Protein AF-A0A8E2B2E0-F1 (afdb_monomer_lite)

Radius of gyration: 32.32 Å; chains: 1; bounding box: 69×85×101 Å

Secondary structure (DSSP, 8-state):
--------B-TT-SSSB-HHHHHHHHTTS-HHHHHHHHHHHH-------SPPPPEEEEE-S-GGGTHHHHHHHHHTT-EEEEESSHHHHHHHHHHTHHHHHHHHHTT-EEEEE-SSEEEEETTTEEEEETTHHHHHHHHHHHTT----EEEE-TTS-S--GGGGGSTTEEEES-HHHHHHHHHHHHTT---GGGG-SSS--HHHHHHHHHHS----PPP-------------PPP----------PPP----------------------------HHHHHHHHHHHH--TTTHHHH----SSSSS---TT-STTHHHHHHHHHHHHHHHHHTGGGHHHHHHHHHHHHHHHH-HHHHHHHHTTS-S------TTSSSPP----HHHHHHHSHHHHHHHHHHHHHHHSSS-SSS-HHHHHHHHHHHHHHHHHHHHHHHHSSSPPPP-EEEEEEEEEEHHHHHHHHHHTTS-GGG-EEE-TT-EEEEES-HHHHHHHHHHHHHH-TTEEEEEEEEEEE---HHHHHHHHHH-TT---B--SEEE-GGGSS-GGG-EEEEES-EEEEEEEEEE--TT-TT--S-EEEEEEEEE--B--SGGGTSS-HHHHHHHHHHHHHHHHHHHHHHHHHHHHHTT-HHHHHHHHHHHHHHHHHHHHHT-

Foldseek 3Di:
DDDDDDADEDCPPPPGQHPVNQCVQQPPHDPVVSVVVVCVVPPPDPPDPDQQWQEEEEEALDPVVCVVVCVLLVVLRYDYHYANALVRSLVVCVVCVVSQVSCLVLLRYEYEYEQKHWDQDPPPGIDIGNRRLVSSQVLCVVVVRLHAYEHAHAPHDQFDPSQLVHHNYEYENDPVVSSVVSVCSSVSHPPSPQRSYGYRDPVSSVVVVVVDDDPDDDDDDDDDDDDDDDDDDDDDDDDDDDDDDDDDDDDDDDDDDDDDDDDDDDDDPDPPPCPDVVNVVLLLCQQEVCAVPCQLAPFAFADDDPGAHLCHDDCNVVVVVLLVVLLVVCVVVVVCVVVLLVLLLVLLCVQPNPVLSVVLNVLDDPHFDADDLVDPDPPPDPLSLVLLCQDSSSVVSLVSLLCVQSRDPPVPPDSSSSNSNSVSLVSVLRSLNNVLVNDVVRDFDFFKWKGKYKYFPVSLVSLVVLLVDQLVTQKRWRAQDKGKIFRDPLSRQCSQVVVCVVPVRIAIAMEIEGEDAQDPVLVVVLCVLVVLFDKDLSQWAQCLVSHPHSVRSIIMGGRWMKRWQDWAWDQDPPRVPRPDTYIYTYIYTYRIDRPDCSLVSDDPVSSVLSCQSVVLSRQLRRLVVSLVVCVVVVVVVNVVSSVVSNVVSVVVNVVSVD

pLDDT: mean 76.04, std 22.3, range [21.22, 98.38]

Sequence (658 aa):
MRCVILLRLDEFAVGGITPSSLDRFVGDGTIQESIDRLWREHYAIPTASGPVNPLLVWVDDNPDYIEKEVENATRLGITVYSLPSTAAAKAWIDANQEMLWEAEAAHRLRFISDNYRMETGRERGDFLNLSAGETILRYLRGRLFAAPVLIYCGASIPTTRYVLSYKQAGSTVSYDVCMAYITALADGRTDDTSWEDFDVKYDAYVAQSLSQPQRRVPPGLDARHAPVTPTPVPNRATAGPAAHRAPPKPVLERAPSEWSPVSEWVECELPVESKTEAAAETRLSRFSDWSDTVEALCRIGPAGGSARSFFSGGDVASRMSQIREAITHIRLNWADYDQFMEGLQRMFIDTTGGEKAAPLLVLLPLSKDWADRRRTPVEAEDYSVLKLYTSERGYQAVFRVLNEAFRKDDLTGNQSRLQAAVFLIELLTIELFNYTLALRPPSSFSGVIYRGLCLNREHLNEFYALTKRPVKDRYWSIPLSIMSCTTDLLTAVKFAEKLASSNSNLYPVLWRIHVADLDPELLEVYHRRFPASVVSTICAVRISDLSDYPEEEEVLLRGPFFQLVNVQPQRLVGVEGASGTVHVMDGVMLNSNRDHPSTMEMAPEEGNKARELFGCLVEIGRTRECLRLAEQCALHEDVLQYAQVCTEAEGRLARLLQ

Organism: NCBI:txid1052685

Structure (mmCIF, N/CA/C/O backbone):
data_AF-A0A8E2B2E0-F1
#
_entry.id   AF-A0A8E2B2E0-F1
#
loop_
_atom_site.group_PDB
_atom_site.id
_atom_site.type_symbol
_atom_site.label_atom_id
_atom_site.label_alt_id
_atom_site.label_comp_id
_atom_site.label_asym_id
_atom_site.label_entity_id
_atom_site.label_seq_id
_atom_site.pdbx_PDB_ins_code
_atom_site.Cartn_x
_atom_site.Cartn_y
_atom_site.Cartn_z
_atom_site.occupancy
_atom_site.B_iso_or_equiv
_atom_site.auth_seq_id
_atom_site.auth_comp_id
_atom_site.auth_asym_id
_atom_site.auth_atom_id
_atom_site.pdbx_PDB_model_num
ATOM 1 N N . MET A 1 1 ? -13.225 -4.468 -44.161 1.00 36.03 1 MET A N 1
ATOM 2 C CA . MET A 1 1 ? -13.888 -4.251 -42.851 1.00 36.03 1 MET A CA 1
ATOM 3 C C . MET A 1 1 ? -14.213 -2.768 -42.716 1.00 36.03 1 MET A C 1
ATOM 5 O O . MET A 1 1 ? -13.520 -1.979 -43.344 1.00 36.03 1 MET A O 1
ATOM 9 N N . ARG A 1 2 ? -15.237 -2.369 -41.948 1.00 26.84 2 ARG A N 1
ATOM 10 C CA . ARG A 1 2 ? -15.397 -0.963 -41.530 1.00 26.84 2 ARG A CA 1
ATOM 11 C C . ARG A 1 2 ? -14.692 -0.797 -40.187 1.00 26.84 2 ARG A C 1
ATOM 13 O O . ARG A 1 2 ? -15.209 -1.291 -39.190 1.00 26.84 2 ARG A O 1
ATOM 20 N N . CYS A 1 3 ? -13.532 -0.146 -40.165 1.00 34.59 3 CYS A N 1
ATOM 21 C CA . CYS A 1 3 ? -12.918 0.260 -38.904 1.00 34.59 3 CYS A CA 1
ATOM 22 C C . CYS A 1 3 ? -13.727 1.413 -38.306 1.00 34.59 3 CYS A C 1
ATOM 24 O O . CYS A 1 3 ? -14.029 2.387 -38.993 1.00 34.59 3 CYS A O 1
ATOM 26 N N . VAL A 1 4 ? -14.094 1.281 -37.033 1.00 35.34 4 VAL A N 1
ATOM 27 C CA . VAL A 1 4 ? -14.756 2.330 -36.255 1.00 35.34 4 VAL A CA 1
ATOM 28 C C . VAL A 1 4 ? -13.724 2.853 -35.268 1.00 35.34 4 VAL A C 1
ATOM 30 O O . VAL A 1 4 ? -13.333 2.133 -34.354 1.00 35.34 4 VAL A O 1
ATOM 33 N N . ILE A 1 5 ? -13.267 4.088 -35.469 1.00 41.50 5 ILE A N 1
ATOM 34 C CA . ILE A 1 5 ? -12.375 4.770 -34.529 1.00 41.50 5 ILE A CA 1
ATOM 35 C C . ILE A 1 5 ? -13.250 5.606 -33.596 1.00 41.50 5 ILE A C 1
ATOM 37 O O . ILE A 1 5 ? -14.037 6.437 -34.047 1.00 41.50 5 ILE A O 1
ATOM 41 N N . LEU A 1 6 ? -13.136 5.353 -32.294 1.00 39.03 6 LEU A N 1
ATOM 42 C CA . LEU A 1 6 ? -13.985 5.951 -31.267 1.00 39.03 6 LEU A CA 1
ATOM 43 C C . LEU A 1 6 ? -13.194 7.048 -30.541 1.00 39.03 6 LEU A C 1
ATOM 45 O O . LEU A 1 6 ? -12.512 6.801 -29.551 1.00 39.03 6 LEU A O 1
ATOM 49 N N . LEU A 1 7 ? -13.252 8.265 -31.085 1.00 42.53 7 LEU A N 1
ATOM 50 C CA . LEU A 1 7 ? -12.589 9.437 -30.513 1.00 42.53 7 LEU A CA 1
ATOM 51 C C . LEU A 1 7 ? -13.462 10.071 -29.429 1.00 42.53 7 LEU A C 1
ATOM 53 O O . LEU A 1 7 ? -14.605 10.454 -29.680 1.00 42.53 7 LEU A O 1
ATOM 57 N N . ARG A 1 8 ? -12.907 10.213 -28.223 1.00 40.34 8 ARG A N 1
ATOM 58 C CA . ARG A 1 8 ? -13.547 10.928 -27.117 1.00 40.34 8 ARG A CA 1
ATOM 59 C C . ARG A 1 8 ? -13.004 12.354 -27.080 1.00 40.34 8 ARG A C 1
ATOM 61 O O . ARG A 1 8 ? -11.889 12.570 -26.610 1.00 40.34 8 ARG A O 1
ATOM 68 N N . LEU A 1 9 ? -13.784 13.292 -27.618 1.00 41.06 9 LEU A N 1
ATOM 69 C CA . LEU A 1 9 ? -13.467 14.717 -27.564 1.00 41.06 9 LEU A CA 1
ATOM 70 C C . LEU A 1 9 ? -13.482 15.198 -26.111 1.00 41.06 9 LEU A C 1
ATOM 72 O O . LEU A 1 9 ? -14.448 14.974 -25.380 1.00 41.06 9 LEU A O 1
ATOM 76 N N . ASP A 1 10 ? -12.390 15.837 -25.714 1.00 44.59 10 ASP A N 1
ATOM 77 C CA . ASP A 1 10 ? -12.185 16.393 -24.385 1.00 44.59 10 ASP A CA 1
ATOM 78 C C . ASP A 1 10 ? -12.212 17.923 -24.463 1.00 44.59 10 ASP A C 1
ATOM 80 O O . ASP A 1 10 ? -11.213 18.580 -24.760 1.00 44.59 10 ASP A O 1
ATOM 84 N N . GLU A 1 11 ? -13.395 18.485 -24.221 1.00 37.03 11 GLU A N 1
ATOM 85 C CA . GLU A 1 11 ? -13.638 19.932 -24.215 1.00 37.03 11 GLU A CA 1
ATOM 86 C C . GLU A 1 11 ? -13.001 20.645 -23.007 1.00 37.03 11 GLU A C 1
ATOM 88 O O . GLU A 1 11 ? -12.910 21.872 -23.003 1.00 37.03 11 GLU A O 1
ATOM 93 N N . PHE A 1 12 ? -12.533 19.898 -21.998 1.00 33.31 12 PHE A N 1
ATOM 94 C CA . PHE A 1 12 ? -12.013 20.433 -20.734 1.00 33.31 12 PHE A CA 1
ATOM 95 C C . PHE A 1 12 ? -10.504 20.208 -20.543 1.00 33.31 12 PHE A C 1
ATOM 97 O O . PHE A 1 12 ? -9.966 20.581 -19.502 1.00 33.31 12 PHE A O 1
ATOM 104 N N . ALA A 1 13 ? -9.821 19.645 -21.547 1.00 34.34 13 ALA A N 1
ATOM 105 C CA . ALA A 1 13 ? -8.373 19.420 -21.577 1.00 34.34 13 ALA A CA 1
ATOM 106 C C . ALA A 1 13 ? -7.822 18.639 -20.361 1.00 34.34 13 ALA A C 1
ATOM 108 O O . ALA A 1 13 ? -6.724 18.910 -19.877 1.00 34.34 13 ALA A O 1
ATOM 109 N N . VAL A 1 14 ? -8.573 17.639 -19.889 1.00 32.94 14 VAL A N 1
ATOM 110 C CA . VAL A 1 14 ? -8.203 16.739 -18.779 1.00 32.94 14 VAL A CA 1
ATOM 111 C C . VAL A 1 14 ? -7.395 15.505 -19.224 1.00 32.94 14 VAL A C 1
ATOM 113 O O . VAL A 1 14 ? -7.078 14.644 -18.403 1.00 32.94 14 VAL A O 1
ATOM 116 N N . GLY A 1 15 ? -7.033 15.417 -20.508 1.00 37.22 15 GLY A N 1
ATOM 117 C CA . GLY A 1 15 ? -6.052 14.466 -21.048 1.00 37.22 15 GLY A CA 1
ATOM 118 C C . GLY A 1 15 ? -6.485 13.687 -22.297 1.00 37.22 15 GLY A C 1
ATOM 119 O O . GLY A 1 15 ? -5.760 12.782 -22.712 1.00 37.22 15 GLY A O 1
ATOM 120 N N . GLY A 1 16 ? -7.650 13.992 -22.881 1.00 42.75 16 GLY A N 1
ATOM 121 C CA . GLY A 1 16 ? -8.118 13.422 -24.151 1.00 42.75 16 GLY A CA 1
ATOM 122 C C . GLY A 1 16 ? -7.702 14.225 -25.393 1.00 42.75 16 GLY A C 1
ATOM 123 O O . GLY A 1 16 ? -6.876 15.135 -25.321 1.00 42.75 16 GLY A O 1
ATOM 124 N N . ILE A 1 17 ? -8.292 13.900 -26.552 1.00 46.06 17 ILE A N 1
ATOM 125 C CA . ILE A 1 17 ? -8.103 14.700 -27.774 1.00 46.06 17 ILE A CA 1
ATOM 126 C C . ILE A 1 17 ? -8.988 15.945 -27.685 1.00 46.06 17 ILE A C 1
ATOM 128 O O . ILE A 1 17 ? -10.215 15.848 -27.655 1.00 46.06 17 ILE A O 1
ATOM 132 N N . THR A 1 18 ? -8.361 17.117 -27.661 1.00 51.19 18 THR A N 1
ATOM 133 C CA . THR A 1 18 ? -9.051 18.412 -27.707 1.00 51.19 18 THR A CA 1
ATOM 134 C C . THR A 1 18 ? -9.497 18.747 -29.137 1.00 51.19 18 THR A C 1
ATOM 136 O O . THR A 1 18 ? -8.841 18.317 -30.090 1.00 51.19 18 THR A O 1
ATOM 139 N N . PRO A 1 19 ? -10.525 19.595 -29.334 1.00 56.97 19 PRO A N 1
ATOM 140 C CA . PRO A 1 19 ? -10.889 20.085 -30.667 1.00 56.97 19 PRO A CA 1
ATOM 141 C C . PRO A 1 19 ? -9.696 20.693 -31.426 1.00 56.97 19 PRO A C 1
ATOM 143 O O . PRO A 1 19 ? -9.459 20.359 -32.577 1.00 56.97 19 PRO A O 1
ATOM 146 N N . SER A 1 20 ? -8.854 21.477 -30.744 1.00 53.78 20 SER A N 1
ATOM 147 C CA . SER A 1 20 ? -7.667 22.116 -31.333 1.00 53.78 20 SER A CA 1
ATOM 148 C C . SER A 1 20 ? -6.545 21.151 -31.741 1.00 53.78 20 SER A C 1
ATOM 150 O O . SER A 1 20 ? -5.777 21.458 -32.654 1.00 53.78 20 SER A O 1
ATOM 152 N N . SER A 1 21 ? -6.418 19.996 -31.079 1.00 53.59 21 SER A N 1
ATOM 153 C CA . SER A 1 21 ? -5.455 18.959 -31.474 1.00 53.59 21 SER A CA 1
ATOM 154 C C . SER A 1 21 ? -6.007 18.073 -32.589 1.00 53.59 21 SER A C 1
ATOM 156 O O . SER A 1 21 ? -5.239 17.680 -33.467 1.00 53.59 21 SER A O 1
ATOM 158 N N . LEU A 1 22 ? -7.327 17.848 -32.625 1.00 63.47 22 LEU A N 1
ATOM 159 C CA . LEU A 1 22 ? -7.999 17.223 -33.763 1.00 63.47 22 LEU A CA 1
ATOM 160 C C . LEU A 1 22 ? -7.901 18.105 -35.018 1.00 63.47 22 LEU A C 1
ATOM 162 O O . LEU A 1 22 ? -7.451 17.615 -36.046 1.00 63.47 22 LEU A O 1
ATOM 166 N N . ASP A 1 23 ? -8.206 19.401 -34.929 1.00 67.62 23 ASP A N 1
ATOM 167 C CA . ASP A 1 23 ? -8.089 20.339 -36.055 1.00 67.62 23 ASP A CA 1
ATOM 168 C C . ASP A 1 23 ? -6.647 20.420 -36.581 1.00 67.62 23 ASP A C 1
ATOM 170 O O . ASP A 1 23 ? -6.424 20.399 -37.788 1.00 67.62 23 ASP A O 1
ATOM 174 N N . ARG A 1 24 ? -5.637 20.426 -35.697 1.00 68.31 24 ARG A N 1
ATOM 175 C CA . ARG A 1 24 ? -4.219 20.377 -36.107 1.00 68.31 24 ARG A CA 1
ATOM 176 C C . ARG A 1 24 ? -3.843 19.056 -36.792 1.00 68.31 24 ARG A C 1
ATOM 178 O O . ARG A 1 24 ? -3.007 19.060 -37.690 1.00 68.31 24 ARG A O 1
ATOM 185 N N . PHE A 1 25 ? -4.419 17.937 -36.359 1.00 67.62 25 PHE A N 1
ATOM 186 C CA . PHE A 1 25 ? -4.189 16.612 -36.941 1.00 67.62 25 PHE A CA 1
ATOM 187 C C . PHE A 1 25 ? -4.856 16.452 -38.319 1.00 67.62 25 PHE A C 1
ATOM 189 O O . PHE A 1 25 ? -4.291 15.853 -39.238 1.00 67.62 25 PHE A O 1
ATOM 196 N N . VAL A 1 26 ? -6.059 17.004 -38.464 1.00 75.56 26 VAL A N 1
ATOM 197 C CA . VAL A 1 26 ? -6.838 17.010 -39.705 1.00 75.56 26 VAL A CA 1
ATOM 198 C C . VAL A 1 26 ? -6.246 17.999 -40.716 1.00 75.56 26 VAL A C 1
ATOM 200 O O . VAL A 1 26 ? -6.104 17.658 -41.890 1.00 75.56 26 VAL A O 1
ATOM 203 N N . GLY A 1 27 ? -5.821 19.177 -40.253 1.00 81.06 27 GLY A N 1
ATOM 204 C CA . GLY A 1 27 ? -5.353 20.271 -41.099 1.00 81.06 27 GLY A CA 1
ATOM 205 C C . GLY A 1 27 ? -6.465 20.779 -42.018 1.00 81.06 27 GLY A C 1
ATOM 206 O O . GLY A 1 27 ? -7.636 20.773 -41.650 1.00 81.06 27 GLY A O 1
ATOM 207 N N . ASP A 1 28 ? -6.102 21.161 -43.242 1.00 83.81 28 ASP A N 1
ATOM 208 C CA . ASP A 1 28 ? -7.058 21.596 -44.273 1.00 83.81 28 ASP A CA 1
ATOM 209 C C . ASP A 1 28 ? -7.783 20.423 -44.981 1.00 83.81 28 ASP A C 1
ATOM 211 O O . ASP A 1 28 ? -8.561 20.643 -45.910 1.00 83.81 28 ASP A O 1
ATOM 215 N N . GLY A 1 29 ? -7.493 19.171 -44.600 1.00 78.31 29 GLY A N 1
ATOM 216 C CA . GLY A 1 29 ? -8.062 17.960 -45.204 1.00 78.31 29 GLY A CA 1
ATOM 217 C C . GLY A 1 29 ? -9.312 17.443 -44.488 1.00 78.31 29 GLY A C 1
ATOM 218 O O . GLY A 1 29 ? -9.821 18.045 -43.547 1.00 78.31 29 GLY A O 1
ATOM 219 N N . THR A 1 30 ? -9.814 16.279 -44.899 1.00 78.25 30 THR A N 1
ATOM 220 C CA . THR A 1 30 ? -10.832 15.555 -44.122 1.00 78.25 30 THR A CA 1
ATOM 221 C C . THR A 1 30 ? -10.196 14.617 -43.090 1.00 78.25 30 THR A C 1
ATOM 223 O O . THR A 1 30 ? -9.115 14.067 -43.300 1.00 78.25 30 THR A O 1
ATOM 226 N N . ILE A 1 31 ? -10.912 14.350 -41.987 1.00 64.56 31 ILE A N 1
ATOM 227 C CA . ILE A 1 31 ? -10.523 13.338 -40.980 1.00 64.56 31 ILE A CA 1
ATOM 228 C C . ILE A 1 31 ? -10.187 11.994 -41.643 1.00 64.56 31 ILE A C 1
ATOM 230 O O . ILE A 1 31 ? -9.225 11.333 -41.255 1.00 64.56 31 ILE A O 1
ATOM 234 N N . GLN A 1 32 ? -10.963 11.602 -42.657 1.00 64.56 32 GLN A N 1
ATOM 235 C CA . GLN A 1 32 ? -10.766 10.343 -43.362 1.00 64.56 32 GLN A CA 1
ATOM 236 C C . GLN A 1 32 ? -9.482 10.342 -44.202 1.00 64.56 32 GLN A C 1
ATOM 238 O O . GLN A 1 32 ? -8.748 9.363 -44.155 1.00 64.56 32 GLN A O 1
ATOM 243 N N . GLU A 1 33 ? -9.146 11.437 -44.888 1.00 70.69 33 GLU A N 1
ATOM 244 C CA . GLU A 1 33 ? -7.877 11.549 -45.620 1.00 70.69 33 GLU A CA 1
ATOM 245 C C . GLU A 1 33 ? -6.663 11.537 -44.685 1.00 70.69 33 GLU A C 1
ATOM 247 O O . GLU A 1 33 ? -5.672 10.883 -45.005 1.00 70.69 33 GLU A O 1
ATOM 252 N N . SER A 1 34 ? -6.735 12.184 -43.516 1.00 70.56 34 SER A N 1
ATOM 253 C CA . SER A 1 34 ? -5.649 12.145 -42.523 1.00 70.56 34 SER A CA 1
ATOM 254 C C . SER A 1 34 ? -5.467 10.758 -41.895 1.00 70.56 34 SER A C 1
ATOM 256 O O . SER A 1 34 ? -4.332 10.348 -41.653 1.00 70.56 34 SER A O 1
ATOM 258 N N . ILE A 1 35 ? -6.552 9.998 -41.699 1.00 60.28 35 ILE A N 1
ATOM 259 C CA . ILE A 1 35 ? -6.502 8.584 -41.284 1.00 60.28 35 ILE A CA 1
ATOM 260 C C . ILE A 1 35 ? -5.933 7.703 -42.408 1.00 60.28 35 ILE A C 1
ATOM 262 O O . ILE A 1 35 ? -5.019 6.918 -42.165 1.00 60.28 35 ILE A O 1
ATOM 266 N N . ASP A 1 36 ? -6.415 7.857 -43.644 1.00 60.72 36 ASP A N 1
ATOM 267 C CA . ASP A 1 36 ? -5.951 7.087 -44.805 1.00 60.72 36 ASP A CA 1
ATOM 268 C C . ASP A 1 36 ? -4.501 7.428 -45.191 1.00 60.72 36 ASP A C 1
ATOM 270 O O . ASP A 1 36 ? -3.827 6.612 -45.825 1.00 60.72 36 ASP A O 1
ATOM 274 N N . ARG A 1 37 ? -4.010 8.625 -44.841 1.00 63.56 37 ARG A N 1
ATOM 275 C CA . ARG A 1 37 ? -2.597 9.018 -44.935 1.00 63.56 37 ARG A CA 1
ATOM 276 C C . ARG A 1 37 ? -1.768 8.248 -43.907 1.00 63.56 37 ARG A C 1
ATOM 278 O O . ARG A 1 37 ? -0.872 7.513 -44.303 1.00 63.56 37 ARG A O 1
ATOM 285 N N . LEU A 1 38 ? -2.153 8.300 -42.629 1.00 57.16 38 LEU A N 1
ATOM 286 C CA . LEU A 1 38 ? -1.518 7.542 -41.540 1.00 57.16 38 LEU A CA 1
ATOM 287 C C . LEU A 1 38 ? -1.447 6.032 -41.821 1.00 57.16 38 LEU A C 1
ATOM 289 O O . LEU A 1 38 ? -0.423 5.393 -41.581 1.00 57.16 38 LEU A O 1
ATOM 293 N N . TRP A 1 39 ? -2.522 5.458 -42.369 1.00 53.69 39 TRP A N 1
ATOM 294 C CA . TRP A 1 39 ? -2.565 4.038 -42.722 1.00 53.69 39 TRP A CA 1
ATOM 295 C C . TRP A 1 39 ? -1.591 3.688 -43.852 1.00 53.69 39 TRP A C 1
ATOM 297 O O . TRP A 1 39 ? -0.930 2.652 -43.790 1.00 53.69 39 TRP A O 1
ATOM 307 N N . ARG A 1 40 ? -1.485 4.554 -44.869 1.00 53.34 40 ARG A N 1
ATOM 308 C CA . ARG A 1 40 ? -0.571 4.375 -46.009 1.00 53.34 40 ARG A CA 1
ATOM 309 C C . ARG A 1 40 ? 0.893 4.643 -45.658 1.00 53.34 40 ARG A C 1
ATOM 311 O O . ARG A 1 40 ? 1.757 4.002 -46.242 1.00 53.34 40 ARG A O 1
ATOM 318 N N . GLU A 1 41 ? 1.162 5.550 -44.724 1.00 51.22 41 GLU A N 1
ATOM 319 C CA . GLU A 1 41 ? 2.519 5.930 -44.307 1.00 51.22 41 GLU A CA 1
ATOM 320 C C . GLU A 1 41 ? 3.126 4.969 -43.267 1.00 51.22 41 GLU A C 1
ATOM 322 O O . GLU A 1 41 ? 4.350 4.866 -43.192 1.00 51.22 41 GLU A O 1
ATOM 327 N N . HIS A 1 42 ? 2.312 4.231 -42.494 1.00 44.06 42 HIS A N 1
ATOM 328 C CA . HIS A 1 42 ? 2.822 3.367 -41.413 1.00 44.06 42 HIS A CA 1
ATOM 329 C C . HIS A 1 42 ? 2.350 1.902 -41.404 1.00 44.06 42 HIS A C 1
ATOM 331 O O . HIS A 1 42 ? 2.995 1.088 -40.747 1.00 44.06 42 HIS A O 1
ATOM 337 N N . TYR A 1 43 ? 1.275 1.518 -42.107 1.00 47.22 43 TYR A N 1
ATOM 338 C CA . TYR A 1 43 ? 0.678 0.178 -41.954 1.00 47.22 43 TYR A CA 1
ATOM 339 C C . TYR A 1 43 ? 0.285 -0.502 -43.273 1.00 47.22 43 TYR A C 1
ATOM 341 O O . TYR A 1 43 ? -0.847 -0.956 -43.461 1.00 47.22 43 TYR A O 1
ATOM 349 N N . ALA A 1 44 ? 1.268 -0.697 -44.153 1.00 37.31 44 ALA A N 1
ATOM 350 C CA . ALA A 1 44 ? 1.216 -1.768 -45.148 1.00 37.31 44 ALA A CA 1
ATOM 351 C C . ALA A 1 44 ? 1.563 -3.117 -44.482 1.00 37.31 44 ALA A C 1
ATOM 353 O O . ALA A 1 44 ? 2.676 -3.613 -44.624 1.00 37.31 44 ALA A O 1
ATOM 354 N N . ILE A 1 45 ? 0.623 -3.704 -43.730 1.00 43.44 45 ILE A N 1
ATOM 355 C CA . ILE A 1 45 ? 0.806 -5.019 -43.087 1.00 43.44 45 ILE A CA 1
ATOM 356 C C . ILE A 1 45 ? 0.694 -6.127 -44.151 1.00 43.44 45 ILE A C 1
ATOM 358 O O . ILE A 1 45 ? -0.400 -6.325 -44.695 1.00 43.44 45 ILE A O 1
ATOM 362 N N . PRO A 1 46 ? 1.755 -6.908 -44.437 1.00 40.06 46 PRO A N 1
ATOM 363 C CA . PRO A 1 46 ? 1.636 -8.100 -45.261 1.00 40.06 46 PRO A CA 1
ATOM 364 C C . PRO A 1 46 ? 0.965 -9.194 -44.426 1.00 40.06 46 PRO A C 1
ATOM 366 O O . PRO A 1 46 ? 1.547 -9.721 -43.482 1.00 40.06 46 PRO A O 1
ATOM 369 N N . THR A 1 47 ? -0.263 -9.566 -44.779 1.00 41.69 47 THR A N 1
ATOM 370 C CA . THR A 1 47 ? -0.905 -10.764 -44.222 1.00 41.69 47 THR A CA 1
ATOM 371 C C . THR A 1 47 ? -0.290 -11.997 -44.880 1.00 41.69 47 THR A C 1
ATOM 373 O O . THR A 1 47 ? -0.730 -12.437 -45.941 1.00 41.69 47 THR A O 1
ATOM 376 N N . ALA A 1 48 ? 0.770 -12.533 -44.273 1.00 39.47 48 ALA A N 1
ATOM 377 C CA . ALA A 1 48 ? 1.537 -13.646 -44.819 1.00 39.47 48 ALA A CA 1
ATOM 378 C C . ALA A 1 48 ? 1.543 -14.851 -43.870 1.00 39.47 48 ALA A C 1
ATOM 380 O O . ALA A 1 48 ? 2.326 -14.920 -42.929 1.00 39.47 48 ALA A O 1
ATOM 381 N N . SER A 1 49 ? 0.728 -15.858 -44.191 1.00 39.59 49 SER A N 1
ATOM 382 C CA . SER A 1 49 ? 0.865 -17.225 -43.674 1.00 39.59 49 SER A CA 1
ATOM 383 C C . SER A 1 49 ? 2.086 -17.910 -44.315 1.00 39.59 49 SER A C 1
ATOM 385 O O . SER A 1 49 ? 1.949 -18.816 -45.140 1.00 39.59 49 SER A O 1
ATOM 387 N N . GLY A 1 50 ? 3.279 -17.404 -44.007 1.00 52.50 50 GLY A N 1
ATOM 388 C CA . GLY A 1 50 ? 4.565 -17.842 -44.546 1.00 52.50 50 GLY A CA 1
ATOM 389 C C . GLY A 1 50 ? 5.638 -17.915 -43.454 1.00 52.50 50 GLY A C 1
ATOM 390 O O . GLY A 1 50 ? 5.352 -17.614 -42.297 1.00 52.50 50 GLY A O 1
ATOM 391 N N . PRO A 1 51 ? 6.873 -18.330 -43.784 1.00 60.84 51 PRO A N 1
ATOM 392 C CA . PRO A 1 51 ? 7.961 -18.349 -42.813 1.00 60.84 51 PRO A CA 1
ATOM 393 C C . PRO A 1 51 ? 8.243 -16.926 -42.313 1.00 60.84 51 PRO A C 1
ATOM 395 O O . PRO A 1 51 ? 8.582 -16.054 -43.111 1.00 60.84 51 PRO A O 1
ATOM 398 N N . VAL A 1 52 ? 8.120 -16.708 -40.999 1.00 77.12 52 VAL A N 1
ATOM 399 C CA . VAL A 1 52 ? 8.373 -15.416 -40.335 1.00 77.12 52 VAL A CA 1
ATOM 400 C C . VAL A 1 52 ? 9.753 -14.906 -40.742 1.00 77.12 52 VAL A C 1
ATOM 402 O O . VAL A 1 52 ? 10.735 -15.613 -40.529 1.00 77.12 52 VAL A O 1
ATOM 405 N N . ASN A 1 53 ? 9.846 -13.733 -41.369 1.00 88.19 53 ASN A N 1
ATOM 406 C CA . ASN A 1 53 ? 11.122 -13.143 -41.800 1.00 88.19 53 ASN A CA 1
ATOM 407 C C . ASN A 1 53 ? 11.993 -12.741 -40.589 1.00 88.19 53 ASN A C 1
ATOM 409 O O . ASN A 1 53 ? 11.458 -12.599 -39.489 1.00 88.19 53 ASN A O 1
ATOM 413 N N . PRO A 1 54 ? 13.322 -12.555 -40.745 1.00 96.19 54 PRO A N 1
ATOM 414 C CA . PRO A 1 54 ? 14.127 -11.992 -39.670 1.00 96.19 54 PRO A CA 1
ATOM 415 C C . PRO A 1 54 ? 13.636 -10.581 -39.357 1.00 96.19 54 PRO A C 1
ATOM 417 O O . PRO A 1 54 ? 13.347 -9.808 -40.270 1.00 96.19 54 PRO A O 1
ATOM 420 N N . LEU A 1 55 ? 13.542 -10.266 -38.073 1.00 97.56 55 LEU A N 1
ATOM 421 C CA . LEU A 1 55 ? 12.886 -9.086 -37.542 1.00 97.56 55 LEU A CA 1
ATOM 422 C C . LEU A 1 55 ? 13.849 -8.337 -36.621 1.00 97.56 55 LEU A C 1
ATOM 424 O O . LEU A 1 55 ? 14.330 -8.881 -35.624 1.00 97.56 55 LEU A O 1
ATOM 428 N N . LEU A 1 56 ? 14.126 -7.085 -36.971 1.00 98.06 56 LEU A N 1
ATOM 429 C CA . LEU A 1 56 ? 14.962 -6.178 -36.200 1.00 98.06 56 LEU A CA 1
ATOM 430 C C . LEU A 1 56 ? 14.126 -4.981 -35.758 1.00 98.06 56 LEU A C 1
ATOM 432 O O . LEU A 1 56 ? 13.599 -4.240 -36.585 1.00 98.06 56 LEU A O 1
ATOM 436 N N . VAL A 1 57 ? 14.024 -4.771 -34.452 1.00 98.19 57 VAL A N 1
ATOM 437 C CA . VAL A 1 57 ? 13.399 -3.571 -33.889 1.00 98.19 57 VAL A CA 1
ATOM 438 C C . VAL A 1 57 ? 14.511 -2.636 -33.430 1.00 98.19 57 VAL A C 1
ATOM 440 O O . VAL A 1 57 ? 15.318 -3.015 -32.583 1.00 98.19 57 VAL A O 1
ATOM 443 N N . TRP A 1 58 ? 14.571 -1.433 -33.994 1.00 98.06 58 TRP A N 1
ATOM 444 C CA . TRP A 1 58 ? 15.590 -0.434 -33.680 1.00 98.06 58 TRP A CA 1
ATOM 445 C C . TRP A 1 58 ? 14.938 0.773 -33.010 1.00 98.06 58 TRP A C 1
ATOM 447 O O . TRP A 1 58 ? 14.005 1.353 -33.560 1.00 98.06 58 TRP A O 1
ATOM 457 N N . VAL A 1 59 ? 15.420 1.168 -31.833 1.00 97.19 59 VAL A N 1
ATOM 458 C CA . VAL A 1 59 ? 14.913 2.342 -31.110 1.00 97.19 59 VAL A CA 1
ATOM 459 C C . VAL A 1 59 ? 15.992 3.422 -31.037 1.00 97.19 59 VAL A C 1
ATOM 461 O O . VAL A 1 59 ? 16.917 3.317 -30.232 1.00 97.19 59 VAL A O 1
ATOM 464 N N . ASP A 1 60 ? 15.861 4.448 -31.877 1.00 94.62 60 ASP A N 1
ATOM 465 C CA . ASP A 1 60 ? 16.806 5.564 -32.050 1.00 94.62 60 ASP A CA 1
ATOM 466 C C . ASP A 1 60 ? 16.021 6.867 -32.244 1.00 94.62 60 ASP A C 1
ATOM 468 O O . ASP A 1 60 ? 15.040 6.858 -32.988 1.00 94.62 60 ASP A O 1
ATOM 472 N N . ASP A 1 61 ? 16.388 7.965 -31.576 1.00 91.31 61 ASP A N 1
ATOM 473 C CA . ASP A 1 61 ? 15.720 9.262 -31.778 1.00 91.31 61 ASP A CA 1
ATOM 474 C C . ASP A 1 61 ? 16.155 9.989 -33.056 1.00 91.31 61 ASP A C 1
ATOM 476 O O . ASP A 1 61 ? 15.463 10.918 -33.480 1.00 91.31 61 ASP A O 1
ATOM 480 N N . ASN A 1 62 ? 17.240 9.554 -33.708 1.00 89.56 62 ASN A N 1
ATOM 481 C CA . ASN A 1 62 ? 17.685 10.124 -34.971 1.00 89.56 62 ASN A CA 1
ATOM 482 C C . ASN A 1 62 ? 17.763 9.076 -36.104 1.00 89.56 62 ASN A C 1
ATOM 484 O O . ASN A 1 62 ? 18.797 8.425 -36.285 1.00 89.56 62 ASN A O 1
ATOM 488 N N . PRO A 1 63 ? 16.713 8.943 -36.942 1.00 83.00 63 PRO A N 1
ATOM 489 C CA . PRO A 1 63 ? 16.700 7.966 -38.031 1.00 83.00 63 PRO A CA 1
ATOM 490 C C . PRO A 1 63 ? 17.816 8.189 -39.068 1.00 83.00 63 PRO A C 1
ATOM 492 O O . PRO A 1 63 ? 18.274 7.219 -39.673 1.00 83.00 63 PRO A O 1
ATOM 495 N N . ASP A 1 64 ? 18.305 9.423 -39.235 1.00 86.81 64 ASP A N 1
ATOM 496 C CA . ASP A 1 64 ? 19.379 9.752 -40.183 1.00 86.81 64 ASP A CA 1
ATOM 497 C C . ASP A 1 64 ? 20.729 9.138 -39.763 1.00 86.81 64 ASP A C 1
ATOM 499 O O . ASP A 1 64 ? 21.606 8.909 -40.598 1.00 86.81 64 ASP A O 1
ATOM 503 N N . TYR A 1 65 ? 20.924 8.854 -38.468 1.00 87.12 65 TYR A N 1
ATOM 504 C CA . TYR A 1 65 ? 22.158 8.246 -37.959 1.00 87.12 65 TYR A CA 1
ATOM 505 C C . TYR A 1 65 ? 22.245 6.737 -38.207 1.00 87.12 65 TYR A C 1
ATOM 507 O O . TYR A 1 65 ? 23.349 6.199 -38.171 1.00 87.12 65 TYR A O 1
ATOM 515 N N . ILE A 1 66 ? 21.118 6.078 -38.493 1.00 92.00 66 ILE A N 1
ATOM 516 C CA . ILE A 1 66 ? 21.023 4.615 -38.632 1.00 92.00 66 ILE A CA 1
ATOM 517 C C . ILE A 1 66 ? 20.678 4.165 -40.059 1.00 92.00 66 ILE A C 1
ATOM 519 O O . ILE A 1 66 ? 20.548 2.969 -40.319 1.00 92.00 66 ILE A O 1
ATOM 523 N N . GLU A 1 67 ? 20.525 5.106 -40.999 1.00 93.25 67 GLU A N 1
ATOM 524 C CA . GLU A 1 67 ? 20.081 4.856 -42.379 1.00 93.25 67 GLU A CA 1
ATOM 525 C C . GLU A 1 67 ? 20.890 3.742 -43.070 1.00 93.25 67 GLU A C 1
ATOM 527 O O . GLU A 1 67 ? 20.315 2.864 -43.713 1.00 93.25 67 GLU A O 1
ATOM 532 N N . LYS A 1 68 ? 22.217 3.719 -42.887 1.00 94.38 68 LYS A N 1
ATOM 533 C CA . LYS A 1 68 ? 23.122 2.742 -43.523 1.00 94.38 68 LYS A CA 1
ATOM 534 C C . LYS A 1 68 ? 22.948 1.337 -42.962 1.00 94.38 68 LYS A C 1
ATOM 536 O O . LYS A 1 68 ? 22.962 0.355 -43.707 1.00 94.38 68 LYS A O 1
ATOM 541 N N . GLU A 1 69 ? 22.804 1.226 -41.649 1.00 96.12 69 GLU A N 1
ATOM 542 C CA . GLU A 1 69 ? 22.587 -0.035 -40.957 1.00 96.12 69 GLU A CA 1
ATOM 543 C C . GLU A 1 69 ? 21.193 -0.603 -41.277 1.00 96.12 69 GLU A C 1
ATOM 545 O O . GLU A 1 69 ? 21.066 -1.805 -41.527 1.00 96.12 69 GLU A O 1
ATOM 550 N N . VAL A 1 70 ? 20.173 0.261 -41.377 1.00 94.75 70 VAL A N 1
ATOM 551 C CA . VAL A 1 70 ? 18.808 -0.089 -41.812 1.00 94.75 70 VAL A CA 1
ATOM 552 C C . VAL A 1 70 ? 18.774 -0.514 -43.287 1.00 94.75 70 VAL A C 1
ATOM 554 O O . VAL A 1 70 ? 18.177 -1.548 -43.606 1.00 94.75 70 VAL A O 1
ATOM 557 N N . GLU A 1 71 ? 19.447 0.209 -44.190 1.00 94.88 71 GLU A N 1
ATOM 558 C CA . GLU A 1 71 ? 19.588 -0.171 -45.605 1.00 94.88 71 GLU A CA 1
ATOM 559 C C . GLU A 1 71 ? 20.276 -1.540 -45.727 1.00 94.88 71 GLU A C 1
ATOM 561 O O . GLU A 1 71 ? 19.800 -2.430 -46.439 1.00 94.88 71 GLU A O 1
ATOM 566 N N . ASN A 1 72 ? 21.364 -1.756 -44.979 1.00 95.38 72 ASN A N 1
ATOM 567 C CA . ASN A 1 72 ? 22.075 -3.028 -44.981 1.00 95.38 72 ASN A CA 1
ATOM 568 C C . ASN A 1 72 ? 21.219 -4.185 -44.445 1.00 95.38 72 ASN A C 1
ATOM 570 O O . ASN A 1 72 ? 21.190 -5.246 -45.069 1.00 95.38 72 ASN A O 1
ATOM 574 N N . ALA A 1 73 ? 20.511 -3.994 -43.329 1.00 96.62 73 ALA A N 1
ATOM 575 C CA . ALA A 1 73 ? 19.599 -4.994 -42.778 1.00 96.62 73 ALA A CA 1
ATOM 576 C C . ALA A 1 73 ? 18.489 -5.354 -43.785 1.00 96.62 73 ALA A C 1
ATOM 578 O O . ALA A 1 73 ? 18.254 -6.532 -44.062 1.00 96.62 73 ALA A O 1
ATOM 579 N N . THR A 1 74 ? 17.890 -4.344 -44.420 1.00 95.19 74 THR A N 1
ATOM 580 C CA . THR A 1 74 ? 16.863 -4.517 -45.460 1.00 95.19 74 THR A CA 1
ATOM 581 C C . THR A 1 74 ? 17.406 -5.299 -46.661 1.00 95.19 74 THR A C 1
ATOM 583 O O . THR A 1 74 ? 16.770 -6.239 -47.140 1.00 95.19 74 THR A O 1
ATOM 586 N N . ARG A 1 75 ? 18.628 -4.986 -47.115 1.00 95.88 75 ARG A N 1
ATOM 587 C CA . ARG A 1 75 ? 19.329 -5.706 -48.194 1.00 95.88 75 ARG A CA 1
ATOM 588 C C . ARG A 1 75 ? 19.631 -7.170 -47.846 1.00 95.88 75 ARG A C 1
ATOM 590 O O . ARG A 1 75 ? 19.682 -8.005 -48.746 1.00 95.88 75 ARG A O 1
ATOM 597 N N . LEU A 1 76 ? 19.809 -7.486 -46.564 1.00 96.25 76 LEU A N 1
ATOM 598 C CA . LEU A 1 76 ? 19.955 -8.853 -46.050 1.00 96.25 76 LEU A CA 1
ATOM 599 C C . LEU A 1 76 ? 18.608 -9.588 -45.872 1.00 96.25 76 LEU A C 1
ATOM 601 O O . LEU A 1 76 ? 18.589 -10.728 -45.410 1.00 96.25 76 LEU A O 1
ATOM 605 N N . GLY A 1 77 ? 17.481 -8.969 -46.242 1.00 95.56 77 GLY A N 1
ATOM 606 C CA . GLY A 1 77 ? 16.143 -9.553 -46.112 1.00 95.56 77 GLY A CA 1
ATOM 607 C C . GLY A 1 77 ? 15.566 -9.492 -44.695 1.00 95.56 77 GLY A C 1
ATOM 608 O O . GLY A 1 77 ? 14.599 -10.196 -44.404 1.00 95.56 77 GLY A O 1
ATOM 609 N N . ILE A 1 78 ? 16.146 -8.672 -43.813 1.00 97.31 78 ILE A N 1
ATOM 610 C CA . ILE A 1 78 ? 15.629 -8.407 -42.469 1.00 97.31 78 ILE A CA 1
ATOM 611 C C . ILE A 1 78 ? 14.536 -7.337 -42.572 1.00 97.31 78 ILE A C 1
ATOM 613 O O . ILE A 1 78 ? 14.721 -6.300 -43.203 1.00 97.31 78 ILE A O 1
ATOM 617 N N . THR A 1 79 ? 13.394 -7.575 -41.931 1.00 96.69 79 THR A N 1
ATOM 618 C CA . THR A 1 79 ? 12.351 -6.563 -41.725 1.00 96.69 79 THR A CA 1
ATOM 619 C C . THR A 1 79 ? 12.767 -5.674 -40.558 1.00 96.69 79 THR A C 1
ATOM 621 O O . THR A 1 79 ? 12.982 -6.185 -39.458 1.00 96.69 79 THR A O 1
ATOM 624 N N . VAL A 1 80 ? 12.896 -4.366 -40.786 1.00 96.44 80 VAL A N 1
ATOM 625 C CA . VAL A 1 80 ? 13.334 -3.406 -39.763 1.00 96.44 80 VAL A CA 1
ATOM 626 C C . VAL A 1 80 ? 12.183 -2.490 -39.352 1.00 96.44 80 VAL A C 1
ATOM 628 O O . VAL A 1 80 ? 11.521 -1.914 -40.213 1.00 96.44 80 VAL A O 1
ATOM 631 N N . TYR A 1 81 ? 11.978 -2.320 -38.046 1.00 96.44 81 TYR A N 1
ATOM 632 C CA . TYR A 1 81 ? 11.080 -1.310 -37.483 1.00 96.44 81 TYR A CA 1
ATOM 633 C C . TYR A 1 81 ? 11.885 -0.293 -36.675 1.00 96.44 81 TYR A C 1
ATOM 635 O O . TYR A 1 81 ? 12.319 -0.591 -35.562 1.00 96.44 81 TYR A O 1
ATOM 643 N N . SER A 1 82 ? 12.074 0.898 -37.244 1.00 95.62 82 SER A N 1
ATOM 644 C CA . SER A 1 82 ? 12.734 2.032 -36.586 1.00 95.62 82 SER A CA 1
ATOM 645 C C . SER A 1 82 ? 11.716 2.854 -35.792 1.00 95.62 82 SER A C 1
ATOM 647 O O . SER A 1 82 ? 10.693 3.273 -36.335 1.00 95.62 82 SER A O 1
ATOM 649 N N . LEU A 1 83 ? 11.973 3.069 -34.501 1.00 95.44 83 LEU A N 1
ATOM 650 C CA . LEU A 1 83 ? 11.022 3.644 -33.546 1.00 95.44 83 LEU A CA 1
ATOM 651 C C . LEU A 1 83 ? 11.660 4.862 -32.842 1.00 95.44 83 LEU A C 1
ATOM 653 O O . LEU A 1 83 ? 12.659 4.690 -32.148 1.00 95.44 83 LEU A O 1
ATOM 657 N N . PRO A 1 84 ? 11.089 6.079 -32.971 1.00 91.38 84 PRO A N 1
ATOM 658 C CA . PRO A 1 84 ? 11.789 7.338 -32.672 1.00 91.38 84 PRO A CA 1
ATOM 659 C C . PRO A 1 84 ? 11.906 7.691 -31.181 1.00 91.38 84 PRO A C 1
ATOM 661 O O . PRO A 1 84 ? 12.433 8.737 -30.822 1.00 91.38 84 PRO A O 1
ATOM 664 N N . SER A 1 85 ? 11.332 6.893 -30.279 1.00 91.69 85 SER A N 1
ATOM 665 C CA . SER A 1 85 ? 11.406 7.147 -28.837 1.00 91.69 85 SER A CA 1
ATOM 666 C C . SER A 1 85 ? 11.095 5.897 -28.028 1.00 91.69 85 SER A C 1
ATOM 668 O O . SER A 1 85 ? 10.409 4.989 -28.504 1.00 91.69 85 SER A O 1
ATOM 670 N N . THR A 1 86 ? 11.503 5.883 -26.757 1.00 88.38 86 THR A N 1
ATOM 671 C CA . THR A 1 86 ? 11.141 4.818 -25.815 1.00 88.38 86 THR A CA 1
ATOM 672 C C . THR A 1 86 ? 9.621 4.673 -25.700 1.00 88.38 86 THR A C 1
ATOM 674 O O . THR A 1 86 ? 9.111 3.557 -25.660 1.00 88.38 86 THR A O 1
ATOM 677 N N . ALA A 1 87 ? 8.871 5.781 -25.677 1.00 82.00 87 ALA A N 1
ATOM 678 C CA . ALA A 1 87 ? 7.410 5.747 -25.610 1.00 82.00 87 ALA A CA 1
ATOM 679 C C . ALA A 1 87 ? 6.778 5.125 -26.870 1.00 82.00 87 ALA A C 1
ATOM 681 O O . ALA A 1 87 ? 5.899 4.270 -26.749 1.00 82.00 87 ALA A O 1
ATOM 682 N N . ALA A 1 88 ? 7.257 5.504 -28.062 1.00 83.56 88 ALA A N 1
ATOM 683 C CA . ALA A 1 88 ? 6.806 4.922 -29.326 1.00 83.56 88 ALA A CA 1
ATOM 684 C C . ALA A 1 88 ? 7.153 3.429 -29.417 1.00 83.56 88 ALA A C 1
ATOM 686 O O . ALA A 1 88 ? 6.303 2.627 -29.799 1.00 83.56 88 ALA A O 1
ATOM 687 N N . ALA A 1 89 ? 8.363 3.044 -28.999 1.00 91.25 89 ALA A N 1
ATOM 688 C CA . ALA A 1 89 ? 8.790 1.652 -29.000 1.00 91.25 89 ALA A CA 1
ATOM 689 C C . ALA A 1 89 ? 7.937 0.777 -28.087 1.00 91.25 89 ALA A C 1
ATOM 691 O O . ALA A 1 89 ? 7.474 -0.274 -28.515 1.00 91.25 89 ALA A O 1
ATOM 692 N N . LYS A 1 90 ? 7.662 1.237 -26.862 1.00 88.44 90 LYS A N 1
ATOM 693 C CA . LYS A 1 90 ? 6.767 0.543 -25.930 1.00 88.44 90 LYS A CA 1
ATOM 694 C C . LYS A 1 90 ? 5.373 0.350 -26.535 1.00 88.44 90 LYS A C 1
ATOM 696 O O . LYS A 1 90 ? 4.904 -0.776 -26.655 1.00 88.44 90 LYS A O 1
ATOM 701 N N . ALA A 1 91 ? 4.748 1.430 -27.007 1.00 78.12 91 ALA A N 1
ATOM 702 C CA . ALA A 1 91 ? 3.420 1.358 -27.617 1.00 78.12 91 ALA A CA 1
ATOM 703 C C . ALA A 1 91 ? 3.369 0.415 -28.837 1.00 78.12 91 ALA A C 1
ATOM 705 O O . ALA A 1 91 ? 2.398 -0.320 -29.006 1.00 78.12 91 ALA A O 1
ATOM 706 N N . TRP A 1 92 ? 4.417 0.403 -29.667 1.00 92.38 92 TRP A N 1
ATOM 707 C CA . TRP A 1 92 ? 4.505 -0.484 -30.826 1.00 92.38 92 TRP A CA 1
ATOM 708 C C . TRP A 1 92 ? 4.746 -1.950 -30.433 1.00 92.38 92 TRP A C 1
ATOM 710 O O . TRP A 1 92 ? 4.103 -2.833 -30.997 1.00 92.38 92 TRP A O 1
ATOM 720 N N . ILE A 1 93 ? 5.605 -2.224 -29.443 1.00 91.00 93 ILE A N 1
ATOM 721 C CA . ILE A 1 93 ? 5.848 -3.580 -28.918 1.00 91.00 93 ILE A CA 1
ATOM 722 C C . ILE A 1 93 ? 4.562 -4.167 -28.325 1.00 91.00 93 ILE A C 1
ATOM 724 O O . ILE A 1 93 ? 4.212 -5.298 -28.655 1.00 91.00 93 ILE A O 1
ATOM 728 N N . ASP A 1 94 ? 3.834 -3.395 -27.510 1.00 84.56 94 ASP A N 1
ATOM 729 C CA . ASP A 1 94 ? 2.542 -3.813 -26.946 1.00 84.56 94 ASP A CA 1
ATOM 730 C C . ASP A 1 94 ? 1.501 -4.100 -28.046 1.00 84.56 94 ASP A C 1
ATOM 732 O O . ASP A 1 94 ? 0.748 -5.067 -27.953 1.00 84.56 94 ASP A O 1
ATOM 736 N N . ALA A 1 95 ? 1.480 -3.308 -29.124 1.00 79.31 95 ALA A N 1
ATOM 737 C CA . ALA A 1 95 ? 0.545 -3.493 -30.237 1.00 79.31 95 ALA A CA 1
ATOM 738 C C . ALA A 1 95 ? 0.885 -4.674 -31.173 1.00 79.31 95 ALA A C 1
ATOM 740 O O . ALA A 1 95 ? 0.000 -5.153 -31.879 1.00 79.31 95 ALA A O 1
ATOM 741 N N . ASN A 1 96 ? 2.140 -5.140 -31.199 1.00 89.88 96 ASN A N 1
ATOM 742 C CA . ASN A 1 96 ? 2.629 -6.175 -32.126 1.00 89.88 96 ASN A CA 1
ATOM 743 C C . ASN A 1 96 ? 3.149 -7.433 -31.399 1.00 89.88 96 ASN A C 1
ATOM 745 O O . ASN A 1 96 ? 3.894 -8.229 -31.973 1.00 89.88 96 ASN A O 1
ATOM 749 N N . GLN A 1 97 ? 2.759 -7.625 -30.135 1.00 86.88 97 GLN A N 1
ATOM 750 C CA . GLN A 1 97 ? 3.329 -8.632 -29.238 1.00 86.88 97 GLN A CA 1
ATOM 751 C C . GLN A 1 97 ? 3.233 -10.075 -29.772 1.00 86.88 97 GLN A C 1
ATOM 753 O O . GLN A 1 97 ? 4.196 -10.828 -29.646 1.00 86.88 97 GLN A O 1
ATOM 758 N N . GLU A 1 98 ? 2.126 -10.445 -30.428 1.00 85.25 98 GLU A N 1
ATOM 759 C CA . GLU A 1 98 ? 1.948 -11.775 -31.038 1.00 85.25 98 GLU A CA 1
ATOM 760 C C . GLU A 1 98 ? 2.994 -12.048 -32.135 1.00 85.25 98 GLU A C 1
ATOM 762 O O . GLU A 1 98 ? 3.693 -13.060 -32.088 1.00 85.25 98 GLU A O 1
ATOM 767 N N . MET A 1 99 ? 3.182 -11.103 -33.065 1.00 92.69 99 MET A N 1
ATOM 768 C CA . MET A 1 99 ? 4.186 -11.185 -34.136 1.00 92.69 99 MET A CA 1
ATOM 769 C C . MET A 1 99 ? 5.612 -11.273 -33.571 1.00 92.69 99 MET A C 1
ATOM 771 O O . MET A 1 99 ? 6.449 -12.019 -34.083 1.00 92.69 99 MET A O 1
ATOM 775 N N . LEU A 1 100 ? 5.894 -10.522 -32.501 1.00 94.50 100 LEU A N 1
ATOM 776 C CA . LEU A 1 100 ? 7.195 -10.545 -31.836 1.00 94.50 100 LEU A CA 1
ATOM 777 C C . LEU A 1 100 ? 7.465 -11.899 -31.169 1.00 94.50 100 LEU A C 1
ATOM 779 O O . LEU A 1 100 ? 8.570 -12.418 -31.303 1.00 94.50 100 LEU A O 1
ATOM 783 N N . TRP A 1 101 ? 6.475 -12.510 -30.514 1.00 91.50 101 TRP A N 1
ATOM 784 C CA . TRP A 1 101 ? 6.622 -13.856 -29.951 1.00 91.50 101 TRP A CA 1
ATOM 785 C C . TRP A 1 101 ? 6.785 -14.939 -31.022 1.00 91.50 101 TRP A C 1
ATOM 787 O O . TRP A 1 101 ? 7.586 -15.853 -30.831 1.00 91.50 101 TRP A O 1
ATOM 797 N N . GLU A 1 102 ? 6.099 -14.840 -32.165 1.00 90.31 102 GLU A N 1
ATOM 798 C CA . GLU A 1 102 ? 6.319 -15.754 -33.296 1.00 90.31 102 GLU A CA 1
ATOM 799 C C . GLU A 1 102 ? 7.749 -15.640 -33.853 1.00 90.31 102 GLU A C 1
ATOM 801 O O . GLU A 1 102 ? 8.421 -16.653 -34.070 1.00 90.31 102 GLU A O 1
ATOM 806 N N . ALA A 1 103 ? 8.252 -14.413 -34.029 1.00 93.38 103 ALA A N 1
ATOM 807 C CA . ALA A 1 103 ? 9.626 -14.167 -34.463 1.00 93.38 103 ALA A CA 1
ATOM 808 C C . ALA A 1 103 ? 10.661 -14.628 -33.420 1.00 93.38 103 ALA A C 1
ATOM 810 O O . ALA A 1 103 ? 11.685 -15.209 -33.781 1.00 93.38 103 ALA A O 1
ATOM 811 N N . GLU A 1 104 ? 10.399 -14.427 -32.129 1.00 94.31 104 GLU A N 1
ATOM 812 C CA . GLU A 1 104 ? 11.252 -14.892 -31.032 1.00 94.31 104 GLU A CA 1
ATOM 813 C C . GLU A 1 104 ? 11.316 -16.420 -30.942 1.00 94.31 104 GLU A C 1
ATOM 815 O O . GLU A 1 104 ? 12.411 -16.979 -30.856 1.00 94.31 104 GLU A O 1
ATOM 820 N N . ALA A 1 105 ? 10.170 -17.101 -31.017 1.00 90.75 105 ALA A N 1
ATOM 821 C CA . ALA A 1 105 ? 10.088 -18.561 -30.994 1.00 90.75 105 ALA A CA 1
ATOM 822 C C . ALA A 1 105 ? 10.801 -19.206 -32.197 1.00 90.75 105 ALA A C 1
ATOM 824 O O . ALA A 1 105 ? 11.302 -20.325 -32.098 1.00 90.75 105 ALA A O 1
ATOM 825 N N . ALA A 1 106 ? 10.895 -18.486 -33.320 1.00 92.62 106 ALA A N 1
ATOM 826 C CA . ALA A 1 106 ? 11.691 -18.874 -34.481 1.00 92.62 106 ALA A CA 1
ATOM 827 C C . ALA A 1 106 ? 13.197 -18.539 -34.357 1.00 92.62 106 ALA A C 1
ATOM 829 O O . ALA A 1 106 ? 13.958 -18.864 -35.266 1.00 92.62 106 ALA A O 1
ATOM 830 N N . HIS A 1 107 ? 13.635 -17.882 -33.274 1.00 93.38 107 HIS A N 1
ATOM 831 C CA . HIS A 1 107 ? 14.963 -17.265 -33.111 1.00 93.38 107 HIS A CA 1
ATOM 832 C C . HIS A 1 107 ? 15.313 -16.242 -34.209 1.00 93.38 107 HIS A C 1
ATOM 834 O O . HIS A 1 107 ? 16.460 -16.106 -34.633 1.00 93.38 107 HIS A O 1
ATOM 840 N N . ARG A 1 108 ? 14.300 -15.503 -34.671 1.00 96.31 108 ARG A N 1
ATOM 841 C CA . ARG A 1 108 ? 14.373 -14.510 -35.750 1.00 96.31 108 ARG A CA 1
ATOM 842 C C . ARG A 1 108 ? 14.056 -13.083 -35.292 1.00 96.31 108 ARG A C 1
ATOM 844 O O . ARG A 1 108 ? 13.845 -12.231 -36.144 1.00 96.31 108 ARG A O 1
ATOM 851 N N . LEU A 1 109 ? 14.055 -12.804 -33.987 1.00 97.31 109 LEU A N 1
ATOM 852 C CA . LEU A 1 109 ? 13.879 -11.461 -33.416 1.00 97.31 109 LEU A CA 1
ATOM 853 C C . LEU A 1 109 ? 15.166 -10.967 -32.743 1.00 97.31 109 LEU A C 1
ATOM 855 O O . LEU A 1 109 ? 15.764 -11.699 -31.954 1.00 97.31 109 LEU A O 1
ATOM 859 N N . ARG A 1 110 ? 15.550 -9.710 -33.000 1.00 98.19 110 ARG A N 1
ATOM 860 C CA . ARG A 1 110 ? 16.559 -8.963 -32.226 1.00 98.19 110 ARG A CA 1
ATOM 861 C C . ARG A 1 110 ? 16.152 -7.505 -32.033 1.00 98.19 110 ARG A C 1
ATOM 863 O O . ARG A 1 110 ? 15.360 -6.967 -32.808 1.00 98.19 110 ARG A O 1
ATOM 870 N N . PHE A 1 111 ? 16.748 -6.863 -31.033 1.00 98.38 111 PHE A N 1
ATOM 871 C CA . PHE A 1 111 ? 16.552 -5.446 -30.735 1.00 98.38 111 PHE A CA 1
ATOM 872 C C . PHE A 1 111 ? 17.878 -4.679 -30.766 1.00 98.38 111 PHE A C 1
ATOM 874 O O . PHE A 1 111 ? 18.886 -5.157 -30.245 1.00 98.38 111 PHE A O 1
ATOM 881 N N . ILE A 1 112 ? 17.858 -3.466 -31.316 1.00 98.38 112 ILE A N 1
ATOM 882 C CA . ILE A 1 112 ? 18.923 -2.468 -31.161 1.00 98.38 112 ILE A CA 1
ATOM 883 C C . ILE A 1 112 ? 18.331 -1.212 -30.511 1.00 98.38 112 ILE A C 1
ATOM 885 O O . ILE A 1 112 ? 17.182 -0.848 -30.763 1.00 98.38 112 ILE A O 1
ATOM 889 N N . SER A 1 113 ? 19.104 -0.558 -29.651 1.00 97.62 113 SER A N 1
ATOM 890 C CA . SER A 1 113 ? 18.757 0.730 -29.044 1.00 97.62 113 SER A CA 1
ATOM 891 C C . SER A 1 113 ? 20.008 1.576 -28.863 1.00 97.62 113 SER A C 1
ATOM 893 O O . SER A 1 113 ? 21.066 1.028 -28.565 1.00 97.62 113 SER A O 1
ATOM 895 N N . ASP A 1 114 ? 19.887 2.898 -28.929 1.00 94.56 114 ASP A N 1
ATOM 896 C CA . ASP A 1 114 ? 20.864 3.789 -28.290 1.00 94.56 114 ASP A CA 1
ATOM 897 C C . ASP A 1 114 ? 20.955 3.548 -26.768 1.00 94.56 114 ASP A C 1
ATOM 899 O O . ASP A 1 114 ? 20.116 2.871 -26.158 1.00 94.56 114 ASP A O 1
ATOM 903 N N . ASN A 1 115 ? 21.980 4.121 -26.129 1.00 93.38 115 ASN A N 1
ATOM 904 C CA . ASN A 1 115 ? 22.062 4.174 -24.668 1.00 93.38 115 ASN A CA 1
ATOM 905 C C . ASN A 1 115 ? 21.246 5.331 -24.064 1.00 93.38 115 ASN A C 1
ATOM 907 O O . ASN A 1 115 ? 20.791 5.215 -22.924 1.00 93.38 115 ASN A O 1
ATOM 911 N N . TYR A 1 116 ? 21.076 6.423 -24.810 1.00 92.69 116 TYR A N 1
ATOM 912 C CA . TYR A 1 116 ? 20.398 7.654 -24.416 1.00 92.69 116 TYR A CA 1
ATOM 913 C C . TYR A 1 116 ? 19.726 8.277 -25.644 1.00 92.69 116 TYR A C 1
ATOM 915 O O . TYR A 1 116 ? 20.248 8.130 -26.746 1.00 92.69 116 TYR A O 1
ATOM 923 N N . ARG A 1 117 ? 18.626 9.009 -25.447 1.00 92.44 117 ARG A N 1
ATOM 924 C CA . ARG A 1 117 ? 17.877 9.650 -26.541 1.00 92.44 117 ARG A CA 1
ATOM 925 C C . ARG A 1 117 ? 17.200 10.947 -26.098 1.00 92.44 117 ARG A C 1
ATOM 927 O O . ARG A 1 117 ? 16.903 11.097 -24.910 1.00 92.44 117 ARG A O 1
ATOM 934 N N . MET A 1 118 ? 16.891 11.856 -27.015 1.00 88.50 118 MET A N 1
ATOM 935 C CA . MET A 1 118 ? 15.940 12.944 -26.768 1.00 88.50 118 MET A CA 1
ATOM 936 C C . MET A 1 118 ? 14.499 12.413 -26.802 1.00 88.50 118 MET A C 1
ATOM 938 O O . MET A 1 118 ? 14.120 11.640 -27.678 1.00 88.50 118 MET A O 1
ATOM 942 N N . GLU A 1 119 ? 13.672 12.828 -25.844 1.00 87.94 119 GLU A N 1
ATOM 943 C CA . GLU A 1 119 ? 12.250 12.480 -25.781 1.00 87.94 119 GLU A CA 1
ATOM 944 C C . GLU A 1 119 ? 11.379 13.720 -25.580 1.00 87.94 119 GLU A C 1
ATOM 946 O O . GLU A 1 119 ? 11.688 14.602 -24.780 1.00 87.94 119 GLU A O 1
ATOM 951 N N . THR A 1 120 ? 10.241 13.767 -26.269 1.00 82.44 120 THR A N 1
ATOM 952 C CA . THR A 1 120 ? 9.279 14.867 -26.157 1.00 82.44 120 THR A CA 1
ATOM 953 C C . THR A 1 120 ? 8.405 14.693 -24.913 1.00 82.44 120 THR A C 1
ATOM 955 O O . THR A 1 120 ? 7.495 13.860 -24.873 1.00 82.44 120 THR A O 1
ATOM 958 N N . GLY A 1 121 ? 8.660 15.485 -23.871 1.00 72.00 121 GLY A N 1
ATOM 959 C CA . GLY A 1 121 ? 7.870 15.485 -22.642 1.00 72.00 121 GLY A CA 1
ATOM 960 C C . GLY A 1 121 ? 6.548 16.241 -22.803 1.00 72.00 121 GLY A C 1
ATOM 961 O O . GLY A 1 121 ? 6.533 17.371 -23.286 1.00 72.00 121 GLY A O 1
ATOM 962 N N . ARG A 1 122 ? 5.434 15.661 -22.323 1.00 52.31 122 ARG A N 1
ATOM 963 C CA . ARG A 1 122 ? 4.081 16.258 -22.439 1.00 52.31 122 ARG A CA 1
ATOM 964 C C . ARG A 1 122 ? 3.945 17.668 -21.842 1.00 52.31 122 ARG A C 1
ATOM 966 O O . ARG A 1 122 ? 3.091 18.418 -22.297 1.00 52.31 122 ARG A O 1
ATOM 973 N N . GLU A 1 123 ? 4.761 18.016 -20.844 1.00 53.75 123 GLU A N 1
ATOM 974 C CA . GLU A 1 123 ? 4.632 19.270 -20.076 1.00 53.75 123 GLU A CA 1
ATOM 975 C C . GLU A 1 123 ? 5.927 20.096 -19.965 1.00 53.75 123 GLU A C 1
ATOM 977 O O . GLU A 1 123 ? 5.875 21.259 -19.571 1.00 53.75 123 GLU A O 1
ATOM 982 N N . ARG A 1 124 ? 7.096 19.525 -20.296 1.00 47.62 124 ARG A N 1
ATOM 983 C CA . ARG A 1 124 ? 8.415 20.172 -20.109 1.00 47.62 124 ARG A CA 1
ATOM 984 C C . ARG A 1 124 ? 9.196 20.439 -21.403 1.00 47.62 124 ARG A C 1
ATOM 986 O O . ARG A 1 124 ? 10.298 20.970 -21.324 1.00 47.62 124 ARG A O 1
ATOM 993 N N . GLY A 1 125 ? 8.627 20.121 -22.567 1.00 74.88 125 GLY A N 1
ATOM 994 C CA . GLY A 1 125 ? 9.351 20.143 -23.841 1.00 74.88 125 GLY A CA 1
ATOM 995 C C . GLY A 1 125 ? 10.269 18.929 -23.997 1.00 74.88 125 GLY A C 1
ATOM 996 O O . GLY A 1 125 ? 10.115 17.933 -23.284 1.00 74.88 125 GLY A O 1
ATOM 997 N N . ASP A 1 126 ? 11.205 19.002 -24.940 1.00 78.56 126 ASP A N 1
ATOM 998 C CA . ASP A 1 126 ? 12.153 17.915 -25.189 1.00 78.56 126 ASP A CA 1
ATOM 999 C C . ASP A 1 126 ? 13.156 17.782 -24.032 1.00 78.56 126 ASP A C 1
ATOM 1001 O O . ASP A 1 126 ? 13.730 18.768 -23.564 1.00 78.56 126 ASP A O 1
ATOM 1005 N N . PHE A 1 127 ? 13.376 16.552 -23.568 1.00 84.44 127 PHE A N 1
ATOM 1006 C CA . PHE A 1 127 ? 14.301 16.225 -22.486 1.00 84.44 127 PHE A CA 1
ATOM 1007 C C . PHE A 1 127 ? 15.226 15.072 -22.879 1.00 84.44 127 PHE A C 1
ATOM 1009 O O . PHE A 1 127 ? 14.882 14.222 -23.695 1.00 84.44 127 PHE A O 1
ATOM 1016 N N . LEU A 1 128 ? 16.411 15.031 -22.273 1.00 86.44 128 LEU A N 1
ATOM 1017 C CA . LEU A 1 128 ? 17.408 13.996 -22.527 1.00 86.44 128 LEU A CA 1
ATOM 1018 C C . LEU A 1 128 ? 17.143 12.776 -21.631 1.00 86.44 128 LEU A C 1
ATOM 1020 O O . LEU A 1 128 ? 17.393 12.825 -20.425 1.00 86.44 128 LEU A O 1
ATOM 1024 N N . ASN A 1 129 ? 16.659 11.671 -22.197 1.00 86.88 129 ASN A N 1
ATOM 1025 C CA . ASN A 1 129 ? 16.533 10.409 -21.477 1.00 86.88 129 ASN A CA 1
ATOM 1026 C C . ASN A 1 129 ? 17.884 9.676 -21.447 1.00 86.88 129 ASN A C 1
ATOM 1028 O O . ASN A 1 129 ? 18.218 8.905 -22.346 1.00 86.88 129 ASN A O 1
ATOM 1032 N N . LEU A 1 130 ? 18.648 9.892 -20.373 1.00 86.44 130 LEU A N 1
ATOM 1033 C CA . LEU A 1 130 ? 19.957 9.265 -20.135 1.00 86.44 130 LEU A CA 1
ATOM 1034 C C . LEU A 1 130 ? 19.908 7.746 -19.882 1.00 86.44 130 LEU A C 1
ATOM 1036 O O . LEU A 1 130 ? 20.951 7.099 -19.901 1.00 86.44 130 LEU A O 1
ATOM 1040 N N . SER A 1 131 ? 18.722 7.179 -19.639 1.00 88.44 131 SER A N 1
ATOM 1041 C CA . SER A 1 131 ? 18.520 5.758 -19.314 1.00 88.44 131 SER A CA 1
ATOM 1042 C C . SER A 1 131 ? 17.684 5.027 -20.368 1.00 88.44 131 SER A C 1
ATOM 1044 O O . SER A 1 131 ? 17.049 4.012 -20.072 1.00 88.44 131 SER A O 1
ATOM 1046 N N . ALA A 1 132 ? 17.637 5.546 -21.596 1.00 90.50 132 ALA A N 1
ATOM 1047 C CA . ALA A 1 132 ? 16.762 5.044 -22.650 1.00 90.50 132 ALA A CA 1
ATOM 1048 C C . ALA A 1 132 ? 17.034 3.570 -22.996 1.00 90.50 132 ALA A C 1
ATOM 1050 O O . ALA A 1 132 ? 16.110 2.751 -22.949 1.00 90.50 132 ALA A O 1
ATOM 1051 N N . GLY A 1 133 ? 18.305 3.218 -23.224 1.00 92.88 133 GLY A N 1
ATOM 1052 C CA . GLY A 1 133 ? 18.726 1.846 -23.523 1.00 92.88 133 GLY A CA 1
ATOM 1053 C C . GLY A 1 133 ? 18.437 0.857 -22.389 1.00 92.88 133 GLY A C 1
ATOM 1054 O O . GLY A 1 133 ? 17.938 -0.243 -22.625 1.00 92.88 133 GLY A O 1
ATOM 1055 N N . GLU A 1 134 ? 18.641 1.265 -21.133 1.00 94.12 134 GLU A N 1
ATOM 1056 C CA . GLU A 1 134 ? 18.268 0.441 -19.977 1.00 94.12 134 GLU A CA 1
ATOM 1057 C C . GLU A 1 134 ? 16.746 0.314 -19.849 1.00 94.12 134 GLU A C 1
ATOM 1059 O O . GLU A 1 134 ? 16.216 -0.758 -19.559 1.00 94.12 134 GLU A O 1
ATOM 1064 N N . THR A 1 135 ? 16.017 1.400 -20.092 1.00 91.38 135 THR A N 1
ATOM 1065 C CA . THR A 1 135 ? 14.564 1.443 -19.950 1.00 91.38 135 THR A CA 1
ATOM 1066 C C . THR A 1 135 ? 13.861 0.571 -20.985 1.00 91.38 135 THR A C 1
ATOM 1068 O O . THR A 1 135 ? 12.875 -0.078 -20.625 1.00 91.38 135 THR A O 1
ATOM 1071 N N . ILE A 1 136 ? 14.345 0.508 -22.230 1.00 96.06 136 ILE A N 1
ATOM 1072 C CA . ILE A 1 136 ? 13.795 -0.416 -23.230 1.00 96.06 136 ILE A CA 1
ATOM 1073 C C . ILE A 1 136 ? 14.208 -1.867 -22.941 1.00 96.06 136 ILE A C 1
ATOM 1075 O O . ILE A 1 136 ? 13.353 -2.750 -22.979 1.00 96.06 136 ILE A O 1
ATOM 1079 N N . LEU A 1 137 ? 15.459 -2.116 -22.536 1.00 95.56 137 LEU A N 1
ATOM 1080 C CA . LEU A 1 137 ? 15.946 -3.451 -22.168 1.00 95.56 137 LEU A CA 1
ATOM 1081 C C . LEU A 1 137 ? 15.158 -4.049 -20.989 1.00 95.56 137 LEU A C 1
ATOM 1083 O O . LEU A 1 137 ? 14.633 -5.161 -21.081 1.00 95.56 137 LEU A O 1
ATOM 1087 N N . ARG A 1 138 ? 14.987 -3.278 -19.910 1.00 92.75 138 ARG A N 1
ATOM 1088 C CA . ARG A 1 138 ? 14.163 -3.633 -18.744 1.00 92.75 138 ARG A CA 1
ATOM 1089 C C . ARG A 1 138 ? 12.706 -3.891 -19.132 1.00 92.75 138 ARG A C 1
ATOM 1091 O O . ARG A 1 138 ? 12.104 -4.846 -18.650 1.00 92.75 138 ARG A O 1
ATOM 1098 N N . TYR A 1 139 ? 12.145 -3.076 -20.024 1.00 91.69 139 TYR A N 1
ATOM 1099 C CA . TYR A 1 139 ? 10.765 -3.215 -20.497 1.00 91.69 139 TYR A CA 1
ATOM 1100 C C . TYR A 1 139 ? 10.546 -4.488 -21.338 1.00 91.69 139 TYR A C 1
ATOM 1102 O O . TYR A 1 139 ? 9.550 -5.186 -21.133 1.00 91.69 139 TYR A O 1
ATOM 1110 N N . LEU A 1 140 ? 11.492 -4.830 -22.223 1.00 95.25 140 LEU A N 1
ATOM 1111 C CA . LEU A 1 140 ? 11.486 -6.076 -23.000 1.00 95.25 140 LEU A CA 1
ATOM 1112 C C . LEU A 1 140 ? 11.567 -7.303 -22.088 1.00 95.25 140 LEU A C 1
ATOM 1114 O O . LEU A 1 140 ? 10.754 -8.221 -22.195 1.00 95.25 140 LEU A O 1
ATOM 1118 N N . ARG A 1 141 ? 12.509 -7.294 -21.138 1.00 94.56 141 ARG A N 1
ATOM 1119 C CA . ARG A 1 141 ? 12.704 -8.392 -20.181 1.00 94.56 141 ARG A CA 1
ATOM 1120 C C . ARG A 1 141 ? 11.521 -8.522 -19.208 1.00 94.56 141 ARG A C 1
ATOM 1122 O O . ARG A 1 141 ? 11.160 -9.639 -18.847 1.00 94.56 141 ARG A O 1
ATOM 1129 N N . GLY A 1 142 ? 10.842 -7.421 -18.872 1.00 79.38 142 GLY A N 1
ATOM 1130 C CA . GLY A 1 142 ? 9.565 -7.424 -18.142 1.00 79.38 142 GLY A CA 1
ATOM 1131 C C . GLY A 1 142 ? 8.404 -8.084 -18.905 1.00 79.38 142 GLY A C 1
ATOM 1132 O O . GLY A 1 142 ? 7.506 -8.643 -18.284 1.00 79.38 142 GLY A O 1
ATOM 1133 N N . ARG A 1 143 ? 8.454 -8.098 -20.245 1.00 88.62 143 ARG A N 1
ATOM 1134 C CA . ARG A 1 143 ? 7.528 -8.830 -21.139 1.00 88.62 143 ARG A CA 1
ATOM 1135 C C . ARG A 1 143 ? 7.969 -10.260 -21.455 1.00 88.62 143 ARG A C 1
ATOM 1137 O O . ARG A 1 143 ? 7.374 -10.909 -22.309 1.00 88.62 143 ARG A O 1
ATOM 1144 N N . LEU A 1 144 ? 8.987 -10.751 -20.746 1.00 90.00 144 LEU A N 1
ATOM 1145 C CA . LEU A 1 144 ? 9.577 -12.082 -20.896 1.00 90.00 144 LEU A CA 1
ATOM 1146 C C . LEU A 1 144 ? 10.222 -12.356 -22.265 1.00 90.00 144 LEU A C 1
ATOM 1148 O O . LEU A 1 144 ? 10.603 -13.498 -22.512 1.00 90.00 144 LEU A O 1
ATOM 1152 N N . PHE A 1 145 ? 10.433 -11.331 -23.103 1.00 93.62 145 PHE A N 1
ATOM 1153 C CA . PHE A 1 145 ? 11.269 -11.475 -24.293 1.00 93.62 145 PHE A CA 1
ATOM 1154 C C . PHE A 1 145 ? 12.687 -11.857 -23.855 1.00 93.62 145 PHE A C 1
ATOM 1156 O O . PHE A 1 145 ? 13.350 -11.101 -23.138 1.00 93.62 145 PHE A O 1
ATOM 1163 N N . ALA A 1 146 ? 13.156 -13.019 -24.294 1.00 94.06 146 ALA A N 1
ATOM 1164 C CA . ALA A 1 146 ? 14.534 -13.481 -24.182 1.00 94.06 146 ALA A CA 1
ATOM 1165 C C . ALA A 1 146 ? 15.413 -12.970 -25.338 1.00 94.06 146 ALA A C 1
ATOM 1167 O O . ALA A 1 146 ? 16.635 -12.972 -25.206 1.00 94.06 146 ALA A O 1
ATOM 1168 N N . ALA A 1 147 ? 14.799 -12.516 -26.439 1.00 96.00 147 ALA A N 1
ATOM 1169 C CA . ALA A 1 147 ? 15.446 -12.072 -27.669 1.00 96.00 147 ALA A CA 1
ATOM 1170 C C . ALA A 1 147 ? 16.691 -11.196 -27.414 1.00 96.00 147 ALA A C 1
ATOM 1172 O O . ALA A 1 147 ? 16.660 -10.339 -26.515 1.00 96.00 147 ALA A O 1
ATOM 1173 N N . PRO A 1 148 ? 17.779 -11.381 -28.188 1.00 97.75 148 PRO A N 1
ATOM 1174 C CA . PRO A 1 148 ? 18.987 -10.587 -28.041 1.00 97.75 148 PRO A CA 1
ATOM 1175 C C . PRO A 1 148 ? 18.715 -9.082 -28.128 1.00 97.75 148 PRO A C 1
ATOM 1177 O O . PRO A 1 148 ? 17.901 -8.639 -28.941 1.00 97.75 148 PRO A O 1
ATOM 1180 N N . VAL A 1 149 ? 19.442 -8.300 -27.327 1.00 98.12 149 VAL A N 1
ATOM 1181 C CA . VAL A 1 149 ? 19.395 -6.829 -27.335 1.00 98.12 149 VAL A CA 1
ATOM 1182 C C . VAL A 1 149 ? 20.815 -6.269 -27.387 1.00 98.12 149 VAL A C 1
ATOM 1184 O O . VAL A 1 149 ? 21.639 -6.607 -26.540 1.00 98.12 149 VAL A O 1
ATOM 1187 N N . LEU A 1 150 ? 21.102 -5.400 -28.355 1.00 98.00 150 LEU A N 1
ATOM 1188 C CA . LEU A 1 150 ? 22.361 -4.660 -28.428 1.00 98.00 150 LEU A CA 1
ATOM 1189 C C . LEU A 1 150 ? 22.111 -3.172 -28.166 1.00 98.00 150 LEU A C 1
ATOM 1191 O O . LEU A 1 150 ? 21.364 -2.521 -28.894 1.00 98.00 150 LEU A O 1
ATOM 1195 N N . ILE A 1 151 ? 22.772 -2.621 -27.151 1.00 97.81 151 ILE A N 1
ATOM 1196 C CA . ILE A 1 151 ? 22.823 -1.176 -26.934 1.00 97.81 151 ILE A CA 1
ATOM 1197 C C . ILE A 1 151 ? 23.984 -0.606 -27.756 1.00 97.81 151 ILE A C 1
ATOM 1199 O O . ILE A 1 151 ? 25.158 -0.791 -27.421 1.00 97.81 151 ILE A O 1
ATOM 1203 N N . TYR A 1 152 ? 23.665 0.066 -28.854 1.00 96.75 152 TYR A N 1
ATOM 1204 C CA . TYR A 1 152 ? 24.640 0.690 -29.735 1.00 96.75 152 TYR A CA 1
ATOM 1205 C C . TYR A 1 152 ? 24.882 2.132 -29.287 1.00 96.75 152 TYR A C 1
ATOM 1207 O O . TYR A 1 152 ? 24.098 3.035 -29.553 1.00 96.75 152 TYR A O 1
ATOM 1215 N N . CYS A 1 153 ? 25.980 2.348 -28.567 1.00 93.12 153 CYS A N 1
ATOM 1216 C CA . CYS A 1 153 ? 26.318 3.649 -27.997 1.00 93.12 153 CYS A CA 1
ATOM 1217 C C . CYS A 1 153 ? 26.922 4.625 -29.024 1.00 93.12 153 CYS A C 1
ATOM 1219 O O . CYS A 1 153 ? 27.079 5.807 -28.720 1.00 93.12 153 CYS A O 1
ATOM 1221 N N . GLY A 1 154 ? 27.336 4.146 -30.204 1.00 88.25 154 GLY A N 1
ATOM 1222 C CA . GLY A 1 154 ? 28.013 4.956 -31.221 1.00 88.25 154 GLY A CA 1
ATOM 1223 C C . GLY A 1 154 ? 29.180 5.770 -30.640 1.00 88.25 154 GLY A C 1
ATOM 1224 O O . GLY A 1 154 ? 30.085 5.221 -30.017 1.00 88.25 154 GLY A O 1
ATOM 1225 N N . ALA A 1 155 ? 29.138 7.094 -30.806 1.00 84.44 155 ALA A N 1
ATOM 1226 C CA . ALA A 1 155 ? 30.135 8.029 -30.272 1.00 84.44 155 ALA A CA 1
ATOM 1227 C C . ALA A 1 155 ? 29.833 8.558 -28.845 1.00 84.44 155 ALA A C 1
ATOM 1229 O O . ALA A 1 155 ? 30.454 9.531 -28.423 1.00 84.44 155 ALA A O 1
ATOM 1230 N N . SER A 1 156 ? 28.875 7.960 -28.122 1.00 86.25 156 SER A N 1
ATOM 1231 C CA . SER A 1 156 ? 28.427 8.392 -26.787 1.00 86.25 156 SER A CA 1
ATOM 1232 C C . SER A 1 156 ? 29.349 7.884 -25.669 1.00 86.25 156 SER A C 1
ATOM 1234 O O . SER A 1 156 ? 30.421 8.443 -25.443 1.00 86.25 156 SER A O 1
ATOM 1236 N N . ILE A 1 157 ? 28.958 6.821 -24.955 1.00 84.88 157 ILE A N 1
ATOM 1237 C CA . ILE A 1 157 ? 29.706 6.275 -23.815 1.00 84.88 157 ILE A CA 1
ATOM 1238 C C . ILE A 1 157 ? 30.215 4.854 -24.103 1.00 84.88 157 ILE A C 1
ATOM 1240 O O . ILE A 1 157 ? 29.452 4.013 -24.578 1.00 84.88 157 ILE A O 1
ATOM 1244 N N . PRO A 1 158 ? 31.477 4.530 -23.765 1.00 78.81 158 PRO A N 1
ATOM 1245 C CA . PRO A 1 158 ? 32.059 3.207 -23.996 1.00 78.81 158 PRO A CA 1
ATOM 1246 C C . PRO A 1 158 ? 31.720 2.191 -22.896 1.00 78.81 158 PRO A C 1
ATOM 1248 O O . PRO A 1 158 ? 32.375 1.163 -22.788 1.00 78.81 158 PRO A O 1
ATOM 1251 N N . THR A 1 159 ? 30.799 2.485 -21.975 1.00 83.75 159 THR A N 1
ATOM 1252 C CA . THR A 1 159 ? 30.554 1.617 -20.814 1.00 83.75 159 THR A CA 1
ATOM 1253 C C . THR A 1 159 ? 29.125 1.756 -20.308 1.00 83.75 159 THR A C 1
ATOM 1255 O O . THR A 1 159 ? 28.759 2.771 -19.722 1.00 83.75 159 THR A O 1
ATOM 1258 N N . THR A 1 160 ? 28.341 0.694 -20.471 1.00 87.56 160 THR A N 1
ATOM 1259 C CA . THR A 1 160 ? 26.929 0.607 -20.063 1.00 87.56 160 THR A CA 1
ATOM 1260 C C . THR A 1 160 ? 26.702 -0.669 -19.251 1.00 87.56 160 THR A C 1
ATOM 1262 O O . THR A 1 160 ? 25.985 -1.578 -19.651 1.00 87.56 160 THR A O 1
ATOM 1265 N N . ARG A 1 161 ? 27.332 -0.752 -18.068 1.00 89.19 161 ARG A N 1
ATOM 1266 C CA . ARG A 1 161 ? 27.363 -1.967 -17.220 1.00 89.19 161 ARG A CA 1
ATOM 1267 C C . ARG A 1 161 ? 25.998 -2.577 -16.882 1.00 89.19 161 ARG A C 1
ATOM 1269 O O . ARG A 1 161 ? 25.960 -3.763 -16.567 1.00 89.19 161 ARG A O 1
ATOM 1276 N N . TYR A 1 162 ? 24.903 -1.815 -16.956 1.00 89.88 162 TYR A N 1
ATOM 1277 C CA . TYR A 1 162 ? 23.556 -2.339 -16.721 1.00 89.88 162 TYR A CA 1
ATOM 1278 C C . TYR A 1 162 ? 23.229 -3.537 -17.623 1.00 89.88 162 TYR A C 1
ATOM 1280 O O . TYR A 1 162 ? 22.529 -4.438 -17.169 1.00 89.88 162 TYR A O 1
ATOM 1288 N N . VAL A 1 163 ? 23.779 -3.615 -18.846 1.00 94.19 163 VAL A N 1
ATOM 1289 C CA . VAL A 1 163 ? 23.516 -4.731 -19.775 1.00 94.19 163 VAL A CA 1
ATOM 1290 C C . VAL A 1 163 ? 23.903 -6.090 -19.190 1.00 94.19 163 VAL A C 1
ATOM 1292 O O . VAL A 1 163 ? 23.176 -7.053 -19.393 1.00 94.19 163 VAL A O 1
ATOM 1295 N N . LEU A 1 164 ? 24.953 -6.153 -18.360 1.00 91.12 164 LEU A N 1
ATOM 1296 C CA . LEU A 1 164 ? 25.402 -7.382 -17.689 1.00 91.12 164 LEU A CA 1
ATOM 1297 C C . LEU A 1 164 ? 24.376 -7.939 -16.687 1.00 91.12 164 LEU A C 1
ATOM 1299 O O . LEU A 1 164 ? 24.466 -9.098 -16.289 1.00 91.12 164 LEU A O 1
ATOM 1303 N N . SER A 1 165 ? 23.401 -7.125 -16.268 1.00 91.44 165 SER A N 1
ATOM 1304 C CA . SER A 1 165 ? 22.297 -7.558 -15.398 1.00 91.44 165 SER A CA 1
ATOM 1305 C C . SER A 1 165 ? 21.184 -8.281 -16.166 1.00 91.44 165 SER A C 1
ATOM 1307 O O . SER A 1 165 ? 20.269 -8.826 -15.548 1.00 91.44 165 SER A O 1
ATOM 1309 N N . TYR A 1 166 ? 21.244 -8.303 -17.502 1.00 91.50 166 TYR A N 1
ATOM 1310 C CA . TYR A 1 166 ? 20.221 -8.876 -18.369 1.00 91.50 166 TYR A CA 1
ATOM 1311 C C . TYR A 1 166 ? 20.834 -9.929 -19.300 1.00 91.50 166 TYR A C 1
ATOM 1313 O O . TYR A 1 166 ? 21.778 -9.675 -20.039 1.00 91.50 166 TYR A O 1
ATOM 1321 N N . LYS A 1 167 ? 20.255 -11.132 -19.307 1.00 91.19 167 LYS A N 1
ATOM 1322 C CA . LYS A 1 167 ? 20.668 -12.210 -20.216 1.00 91.19 167 LYS A CA 1
ATOM 1323 C C . LYS A 1 167 ? 20.477 -11.793 -21.684 1.00 91.19 167 LYS A C 1
ATOM 1325 O O . LYS A 1 167 ? 19.496 -11.108 -21.990 1.00 91.19 167 LYS A O 1
ATOM 1330 N N . GLN A 1 168 ? 21.357 -12.244 -22.582 1.00 93.38 168 GLN A N 1
ATOM 1331 C CA . GLN A 1 168 ? 21.346 -11.950 -24.022 1.00 93.38 168 GLN A CA 1
ATOM 1332 C C . GLN A 1 168 ? 21.282 -10.446 -24.313 1.00 93.38 168 GLN A C 1
ATOM 1334 O O . GLN A 1 168 ? 20.584 -10.000 -25.223 1.00 93.38 168 GLN A O 1
ATOM 1339 N N . ALA A 1 169 ? 21.981 -9.656 -23.500 1.00 96.62 169 ALA A N 1
ATOM 1340 C CA . ALA A 1 169 ? 22.120 -8.224 -23.675 1.00 96.62 169 ALA A CA 1
ATOM 1341 C C . ALA A 1 169 ? 23.588 -7.817 -23.596 1.00 96.62 169 ALA A C 1
ATOM 1343 O O . ALA A 1 169 ? 24.363 -8.377 -22.821 1.00 96.62 169 ALA A O 1
ATOM 1344 N N . GLY A 1 170 ? 23.946 -6.807 -24.375 1.00 96.56 170 GLY A N 1
ATOM 1345 C CA . GLY A 1 170 ? 25.253 -6.179 -24.300 1.00 96.56 170 GLY A CA 1
ATOM 1346 C C . GLY A 1 170 ? 25.286 -4.861 -25.039 1.00 96.56 170 GLY A C 1
ATOM 1347 O O . GLY A 1 170 ? 24.249 -4.346 -25.465 1.00 96.56 170 GLY A O 1
ATOM 1348 N N . SER A 1 171 ? 26.476 -4.300 -25.179 1.00 96.88 171 SER A N 1
ATOM 1349 C CA . SER A 1 171 ? 26.649 -2.952 -25.704 1.00 96.88 171 SER A CA 1
ATOM 1350 C C . SER A 1 171 ? 27.964 -2.754 -26.433 1.00 96.88 171 SER A C 1
ATOM 1352 O O . SER A 1 171 ? 28.960 -3.424 -26.164 1.00 96.88 171 SER A O 1
ATOM 1354 N N . THR A 1 172 ? 27.978 -1.810 -27.372 1.00 96.06 172 THR A N 1
ATOM 1355 C CA . THR A 1 172 ? 29.177 -1.486 -28.146 1.00 96.06 172 THR A CA 1
ATOM 1356 C C . THR A 1 172 ? 29.174 -0.047 -28.655 1.00 96.06 172 THR A C 1
ATOM 1358 O O . THR A 1 172 ? 28.129 0.521 -28.964 1.00 96.06 172 THR A O 1
ATOM 1361 N N . VAL A 1 173 ? 30.372 0.515 -28.805 1.00 94.69 173 VAL A N 1
ATOM 1362 C CA . VAL A 1 173 ? 30.650 1.730 -29.596 1.00 94.69 173 VAL A CA 1
ATOM 1363 C C . VAL A 1 173 ? 31.108 1.403 -31.028 1.00 94.69 173 VAL A C 1
ATOM 1365 O O . VAL A 1 173 ? 31.359 2.301 -31.826 1.00 94.69 173 VAL A O 1
ATOM 1368 N N . SER A 1 174 ? 31.273 0.119 -31.368 1.00 94.50 174 SER A N 1
ATOM 1369 C CA . SER A 1 174 ? 31.821 -0.326 -32.652 1.00 94.50 174 SER A CA 1
ATOM 1370 C C . SER A 1 174 ? 30.719 -0.567 -33.684 1.00 94.50 174 SER A C 1
ATOM 1372 O O . SER A 1 174 ? 29.906 -1.484 -33.549 1.00 94.50 174 SER A O 1
ATOM 1374 N N . TYR A 1 175 ? 30.760 0.214 -34.765 1.00 94.25 175 TYR A N 1
ATOM 1375 C CA . TYR A 1 175 ? 29.955 0.002 -35.971 1.00 94.25 175 TYR A CA 1
ATOM 1376 C C . TYR A 1 175 ? 30.087 -1.433 -36.507 1.00 94.25 175 TYR A C 1
ATOM 1378 O O . TYR A 1 175 ? 29.087 -2.083 -36.799 1.00 94.25 175 TYR A O 1
ATOM 1386 N N . ASP A 1 176 ? 31.307 -1.978 -36.559 1.00 94.44 176 ASP A N 1
ATOM 1387 C CA . ASP A 1 176 ? 31.555 -3.326 -37.085 1.00 94.44 176 ASP A CA 1
ATOM 1388 C C . ASP A 1 176 ? 30.894 -4.426 -36.237 1.00 94.44 176 ASP A C 1
ATOM 1390 O O . ASP A 1 176 ? 30.454 -5.443 -36.774 1.00 94.44 176 ASP A O 1
ATOM 1394 N N . VAL A 1 177 ? 30.771 -4.219 -34.919 1.00 94.88 177 VAL A N 1
ATOM 1395 C CA . VAL A 1 177 ? 30.036 -5.126 -34.020 1.00 94.88 177 VAL A CA 1
ATOM 1396 C C . VAL A 1 177 ? 28.527 -5.014 -34.243 1.00 94.88 177 VAL A C 1
ATOM 1398 O O . VAL A 1 177 ? 27.862 -6.045 -34.331 1.00 94.88 177 VAL A O 1
ATOM 1401 N N . CYS A 1 178 ? 27.988 -3.802 -34.417 1.00 96.31 178 CYS A N 1
ATOM 1402 C CA . CYS A 1 178 ? 26.582 -3.596 -34.785 1.00 96.31 178 CYS A CA 1
ATOM 1403 C C . CYS A 1 178 ? 26.244 -4.292 -36.121 1.00 96.31 178 CYS A C 1
ATOM 1405 O O . CYS A 1 178 ? 25.299 -5.077 -36.217 1.00 96.31 178 CYS A O 1
ATOM 1407 N N . MET A 1 179 ? 27.094 -4.125 -37.134 1.00 96.38 179 MET A N 1
ATOM 1408 C CA . MET A 1 179 ? 26.932 -4.764 -38.443 1.00 96.38 179 MET A CA 1
ATOM 1409 C C . MET A 1 179 ? 27.078 -6.291 -38.389 1.00 96.38 179 MET A C 1
ATOM 1411 O O . MET A 1 179 ? 26.334 -7.007 -39.068 1.00 96.38 179 MET A O 1
ATOM 1415 N N . ALA A 1 180 ? 27.984 -6.819 -37.561 1.00 95.31 180 ALA A N 1
ATOM 1416 C CA . ALA A 1 180 ? 28.101 -8.257 -37.322 1.00 95.31 180 ALA A CA 1
ATOM 1417 C C . ALA A 1 180 ? 26.861 -8.827 -36.607 1.00 95.31 180 ALA A C 1
ATOM 1419 O O . ALA A 1 180 ? 26.404 -9.916 -36.956 1.00 95.31 180 ALA A O 1
ATOM 1420 N N . TYR A 1 181 ? 26.282 -8.081 -35.663 1.00 96.44 181 TYR A N 1
ATOM 1421 C CA . TYR A 1 181 ? 25.057 -8.443 -34.946 1.00 96.44 181 TYR A CA 1
ATOM 1422 C C . TYR A 1 181 ? 23.831 -8.500 -35.871 1.00 96.44 181 TYR A C 1
ATOM 1424 O O . TYR A 1 181 ? 23.037 -9.440 -35.787 1.00 96.44 181 TYR A O 1
ATOM 1432 N N . ILE A 1 182 ? 23.714 -7.546 -36.802 1.00 97.25 182 ILE A N 1
ATOM 1433 C CA . ILE A 1 182 ? 22.693 -7.538 -37.863 1.00 97.25 182 ILE A CA 1
ATOM 1434 C C . ILE A 1 182 ? 22.905 -8.719 -38.825 1.00 97.25 182 ILE A C 1
ATOM 1436 O O . ILE A 1 182 ? 21.965 -9.443 -39.143 1.00 97.25 182 ILE A O 1
ATOM 1440 N N . THR A 1 183 ? 24.145 -8.964 -39.256 1.00 95.88 183 THR A N 1
ATOM 1441 C CA . THR A 1 183 ? 24.466 -10.065 -40.184 1.00 95.88 183 THR A CA 1
ATOM 1442 C C . THR A 1 183 ? 24.163 -11.433 -39.565 1.00 95.88 183 THR A C 1
ATOM 1444 O O . THR A 1 183 ? 23.570 -12.288 -40.217 1.00 95.88 183 THR A O 1
ATOM 1447 N N . ALA A 1 184 ? 24.461 -11.620 -38.276 1.00 94.88 184 ALA A N 1
ATOM 1448 C CA . ALA A 1 184 ? 24.143 -12.845 -37.547 1.00 94.88 184 ALA A CA 1
ATOM 1449 C C . ALA A 1 184 ? 22.629 -13.153 -37.502 1.00 94.88 184 ALA A C 1
ATOM 1451 O O . ALA A 1 184 ? 22.249 -14.323 -37.537 1.00 94.88 184 ALA A O 1
ATOM 1452 N N . LEU A 1 185 ? 21.760 -12.131 -37.493 1.00 95.94 185 LEU A N 1
ATOM 1453 C CA . LEU A 1 185 ? 20.310 -12.319 -37.624 1.00 95.94 185 LEU A CA 1
ATOM 1454 C C . LEU A 1 185 ? 19.908 -12.813 -39.022 1.00 95.94 185 LEU A C 1
ATOM 1456 O O . LEU A 1 185 ? 19.068 -13.707 -39.134 1.00 95.94 185 LEU A O 1
ATOM 1460 N N . ALA A 1 186 ? 20.507 -12.264 -40.083 1.00 94.25 186 ALA A N 1
ATOM 1461 C CA . ALA A 1 186 ? 20.260 -12.720 -41.453 1.00 94.25 186 ALA A CA 1
ATOM 1462 C C . ALA A 1 186 ? 20.690 -14.183 -41.657 1.00 94.25 186 ALA A C 1
ATOM 1464 O O . ALA A 1 186 ? 19.948 -14.969 -42.248 1.00 94.25 186 ALA A O 1
ATOM 1465 N N . ASP A 1 187 ? 21.841 -14.558 -41.091 1.00 92.50 187 ASP A N 1
ATOM 1466 C CA . ASP A 1 187 ? 22.388 -15.921 -41.114 1.00 92.50 187 ASP A CA 1
ATOM 1467 C C . ASP A 1 187 ? 21.594 -16.924 -40.247 1.00 92.50 187 ASP A C 1
ATOM 1469 O O . ASP A 1 187 ? 21.870 -18.124 -40.283 1.00 92.50 187 ASP A O 1
ATOM 1473 N N . GLY A 1 188 ? 20.622 -16.461 -39.448 1.00 90.75 188 GLY A N 1
ATOM 1474 C CA . GLY A 1 188 ? 19.848 -17.306 -38.533 1.00 90.75 188 GLY A CA 1
ATOM 1475 C C . GLY A 1 188 ? 20.670 -17.864 -37.365 1.00 90.75 188 GLY A C 1
ATOM 1476 O O . GLY A 1 188 ? 20.379 -18.954 -36.870 1.00 90.75 188 GLY A O 1
ATOM 1477 N N . ARG A 1 189 ? 21.720 -17.149 -36.937 1.00 90.88 189 ARG A N 1
ATOM 1478 C CA . ARG A 1 189 ? 22.543 -17.536 -35.785 1.00 90.88 189 ARG A CA 1
ATOM 1479 C C . ARG A 1 189 ? 21.771 -17.376 -34.478 1.00 90.88 189 ARG A C 1
ATOM 1481 O O . ARG A 1 189 ? 21.111 -16.362 -34.255 1.00 90.88 189 ARG A O 1
ATOM 1488 N N . THR A 1 190 ? 21.924 -18.372 -33.608 1.00 85.94 190 THR A N 1
ATOM 1489 C CA . THR A 1 190 ? 21.302 -18.447 -32.275 1.00 85.94 190 THR A CA 1
ATOM 1490 C C . THR A 1 190 ? 22.336 -18.463 -31.140 1.00 85.94 190 THR A C 1
ATOM 1492 O O . THR A 1 190 ? 21.979 -18.600 -29.971 1.00 85.94 190 THR A O 1
ATOM 1495 N N . ASP A 1 191 ? 23.630 -18.407 -31.467 1.00 82.19 191 ASP A N 1
ATOM 1496 C CA . ASP A 1 191 ? 24.769 -18.451 -30.544 1.00 82.19 191 ASP A CA 1
ATOM 1497 C C . ASP A 1 191 ? 25.147 -17.045 -30.043 1.00 82.19 191 ASP A C 1
ATOM 1499 O O . ASP A 1 191 ? 26.281 -16.587 -30.146 1.00 82.19 191 ASP A O 1
ATOM 1503 N N . ASP A 1 192 ? 24.160 -16.348 -29.478 1.00 82.38 192 ASP A N 1
ATOM 1504 C CA . ASP A 1 192 ? 24.230 -14.914 -29.163 1.00 82.38 192 ASP A CA 1
ATOM 1505 C C . ASP A 1 192 ? 25.005 -14.540 -27.890 1.00 82.38 192 ASP A C 1
ATOM 1507 O O . ASP A 1 192 ? 24.925 -13.408 -27.416 1.00 82.38 192 ASP A O 1
ATOM 1511 N N . THR A 1 193 ? 25.814 -15.454 -27.352 1.00 83.69 193 THR A N 1
ATOM 1512 C CA . THR A 1 193 ? 26.694 -15.164 -26.207 1.00 83.69 193 THR A CA 1
ATOM 1513 C C . THR A 1 193 ? 27.847 -14.231 -26.574 1.00 83.69 193 THR A C 1
ATOM 1515 O O . THR A 1 193 ? 28.408 -13.584 -25.699 1.00 83.69 193 THR A O 1
ATOM 1518 N N . SER A 1 194 ? 28.217 -14.132 -27.860 1.00 84.88 194 SER A N 1
ATOM 1519 C CA . SER A 1 194 ? 29.323 -13.273 -28.322 1.00 84.88 194 SER A CA 1
ATOM 1520 C C . SER A 1 194 ? 29.039 -11.770 -28.229 1.00 84.88 194 SER A C 1
ATOM 1522 O O . SER A 1 194 ? 29.894 -10.961 -28.588 1.00 84.88 194 SER A O 1
ATOM 1524 N N . TRP A 1 195 ? 27.831 -11.397 -27.800 1.00 86.25 195 TRP A N 1
ATOM 1525 C CA . TRP A 1 195 ? 27.410 -10.015 -27.595 1.00 86.25 195 TRP A CA 1
ATOM 1526 C C . TRP A 1 195 ? 27.220 -9.672 -26.113 1.00 86.25 195 TRP A C 1
ATOM 1528 O O . TRP A 1 195 ? 26.948 -8.517 -25.825 1.00 86.25 195 TRP A O 1
ATOM 1538 N N . GLU A 1 196 ? 27.337 -10.627 -25.181 1.00 90.81 196 GLU A N 1
ATOM 1539 C CA . GLU A 1 196 ? 27.050 -10.434 -23.747 1.00 90.81 196 GLU A CA 1
ATOM 1540 C C . GLU A 1 196 ? 28.220 -9.755 -22.993 1.00 90.81 196 GLU A C 1
ATOM 1542 O O . GLU A 1 196 ? 28.843 -10.350 -22.115 1.00 90.81 196 GLU A O 1
ATOM 1547 N N . ASP A 1 197 ? 28.538 -8.502 -23.341 1.00 91.31 197 ASP A N 1
ATOM 1548 C CA . ASP A 1 197 ? 29.512 -7.659 -22.622 1.00 91.31 197 ASP A CA 1
ATOM 1549 C C . ASP A 1 197 ? 29.108 -6.168 -22.647 1.00 91.31 197 ASP A C 1
ATOM 1551 O O . ASP A 1 197 ? 28.274 -5.751 -23.452 1.00 91.31 197 ASP A O 1
ATOM 1555 N N . PHE A 1 198 ? 29.697 -5.345 -21.773 1.00 86.38 198 PHE A N 1
ATOM 1556 C CA . PHE A 1 198 ? 29.383 -3.916 -21.632 1.00 86.38 198 PHE A CA 1
ATOM 1557 C C . PHE A 1 198 ? 30.129 -2.989 -22.613 1.00 86.38 198 PHE A C 1
ATOM 1559 O O . PHE A 1 198 ? 29.828 -1.792 -22.672 1.00 86.38 198 PHE A O 1
ATOM 1566 N N . ASP A 1 199 ? 31.107 -3.516 -23.352 1.00 89.88 199 ASP A N 1
ATOM 1567 C CA . ASP A 1 199 ? 31.869 -2.801 -24.384 1.00 89.88 199 ASP A CA 1
ATOM 1568 C C . ASP A 1 199 ? 32.454 -3.791 -25.412 1.00 89.88 199 ASP A C 1
ATOM 1570 O O . ASP A 1 199 ? 33.671 -3.924 -25.572 1.00 89.88 199 ASP A O 1
ATOM 1574 N N . VAL A 1 200 ? 31.574 -4.542 -26.085 1.00 89.56 200 VAL A N 1
ATOM 1575 C CA . VAL A 1 200 ? 31.950 -5.586 -27.051 1.00 89.56 200 VAL A CA 1
ATOM 1576 C C . VAL A 1 200 ? 32.852 -4.985 -28.133 1.00 89.56 200 VAL A C 1
ATOM 1578 O O . VAL A 1 200 ? 32.421 -4.140 -28.923 1.00 89.56 200 VAL A O 1
ATOM 1581 N N . LYS A 1 201 ? 34.112 -5.431 -28.187 1.00 88.56 201 LYS A N 1
ATOM 1582 C CA . LYS A 1 201 ? 35.094 -5.030 -29.207 1.00 88.56 201 LYS A CA 1
ATOM 1583 C C . LYS A 1 201 ? 35.111 -6.007 -30.374 1.00 88.56 201 LYS A C 1
ATOM 1585 O O . LYS A 1 201 ? 35.019 -7.216 -30.174 1.00 88.56 201 LYS A O 1
ATOM 1590 N N . TYR A 1 202 ? 35.337 -5.488 -31.579 1.00 79.88 202 TYR A N 1
ATOM 1591 C CA . TYR A 1 202 ? 35.404 -6.300 -32.795 1.00 79.88 202 TYR A CA 1
ATOM 1592 C C . TYR A 1 202 ? 36.475 -7.403 -32.720 1.00 79.88 202 TYR A C 1
ATOM 1594 O O . TYR A 1 202 ? 36.177 -8.561 -32.999 1.00 79.88 202 TYR A O 1
ATOM 1602 N N . ASP A 1 203 ? 37.683 -7.090 -32.239 1.00 74.50 203 ASP A N 1
ATOM 1603 C CA . ASP A 1 203 ? 38.764 -8.080 -32.101 1.00 74.50 203 ASP A CA 1
ATOM 1604 C C . ASP A 1 203 ? 38.422 -9.194 -31.094 1.00 74.50 203 ASP A C 1
ATOM 1606 O O . ASP A 1 203 ? 38.735 -10.366 -31.318 1.00 74.50 203 ASP A O 1
ATOM 1610 N N . ALA A 1 204 ? 37.726 -8.848 -30.005 1.00 65.38 204 ALA A N 1
ATOM 16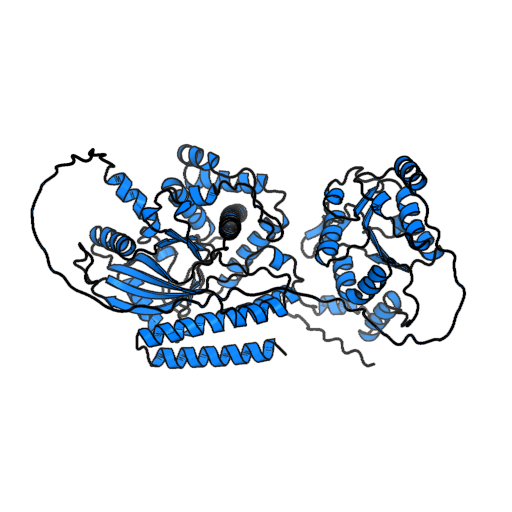11 C CA . ALA A 1 204 ? 37.250 -9.809 -29.011 1.00 65.38 204 ALA A CA 1
ATOM 1612 C C . ALA A 1 204 ? 36.128 -10.698 -29.579 1.00 65.38 204 ALA A C 1
ATOM 1614 O O . ALA A 1 204 ? 36.154 -11.915 -29.386 1.00 65.38 204 ALA A O 1
ATOM 1615 N N . TYR A 1 205 ? 35.200 -10.113 -30.345 1.00 66.50 205 TYR A N 1
ATOM 1616 C CA . TYR A 1 205 ? 34.166 -10.841 -31.081 1.00 66.50 205 TYR A CA 1
ATOM 1617 C C . TYR A 1 205 ? 34.774 -11.832 -32.087 1.00 66.50 205 TYR A C 1
ATOM 1619 O O . TYR A 1 205 ? 34.399 -13.005 -32.093 1.00 66.50 205 TYR A O 1
ATOM 1627 N N . VAL A 1 206 ? 35.745 -11.406 -32.905 1.00 68.62 206 VAL A N 1
ATOM 1628 C CA . VAL A 1 206 ? 36.412 -12.282 -33.884 1.00 68.62 206 VAL A CA 1
ATOM 1629 C C . VAL A 1 206 ? 37.132 -13.437 -33.179 1.00 68.62 206 VAL A C 1
ATOM 1631 O O . VAL A 1 206 ? 36.985 -14.588 -33.594 1.00 68.62 206 VAL A O 1
ATOM 1634 N N . ALA A 1 207 ? 37.843 -13.168 -32.079 1.00 60.34 207 ALA A N 1
ATOM 1635 C CA . ALA A 1 207 ? 38.507 -14.204 -31.289 1.00 60.34 207 ALA A CA 1
ATOM 1636 C C . ALA A 1 207 ? 37.519 -15.228 -30.693 1.00 60.34 207 ALA A C 1
ATOM 1638 O O . ALA A 1 207 ? 37.744 -16.435 -30.802 1.00 60.34 207 ALA A O 1
ATOM 1639 N N . GLN A 1 208 ? 36.402 -14.773 -30.112 1.00 62.34 208 GLN A N 1
ATOM 1640 C CA . GLN A 1 208 ? 35.368 -15.663 -29.573 1.00 62.34 208 GLN A CA 1
ATOM 1641 C C . GLN A 1 208 ? 34.656 -16.465 -30.674 1.00 62.34 208 GLN A C 1
ATOM 1643 O O . GLN A 1 208 ? 34.510 -17.681 -30.544 1.00 62.34 208 GLN A O 1
ATOM 1648 N N . SER A 1 209 ? 34.270 -15.821 -31.779 1.00 61.44 209 SER A N 1
ATOM 1649 C CA . SER A 1 209 ? 33.544 -16.439 -32.899 1.00 61.44 209 SER A CA 1
ATOM 1650 C C . SER A 1 209 ? 34.368 -17.516 -33.621 1.00 61.44 209 SER A C 1
ATOM 1652 O O . SER A 1 209 ? 33.821 -18.517 -34.079 1.00 61.44 209 SER A O 1
ATOM 1654 N N . LEU A 1 210 ? 35.699 -17.370 -33.663 1.00 57.38 210 LEU A N 1
ATOM 1655 C CA . LEU A 1 210 ? 36.611 -18.398 -34.185 1.00 57.38 210 LEU A CA 1
ATOM 1656 C C . LEU A 1 210 ? 36.846 -19.566 -33.208 1.00 57.38 210 LEU A C 1
ATOM 1658 O O . LEU A 1 210 ? 37.291 -20.632 -33.633 1.00 57.38 210 LEU A O 1
ATOM 1662 N N . SER A 1 211 ? 36.560 -19.386 -31.914 1.00 51.56 211 SER A N 1
ATOM 1663 C CA . SER A 1 211 ? 36.773 -20.409 -30.879 1.00 51.56 211 SER A CA 1
ATOM 1664 C C . SER A 1 211 ? 35.622 -21.416 -30.741 1.00 51.56 211 SER A C 1
ATOM 1666 O O . SER A 1 211 ? 35.821 -22.502 -30.192 1.00 51.56 211 SER A O 1
ATOM 1668 N N . GLN A 1 212 ? 34.424 -21.086 -31.240 1.00 50.78 212 GLN A N 1
ATOM 1669 C CA . GLN A 1 212 ? 33.240 -21.938 -31.113 1.00 50.78 212 GLN A CA 1
ATOM 1670 C C . GLN A 1 212 ? 33.055 -22.861 -32.337 1.00 50.78 212 GLN A C 1
ATOM 1672 O O . GLN A 1 212 ? 33.171 -22.417 -33.481 1.00 50.78 212 GLN A O 1
ATOM 1677 N N . PRO A 1 213 ? 32.740 -24.159 -32.146 1.00 42.41 213 PRO A N 1
ATOM 1678 C CA . PRO A 1 213 ? 32.575 -25.093 -33.256 1.00 42.41 213 PRO A CA 1
ATOM 1679 C C . PRO A 1 213 ? 31.268 -24.832 -34.022 1.00 42.41 213 PRO A C 1
ATOM 1681 O O . PRO A 1 213 ? 30.187 -25.215 -33.571 1.00 42.41 213 PRO A O 1
ATOM 1684 N N . GLN A 1 214 ? 31.368 -24.238 -35.217 1.00 42.03 214 GLN A N 1
ATOM 1685 C CA . GLN A 1 214 ? 30.221 -23.989 -36.101 1.00 42.03 214 GLN A CA 1
ATOM 1686 C C . GLN A 1 214 ? 29.461 -25.284 -36.447 1.00 42.03 214 GLN A C 1
ATOM 1688 O O . GLN A 1 214 ? 29.851 -26.039 -37.344 1.00 42.03 214 GLN A O 1
ATOM 1693 N N . ARG A 1 215 ? 28.306 -25.510 -35.809 1.00 37.31 215 ARG A N 1
ATOM 1694 C CA . ARG A 1 215 ? 27.314 -26.493 -36.269 1.00 37.31 215 ARG A CA 1
ATOM 1695 C C . ARG A 1 215 ? 26.580 -25.958 -37.500 1.00 37.31 215 ARG A C 1
ATOM 1697 O O . ARG A 1 215 ? 25.473 -25.441 -37.402 1.00 37.31 215 ARG A O 1
ATOM 1704 N N . ARG A 1 216 ? 27.179 -26.129 -38.680 1.00 32.12 216 ARG A N 1
ATOM 1705 C CA . ARG A 1 216 ? 26.463 -25.945 -39.949 1.00 32.12 216 ARG A CA 1
ATOM 1706 C C . ARG A 1 216 ? 25.387 -27.021 -40.094 1.00 32.12 216 ARG A C 1
ATOM 1708 O O . ARG A 1 216 ? 25.711 -28.193 -40.280 1.00 32.12 216 ARG A O 1
ATOM 1715 N N . VAL A 1 217 ? 24.119 -26.620 -40.052 1.00 34.28 217 VAL A N 1
ATOM 1716 C CA . VAL A 1 217 ? 23.007 -27.450 -40.532 1.00 34.28 217 VAL A CA 1
ATOM 1717 C C . VAL A 1 217 ? 22.940 -27.289 -42.058 1.00 34.28 217 VAL A C 1
ATOM 1719 O O . VAL A 1 217 ? 22.836 -26.157 -42.529 1.00 34.28 217 VAL A O 1
ATOM 1722 N N . PRO A 1 218 ? 23.050 -28.366 -42.858 1.00 31.09 218 PRO A N 1
ATOM 1723 C CA . PRO A 1 218 ? 22.960 -28.260 -44.311 1.00 31.09 218 PRO A CA 1
ATOM 1724 C C . PRO A 1 218 ? 21.499 -28.038 -44.753 1.00 31.09 218 PRO A C 1
ATOM 1726 O O . PRO A 1 218 ? 20.591 -28.635 -44.168 1.00 31.09 218 PRO A O 1
ATOM 1729 N N . PRO A 1 219 ? 21.242 -27.218 -45.787 1.00 37.12 219 PRO A N 1
ATOM 1730 C CA . PRO A 1 219 ? 19.884 -26.911 -46.214 1.00 37.12 219 PRO A CA 1
ATOM 1731 C C . PRO A 1 219 ? 19.261 -28.045 -47.044 1.00 37.12 219 PRO A C 1
ATOM 1733 O O . PRO A 1 219 ? 19.793 -28.420 -48.083 1.00 37.12 219 PRO A O 1
ATOM 1736 N N . GLY A 1 220 ? 18.088 -28.505 -46.600 1.00 34.03 220 GLY A N 1
ATOM 1737 C CA . GLY A 1 220 ? 16.980 -28.986 -47.436 1.00 34.03 220 GLY A CA 1
ATOM 1738 C C . GLY A 1 220 ? 17.172 -30.247 -48.291 1.00 34.03 220 GLY A C 1
ATOM 1739 O O . GLY A 1 220 ? 17.786 -30.210 -49.351 1.00 34.03 220 GLY A O 1
ATOM 1740 N N . LEU A 1 221 ? 16.458 -31.319 -47.929 1.00 30.44 221 LEU A N 1
ATOM 1741 C CA . LEU A 1 221 ? 15.948 -32.301 -48.893 1.00 30.44 221 LEU A CA 1
ATOM 1742 C C . LEU A 1 221 ? 14.574 -32.816 -48.437 1.00 30.44 221 LEU A C 1
ATOM 1744 O O . LEU A 1 221 ? 14.421 -33.273 -47.305 1.00 30.44 221 LEU A O 1
ATOM 1748 N N . ASP A 1 222 ? 13.584 -32.720 -49.325 1.00 41.91 222 ASP A N 1
ATOM 1749 C CA . ASP A 1 222 ? 12.209 -33.191 -49.118 1.00 41.91 222 ASP A CA 1
ATOM 1750 C C . ASP A 1 222 ? 12.132 -34.698 -48.826 1.00 41.91 222 ASP A C 1
ATOM 1752 O O . ASP A 1 222 ? 12.714 -35.510 -49.549 1.00 41.91 222 ASP A O 1
ATOM 1756 N N . ALA A 1 223 ? 11.273 -35.093 -47.881 1.00 31.44 223 ALA A N 1
ATOM 1757 C CA . ALA A 1 223 ? 10.716 -36.446 -47.833 1.00 31.44 223 ALA A CA 1
ATOM 1758 C C . ALA A 1 223 ? 9.283 -36.443 -47.273 1.00 31.44 223 ALA A C 1
ATOM 1760 O O . ALA A 1 223 ? 9.002 -35.898 -46.208 1.00 31.44 223 ALA A O 1
ATOM 1761 N N . ARG A 1 224 ? 8.362 -37.062 -48.019 1.00 35.53 224 ARG A N 1
ATOM 1762 C CA . ARG A 1 224 ? 6.921 -37.125 -47.721 1.00 35.53 224 ARG A CA 1
ATOM 1763 C C . ARG A 1 224 ? 6.584 -38.379 -46.901 1.00 35.53 224 ARG A C 1
ATOM 1765 O O . ARG A 1 224 ? 7.240 -39.397 -47.063 1.00 35.53 224 ARG A O 1
ATOM 1772 N N . HIS A 1 225 ? 5.492 -38.306 -46.135 1.00 35.28 225 HIS A N 1
ATOM 1773 C CA . HIS A 1 225 ? 4.661 -39.416 -45.625 1.00 35.28 225 HIS A CA 1
ATOM 1774 C C . HIS A 1 225 ? 5.328 -40.711 -45.100 1.00 35.28 225 HIS A C 1
ATOM 1776 O O . HIS A 1 225 ? 5.675 -41.591 -45.882 1.00 35.28 225 HIS A O 1
ATOM 1782 N N . ALA A 1 226 ? 5.219 -40.950 -43.786 1.00 30.52 226 ALA A N 1
ATOM 1783 C CA . ALA A 1 226 ? 4.692 -42.212 -43.232 1.00 30.52 226 ALA A CA 1
ATOM 1784 C C . ALA A 1 226 ? 4.296 -42.039 -41.742 1.00 30.52 226 ALA A C 1
ATOM 1786 O O . ALA A 1 226 ? 4.958 -41.279 -41.036 1.00 30.52 226 ALA A O 1
ATOM 1787 N N . PRO A 1 227 ? 3.236 -42.708 -41.241 1.00 40.34 227 PRO A N 1
ATOM 1788 C CA . PRO A 1 227 ? 2.831 -42.639 -39.835 1.00 40.34 227 PRO A CA 1
ATOM 1789 C C . PRO A 1 227 ? 3.566 -43.673 -38.965 1.00 40.34 227 PRO A C 1
ATOM 1791 O O . PRO A 1 227 ? 3.869 -44.773 -39.425 1.00 40.34 227 PRO A O 1
ATOM 1794 N N . VAL A 1 228 ? 3.774 -43.362 -37.681 1.00 33.50 228 VAL A N 1
ATOM 1795 C CA . VAL A 1 228 ? 4.337 -44.301 -36.693 1.00 33.50 228 VAL A CA 1
ATOM 1796 C C . VAL A 1 228 ? 3.289 -44.641 -35.632 1.00 33.50 228 VAL A C 1
ATOM 1798 O O . VAL A 1 228 ? 2.932 -43.812 -34.798 1.00 33.50 228 VAL A O 1
ATOM 1801 N N . THR A 1 229 ? 2.801 -45.881 -35.657 1.00 32.09 229 THR A N 1
ATOM 1802 C CA . THR A 1 229 ? 1.997 -46.486 -34.581 1.00 32.09 229 THR A CA 1
ATOM 1803 C C . THR A 1 229 ? 2.874 -46.942 -33.403 1.00 32.09 229 THR A C 1
ATOM 1805 O O . THR A 1 229 ? 3.984 -47.422 -33.639 1.00 32.09 229 THR A O 1
ATOM 1808 N N . PRO A 1 230 ? 2.394 -46.867 -32.146 1.00 46.34 230 PRO A N 1
ATOM 1809 C CA . PRO A 1 230 ? 3.173 -47.223 -30.955 1.00 46.34 230 PRO A CA 1
ATOM 1810 C C . PRO A 1 230 ? 3.001 -48.693 -30.525 1.00 46.34 230 PRO A C 1
ATOM 1812 O O . PRO A 1 230 ? 1.907 -49.240 -30.646 1.00 46.34 230 PRO A O 1
ATOM 1815 N N . THR A 1 231 ? 4.052 -49.318 -29.971 1.00 29.36 231 THR A N 1
ATOM 1816 C CA . THR A 1 231 ? 4.056 -50.480 -29.029 1.00 29.36 231 THR A CA 1
ATOM 1817 C C . THR A 1 231 ? 5.493 -51.029 -28.854 1.00 29.36 231 THR A C 1
ATOM 1819 O O . THR A 1 231 ? 6.336 -50.758 -29.706 1.00 29.36 231 THR A O 1
ATOM 1822 N N . PRO A 1 232 ? 5.801 -51.868 -27.839 1.00 40.47 232 PRO A N 1
ATOM 1823 C CA . PRO A 1 232 ? 5.351 -51.827 -26.444 1.00 40.47 232 PRO A CA 1
ATOM 1824 C C . PRO A 1 232 ? 6.511 -51.974 -25.417 1.00 40.47 232 PRO A C 1
ATOM 1826 O O . PRO A 1 232 ? 7.664 -52.231 -25.751 1.00 40.47 232 PRO A O 1
ATOM 1829 N N . VAL A 1 233 ? 6.171 -51.860 -24.129 1.00 39.62 233 VAL A N 1
ATOM 1830 C CA . VAL A 1 233 ? 7.055 -52.068 -22.961 1.00 39.62 233 VAL A CA 1
ATOM 1831 C C . VAL A 1 233 ? 7.415 -53.555 -22.751 1.00 39.62 233 VAL A C 1
ATOM 1833 O O . VAL A 1 233 ? 6.531 -54.402 -22.896 1.00 39.62 233 VAL A O 1
ATOM 1836 N N . PRO A 1 234 ? 8.635 -53.899 -22.285 1.00 39.12 234 PRO A N 1
ATOM 1837 C CA . PRO A 1 234 ? 8.922 -55.186 -21.652 1.00 39.12 234 PRO A CA 1
ATOM 1838 C C . PRO A 1 234 ? 8.865 -55.109 -20.111 1.00 39.12 234 PRO A C 1
ATOM 1840 O O . PRO A 1 234 ? 9.602 -54.363 -19.470 1.00 39.12 234 PRO A O 1
ATOM 1843 N N . ASN A 1 235 ? 8.004 -55.932 -19.509 1.00 34.47 235 ASN A N 1
ATOM 1844 C CA . ASN A 1 235 ? 7.909 -56.142 -18.058 1.00 34.47 235 ASN A CA 1
ATOM 1845 C C . ASN A 1 235 ? 9.068 -56.989 -17.501 1.00 34.47 235 ASN A C 1
ATOM 1847 O O . ASN A 1 235 ? 9.486 -57.956 -18.141 1.00 34.47 235 ASN A O 1
ATOM 1851 N N . ARG A 1 236 ? 9.430 -56.775 -16.224 1.00 31.62 236 ARG A N 1
ATOM 1852 C CA . ARG A 1 236 ? 9.909 -57.866 -15.351 1.00 31.62 236 ARG A CA 1
ATOM 1853 C C . ARG A 1 236 ? 9.580 -57.625 -13.865 1.00 31.62 236 ARG A C 1
ATOM 1855 O O . ARG A 1 236 ? 10.152 -56.746 -13.234 1.00 31.62 236 ARG A O 1
ATOM 1862 N N . ALA A 1 237 ? 8.669 -58.434 -13.313 1.00 33.09 237 ALA A N 1
ATOM 1863 C CA . ALA A 1 237 ? 8.491 -58.653 -11.862 1.00 33.09 237 ALA A CA 1
ATOM 1864 C C . ALA A 1 237 ? 9.593 -59.632 -11.349 1.00 33.09 237 ALA A C 1
ATOM 1866 O O . ALA A 1 237 ? 10.342 -60.144 -12.177 1.00 33.09 237 ALA A O 1
ATOM 1867 N N . THR A 1 238 ? 9.867 -59.953 -10.074 1.00 33.78 238 THR A N 1
ATOM 1868 C CA . THR A 1 238 ? 9.107 -60.206 -8.816 1.00 33.78 238 THR A CA 1
ATOM 1869 C C . THR A 1 238 ? 10.116 -60.251 -7.637 1.00 33.78 238 THR A C 1
ATOM 1871 O O . THR A 1 238 ? 11.290 -60.485 -7.907 1.00 33.78 238 THR A O 1
ATOM 1874 N N . ALA A 1 239 ? 9.804 -60.243 -6.330 1.00 31.20 239 ALA A N 1
ATOM 1875 C CA . ALA A 1 239 ? 8.673 -59.803 -5.487 1.00 31.20 239 ALA A CA 1
ATOM 1876 C C . ALA A 1 239 ? 9.043 -60.090 -3.997 1.00 31.20 239 ALA A C 1
ATOM 1878 O O . ALA A 1 239 ? 9.859 -60.973 -3.744 1.00 31.20 239 ALA A O 1
ATOM 1879 N N . GLY A 1 240 ? 8.433 -59.418 -3.007 1.00 30.38 240 GLY A N 1
ATOM 1880 C CA . GLY A 1 240 ? 8.611 -59.732 -1.570 1.00 30.38 240 GLY A CA 1
ATOM 1881 C C . GLY A 1 240 ? 8.042 -58.645 -0.629 1.00 30.38 240 GLY A C 1
ATOM 1882 O O . GLY A 1 240 ? 8.025 -57.490 -1.050 1.00 30.38 240 GLY A O 1
ATOM 1883 N N . PRO A 1 241 ? 7.501 -58.960 0.575 1.00 44.12 241 PRO A N 1
ATOM 1884 C CA . PRO A 1 241 ? 6.298 -58.246 1.028 1.00 44.12 241 PRO A CA 1
ATOM 1885 C C . PRO A 1 241 ? 6.298 -57.605 2.438 1.00 44.12 241 PRO A C 1
ATOM 1887 O O . PRO A 1 241 ? 6.997 -58.030 3.349 1.00 44.12 241 PRO A O 1
ATOM 1890 N N . ALA A 1 242 ? 5.339 -56.680 2.592 1.00 30.59 242 ALA A N 1
ATOM 1891 C CA . ALA A 1 242 ? 4.519 -56.378 3.777 1.00 30.59 242 ALA A CA 1
ATOM 1892 C C . ALA A 1 242 ? 5.145 -55.833 5.085 1.00 30.59 242 ALA A C 1
ATOM 1894 O O . ALA A 1 242 ? 5.742 -56.557 5.875 1.00 30.59 242 ALA A O 1
ATOM 1895 N N . ALA A 1 243 ? 4.742 -54.601 5.429 1.00 31.50 243 ALA A N 1
ATOM 1896 C CA . ALA A 1 243 ? 4.419 -54.205 6.805 1.00 31.50 243 ALA A CA 1
ATOM 1897 C C . ALA A 1 243 ? 3.321 -53.118 6.803 1.00 31.50 243 ALA A C 1
ATOM 1899 O O . ALA A 1 243 ? 3.538 -52.007 6.324 1.00 31.50 243 ALA A O 1
ATOM 1900 N N . HIS A 1 244 ? 2.133 -53.426 7.336 1.00 33.59 244 HIS A N 1
ATOM 1901 C CA . HIS A 1 244 ? 1.073 -52.432 7.548 1.00 33.59 244 HIS A CA 1
ATOM 1902 C C . HIS A 1 244 ? 1.385 -51.550 8.768 1.00 33.59 244 HIS A C 1
ATOM 1904 O O . HIS A 1 244 ? 1.734 -52.064 9.831 1.00 33.59 244 HIS A O 1
ATOM 1910 N N . ARG A 1 245 ? 1.124 -50.240 8.671 1.00 32.06 245 ARG A N 1
ATOM 1911 C CA . ARG A 1 245 ? 0.848 -49.383 9.836 1.00 32.06 245 ARG A CA 1
ATOM 1912 C C . ARG A 1 245 ? -0.435 -48.590 9.603 1.00 32.06 245 ARG A C 1
ATOM 1914 O O . ARG A 1 245 ? -0.543 -47.848 8.633 1.00 32.06 245 ARG A O 1
ATOM 1921 N N . ALA A 1 246 ? -1.401 -48.788 10.494 1.00 34.91 246 ALA A N 1
ATOM 1922 C CA . ALA A 1 246 ? -2.647 -48.031 10.563 1.00 34.91 246 ALA A CA 1
ATOM 1923 C C . ALA A 1 246 ? -2.469 -46.773 11.447 1.00 34.91 246 ALA A C 1
ATOM 1925 O O . ALA A 1 246 ? -1.562 -46.755 12.285 1.00 34.91 246 ALA A O 1
ATOM 1926 N N . PRO A 1 247 ? -3.302 -45.729 11.281 1.00 38.47 247 PRO A N 1
ATOM 1927 C CA . PRO A 1 247 ? -3.189 -44.489 12.047 1.00 38.47 247 PRO A CA 1
ATOM 1928 C C . PRO A 1 247 ? -3.847 -44.602 13.437 1.00 38.47 247 PRO A C 1
ATOM 1930 O O . PRO A 1 247 ? -4.833 -45.330 13.587 1.00 38.47 247 PRO A O 1
ATOM 1933 N N . PRO A 1 248 ? -3.373 -43.855 14.451 1.00 35.53 248 PRO A N 1
ATOM 1934 C CA . PRO A 1 248 ? -4.065 -43.746 15.729 1.00 35.53 248 PRO A CA 1
ATOM 1935 C C . PRO A 1 248 ? -5.289 -42.819 15.624 1.00 35.53 248 PRO A C 1
ATOM 1937 O O . PRO A 1 248 ? -5.257 -41.786 14.956 1.00 35.53 248 PRO A O 1
ATOM 1940 N N . LYS A 1 249 ? -6.363 -43.182 16.331 1.00 31.92 249 LYS A N 1
ATOM 1941 C CA . LYS A 1 249 ? -7.543 -42.341 16.602 1.00 31.92 249 LYS A CA 1
ATOM 1942 C C . LYS A 1 249 ? -7.670 -42.102 18.124 1.00 31.92 249 LYS A C 1
ATOM 1944 O O . LYS A 1 249 ? -6.958 -42.759 18.883 1.00 31.92 249 LYS A O 1
ATOM 1949 N N . PRO A 1 250 ? -8.471 -41.115 18.568 1.00 38.88 250 PRO A N 1
ATOM 1950 C CA . PRO A 1 250 ? -8.219 -40.405 19.822 1.00 38.88 250 PRO A CA 1
ATOM 1951 C C . PRO A 1 250 ? -8.738 -41.126 21.070 1.00 38.88 250 PRO A C 1
ATOM 1953 O O . PRO A 1 250 ? -9.636 -41.962 20.995 1.00 38.88 250 PRO A O 1
ATOM 1956 N N . VAL A 1 251 ? -8.215 -40.714 22.227 1.00 31.08 251 VAL A N 1
ATOM 1957 C CA . VAL A 1 251 ? -8.746 -41.042 23.556 1.00 31.08 251 VAL A CA 1
ATOM 1958 C C . VAL A 1 251 ? -9.294 -39.759 24.180 1.00 31.08 251 VAL A C 1
ATOM 1960 O O . VAL A 1 251 ? -8.597 -38.746 24.217 1.00 31.08 251 VAL A O 1
ATOM 1963 N N . LEU A 1 252 ? -10.539 -39.812 24.650 1.00 30.22 252 LEU A N 1
ATOM 1964 C CA . LEU A 1 252 ? -11.191 -38.755 25.423 1.00 30.22 252 LEU A CA 1
ATOM 1965 C C . LEU A 1 252 ? -11.223 -39.141 26.913 1.00 30.22 252 LEU A C 1
ATOM 1967 O O . LEU A 1 252 ? -11.204 -40.323 27.244 1.00 30.22 252 LEU A O 1
ATOM 1971 N N . GLU A 1 253 ? -11.354 -38.123 27.766 1.00 28.12 253 GLU A N 1
ATOM 1972 C CA . GLU A 1 253 ? -11.801 -38.181 29.169 1.00 28.12 253 GLU A CA 1
ATOM 1973 C C . GLU A 1 253 ? -10.954 -38.944 30.210 1.00 28.12 253 GLU A C 1
ATOM 1975 O O . GLU A 1 253 ? -11.017 -40.164 30.356 1.00 28.12 253 GLU A O 1
ATOM 1980 N N . ARG A 1 254 ? -10.353 -38.166 31.123 1.00 27.11 254 ARG A N 1
ATOM 1981 C CA . ARG A 1 254 ? -10.874 -38.064 32.502 1.00 27.11 254 ARG A CA 1
ATOM 1982 C C . ARG A 1 254 ? -10.337 -36.836 33.242 1.00 27.11 254 ARG A C 1
ATOM 1984 O O . ARG A 1 254 ? -9.148 -36.549 33.219 1.00 27.11 254 ARG A O 1
ATOM 1991 N N . ALA A 1 255 ? -11.239 -36.187 33.963 1.00 26.73 255 ALA A N 1
ATOM 1992 C CA . ALA A 1 255 ? -10.985 -35.310 35.104 1.00 26.73 255 ALA A CA 1
ATOM 1993 C C . ALA A 1 255 ? -11.880 -35.814 36.265 1.00 26.73 255 ALA A C 1
ATOM 1995 O O . ALA A 1 255 ? -12.688 -36.720 36.031 1.00 26.73 255 ALA A O 1
ATOM 1996 N N . PRO A 1 256 ? -11.836 -35.231 37.475 1.00 39.16 256 PRO A N 1
ATOM 1997 C CA . PRO A 1 256 ? -10.804 -34.375 38.059 1.00 39.16 256 PRO A CA 1
ATOM 1998 C C . PRO A 1 256 ? -10.157 -35.034 39.299 1.00 39.16 256 PRO A C 1
ATOM 2000 O O . PRO A 1 256 ? -10.673 -36.008 39.843 1.00 39.16 256 PRO A O 1
ATOM 2003 N N . SER A 1 257 ? -9.081 -34.445 39.820 1.00 26.38 257 SER A N 1
ATOM 2004 C CA . SER A 1 257 ? -8.731 -34.599 41.236 1.00 26.38 257 SER A CA 1
ATOM 2005 C C . SER A 1 257 ? -8.379 -33.240 41.816 1.00 26.38 257 SER A C 1
ATOM 2007 O 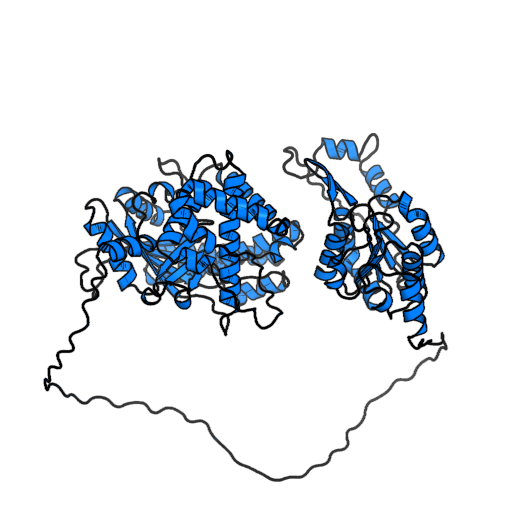O . SER A 1 257 ? -7.493 -32.550 41.316 1.00 26.38 257 SER A O 1
ATOM 2009 N N . GLU A 1 258 ? -9.095 -32.880 42.874 1.00 26.95 258 GLU A N 1
ATOM 2010 C CA . GLU A 1 258 ? -8.730 -31.817 43.802 1.00 26.95 258 GLU A CA 1
ATOM 2011 C C . GLU A 1 258 ? -7.285 -32.019 44.291 1.00 26.95 258 GLU A C 1
ATOM 2013 O O . GLU A 1 258 ? -6.810 -33.152 44.333 1.00 26.95 258 GLU A O 1
ATOM 2018 N N . TRP A 1 259 ? -6.611 -30.940 44.697 1.00 24.62 259 TRP A N 1
ATOM 2019 C CA . TRP A 1 259 ? -5.849 -30.847 45.953 1.00 24.62 259 TRP A CA 1
ATOM 2020 C C . TRP A 1 259 ? -5.311 -29.418 46.123 1.00 24.62 259 TRP A C 1
ATOM 2022 O O . TRP A 1 259 ? -4.879 -28.768 45.176 1.00 24.62 259 TRP A O 1
ATOM 2032 N N . SER A 1 260 ? -5.385 -28.928 47.356 1.00 22.97 260 SER A N 1
ATOM 2033 C CA . SER A 1 260 ? -4.950 -27.611 47.831 1.00 22.97 260 SER A CA 1
ATOM 2034 C C . SER A 1 260 ? -4.973 -27.670 49.368 1.00 22.97 260 SER A C 1
ATOM 2036 O O . SER A 1 260 ? -5.759 -28.460 49.899 1.00 22.97 260 SER A O 1
ATOM 2038 N N . PRO A 1 261 ? -4.238 -26.835 50.121 1.00 32.97 261 PRO A N 1
ATOM 2039 C CA . PRO A 1 261 ? -2.975 -26.154 49.824 1.00 32.97 261 PRO A CA 1
ATOM 2040 C C . PRO A 1 261 ? -1.862 -26.573 50.811 1.00 32.97 261 PRO A C 1
ATOM 2042 O O . PRO A 1 261 ? -2.146 -26.906 51.961 1.00 32.97 261 PRO A O 1
ATOM 2045 N N . VAL A 1 262 ? -0.585 -26.433 50.438 1.00 25.20 262 VAL A N 1
ATOM 2046 C CA . VAL A 1 262 ? 0.488 -26.247 51.435 1.00 25.20 262 VAL A CA 1
ATOM 2047 C C . VAL A 1 262 ? 1.407 -25.120 50.986 1.00 25.20 262 VAL A C 1
ATOM 2049 O O . VAL A 1 262 ? 1.887 -25.088 49.857 1.00 25.20 262 VAL A O 1
ATOM 2052 N N . SER A 1 263 ? 1.597 -24.178 51.900 1.00 28.02 263 SER A N 1
ATOM 2053 C CA . SER A 1 263 ? 2.468 -23.018 51.799 1.00 28.02 263 SER A CA 1
ATOM 2054 C C . SER A 1 263 ? 3.944 -23.385 51.927 1.00 28.02 263 SER A C 1
ATOM 2056 O O . SER A 1 263 ? 4.321 -24.005 52.920 1.00 28.02 263 SER A O 1
ATOM 2058 N N . GLU A 1 264 ? 4.784 -22.841 51.054 1.00 24.70 264 GLU A N 1
ATOM 2059 C CA . GLU A 1 264 ? 6.161 -22.505 51.416 1.00 24.70 264 GLU A CA 1
ATOM 2060 C C . GLU A 1 264 ? 6.542 -21.190 50.729 1.00 24.70 264 GLU A C 1
ATOM 2062 O O . GLU A 1 264 ? 6.473 -21.060 49.507 1.00 24.70 264 GLU A O 1
ATOM 2067 N N . TRP A 1 265 ? 6.845 -20.174 51.539 1.00 25.52 265 TRP A N 1
ATOM 2068 C CA . TRP A 1 265 ? 7.252 -18.859 51.056 1.00 25.52 265 TRP A CA 1
ATOM 2069 C C . TRP A 1 265 ? 8.736 -18.909 50.706 1.00 25.52 265 TRP A C 1
ATOM 2071 O O . TRP A 1 265 ? 9.568 -19.125 51.585 1.00 25.52 265 TRP A O 1
ATOM 2081 N N . VAL A 1 266 ? 9.066 -18.668 49.439 1.00 22.77 266 VAL A N 1
ATOM 2082 C CA . VAL A 1 266 ? 10.431 -18.339 49.020 1.00 22.77 266 VAL A CA 1
ATOM 2083 C C . VAL A 1 266 ? 10.437 -16.870 48.626 1.00 22.77 266 VAL A C 1
ATOM 2085 O O . VAL A 1 266 ? 9.970 -16.499 47.550 1.00 22.77 266 VAL A O 1
ATOM 2088 N N . GLU A 1 267 ? 10.948 -16.028 49.521 1.00 25.39 267 GLU A N 1
ATOM 2089 C CA . GLU A 1 267 ? 11.246 -14.629 49.223 1.00 25.39 267 GLU A CA 1
ATOM 2090 C C . GLU A 1 267 ? 12.438 -14.572 48.257 1.00 25.39 267 GLU A C 1
ATOM 2092 O O . GLU A 1 267 ? 13.600 -14.569 48.658 1.00 25.39 267 GLU A O 1
ATOM 2097 N N . CYS A 1 268 ? 12.153 -14.541 46.955 1.00 21.22 268 CYS A N 1
ATOM 2098 C CA . CYS A 1 268 ? 13.115 -14.053 45.976 1.00 21.22 268 CYS A CA 1
ATOM 2099 C C . CYS A 1 268 ? 13.032 -12.527 45.932 1.00 21.22 268 CYS A C 1
ATOM 2101 O O . CYS A 1 268 ? 12.132 -11.970 45.302 1.00 21.22 268 CYS A O 1
ATOM 2103 N N . GLU A 1 269 ? 13.992 -11.855 46.570 1.00 23.59 269 GLU A N 1
ATOM 2104 C CA . GLU A 1 269 ? 14.246 -10.434 46.331 1.00 23.59 269 GLU A CA 1
ATOM 2105 C C . GLU A 1 269 ? 14.591 -10.229 44.848 1.00 23.59 269 GLU A C 1
ATOM 2107 O O . GLU A 1 269 ? 15.696 -10.528 44.390 1.00 23.59 269 GLU A O 1
ATOM 2112 N N . LEU A 1 270 ? 13.624 -9.734 44.073 1.00 25.25 270 LEU A N 1
ATOM 2113 C CA . LEU A 1 270 ? 13.890 -9.227 42.732 1.00 25.25 270 LEU A CA 1
ATOM 2114 C C . LEU A 1 270 ? 14.680 -7.916 42.857 1.00 25.25 270 LEU A C 1
ATOM 2116 O O . LEU A 1 270 ? 14.313 -7.069 43.679 1.00 25.25 270 LEU A O 1
ATOM 2120 N N . PRO A 1 271 ? 15.733 -7.700 42.048 1.00 23.81 271 PRO A N 1
ATOM 2121 C CA . PRO A 1 271 ? 16.442 -6.433 42.059 1.00 23.81 271 PRO A CA 1
ATOM 2122 C C . PRO A 1 271 ? 15.484 -5.316 41.640 1.00 23.81 271 PRO A C 1
ATOM 2124 O O . PRO A 1 271 ? 14.895 -5.354 40.558 1.00 23.81 271 PRO A O 1
ATOM 2127 N N . VAL A 1 272 ? 15.342 -4.309 42.503 1.00 27.22 272 VAL A N 1
ATOM 2128 C CA . VAL A 1 272 ? 14.562 -3.100 42.222 1.00 27.22 272 VAL A CA 1
ATOM 2129 C C . VAL A 1 272 ? 15.330 -2.249 41.208 1.00 27.22 272 VAL A C 1
ATOM 2131 O O . VAL A 1 272 ? 15.986 -1.268 41.555 1.00 27.22 272 VAL A O 1
ATOM 2134 N N . GLU A 1 273 ? 15.249 -2.623 39.930 1.00 29.94 273 GLU A N 1
ATOM 2135 C CA . GLU A 1 273 ? 15.518 -1.686 38.844 1.00 29.94 273 GLU A CA 1
ATOM 2136 C C . GLU A 1 273 ? 14.420 -0.623 38.854 1.00 29.94 273 GLU A C 1
ATOM 2138 O O . GLU A 1 273 ? 13.326 -0.810 38.320 1.00 29.94 273 GLU A O 1
ATOM 2143 N N . SER A 1 274 ? 14.729 0.523 39.455 1.00 29.70 274 SER A N 1
ATOM 2144 C CA . SER A 1 274 ? 13.924 1.736 39.378 1.00 29.70 274 SER A CA 1
ATOM 2145 C C . SER A 1 274 ? 13.987 2.345 37.971 1.00 29.70 274 SE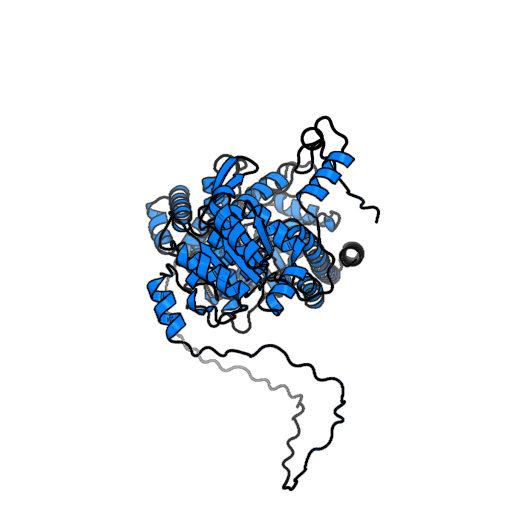R A C 1
ATOM 2147 O O . SER A 1 274 ? 14.506 3.442 37.759 1.00 29.70 274 SER A O 1
ATOM 2149 N N . LYS A 1 275 ? 13.403 1.643 36.989 1.00 34.47 275 LYS A N 1
ATOM 2150 C CA . LYS A 1 275 ? 12.984 2.244 35.719 1.00 34.47 275 LYS A CA 1
ATOM 2151 C C . LYS A 1 275 ? 11.915 3.281 36.052 1.00 34.47 275 LYS A C 1
ATOM 2153 O O . LYS A 1 275 ? 10.772 2.950 36.350 1.00 34.47 275 LYS A O 1
ATOM 2158 N N . THR A 1 276 ? 12.352 4.535 36.099 1.00 35.72 276 THR A N 1
ATOM 2159 C CA . THR A 1 276 ? 11.579 5.697 36.536 1.00 35.72 276 THR A CA 1
ATOM 2160 C C . THR A 1 276 ? 10.266 5.828 35.769 1.00 35.72 276 THR A C 1
ATOM 2162 O O . THR A 1 276 ? 10.217 5.580 34.564 1.00 35.72 276 THR A O 1
ATOM 2165 N N . GLU A 1 277 ? 9.208 6.284 36.449 1.00 36.16 277 GLU A N 1
ATOM 2166 C CA . GLU A 1 277 ? 7.871 6.456 35.854 1.00 36.16 277 GLU A CA 1
ATOM 2167 C C . GLU A 1 277 ? 7.897 7.278 34.558 1.00 36.16 277 GLU A C 1
ATOM 2169 O O . GLU A 1 277 ? 7.155 6.960 33.639 1.00 36.16 277 GLU A O 1
ATOM 2174 N N . ALA A 1 278 ? 8.820 8.236 34.421 1.00 33.72 278 ALA A N 1
ATOM 2175 C CA . ALA A 1 278 ? 9.029 9.022 33.202 1.00 33.72 278 ALA A CA 1
ATOM 2176 C C . ALA A 1 278 ? 9.343 8.177 31.943 1.00 33.72 278 ALA A C 1
ATOM 2178 O O . ALA A 1 278 ? 8.899 8.519 30.844 1.00 33.72 278 ALA A O 1
ATOM 2179 N N . ALA A 1 279 ? 10.064 7.056 32.079 1.00 36.62 279 ALA A N 1
ATOM 2180 C CA . ALA A 1 279 ? 10.297 6.118 30.975 1.00 36.62 279 ALA A CA 1
ATOM 2181 C C . ALA A 1 279 ? 9.023 5.320 30.644 1.00 36.62 279 ALA A C 1
ATOM 2183 O O . ALA A 1 279 ? 8.729 5.047 29.484 1.00 36.62 279 ALA A O 1
ATOM 2184 N N . ALA A 1 280 ? 8.211 5.003 31.658 1.00 41.34 280 ALA A N 1
ATOM 2185 C CA . ALA A 1 280 ? 6.894 4.402 31.471 1.00 41.34 280 ALA A CA 1
ATOM 2186 C C . ALA A 1 280 ? 5.822 5.415 31.019 1.00 41.34 280 ALA A C 1
ATOM 2188 O O . ALA A 1 280 ? 4.769 5.014 30.549 1.00 41.34 280 ALA A O 1
ATOM 2189 N N . GLU A 1 281 ? 6.016 6.723 31.160 1.00 45.44 281 GLU A N 1
ATOM 2190 C CA . GLU A 1 281 ? 5.152 7.748 30.561 1.00 45.44 281 GLU A CA 1
ATOM 2191 C C . GLU A 1 281 ? 5.478 7.932 29.085 1.00 45.44 281 GLU A C 1
ATOM 2193 O O . GLU A 1 281 ? 4.580 7.899 28.244 1.00 45.44 281 GLU A O 1
ATOM 2198 N N . THR A 1 282 ? 6.765 8.049 28.768 1.00 49.19 282 THR A N 1
ATOM 2199 C CA . THR A 1 282 ? 7.219 8.375 27.417 1.00 49.19 282 THR A CA 1
ATOM 2200 C C . THR A 1 282 ? 7.064 7.173 26.466 1.00 49.19 282 THR A C 1
ATOM 2202 O O . THR A 1 282 ? 6.547 7.360 25.359 1.00 49.19 282 THR A O 1
ATOM 2205 N N . ARG A 1 283 ? 7.297 5.930 26.936 1.00 55.19 283 ARG A N 1
ATOM 2206 C CA . ARG A 1 283 ? 6.986 4.676 26.213 1.00 55.19 283 ARG A CA 1
ATOM 2207 C C . ARG A 1 283 ? 5.555 4.631 25.687 1.00 55.19 283 ARG A C 1
ATOM 2209 O O . ARG A 1 283 ? 5.319 4.252 24.541 1.00 55.19 283 ARG A O 1
ATOM 2216 N N . LEU A 1 284 ? 4.589 4.979 26.540 1.00 52.06 284 LEU A N 1
ATOM 2217 C CA . LEU A 1 284 ? 3.177 4.717 26.263 1.00 52.06 284 LEU A CA 1
ATOM 2218 C C . LEU A 1 284 ? 2.592 5.666 25.198 1.00 52.06 284 LEU A C 1
ATOM 2220 O O . LEU A 1 284 ? 1.562 5.346 24.602 1.00 52.06 284 LEU A O 1
ATOM 2224 N N . SER A 1 285 ? 3.282 6.775 24.892 1.00 56.16 285 SER A N 1
ATOM 2225 C CA . SER A 1 285 ? 2.868 7.766 23.885 1.00 56.16 285 SER A CA 1
ATOM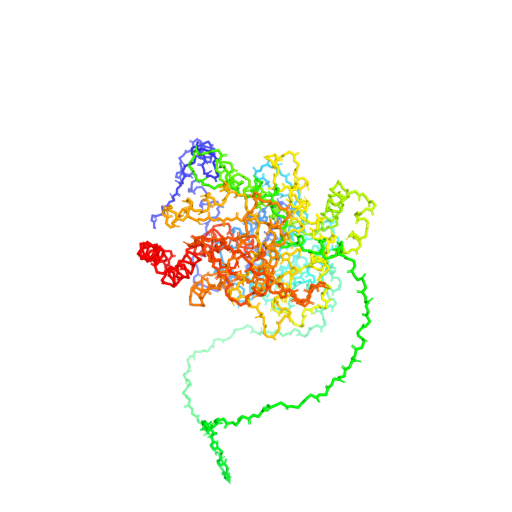 2226 C C . SER A 1 285 ? 2.576 7.164 22.499 1.00 56.16 285 SER A C 1
ATOM 2228 O O . SER A 1 285 ? 1.652 7.622 21.822 1.00 56.16 285 SER A O 1
ATOM 2230 N N . ARG A 1 286 ? 3.275 6.085 22.104 1.00 57.78 286 ARG A N 1
ATOM 2231 C CA . ARG A 1 286 ? 3.128 5.413 20.793 1.00 57.78 286 ARG A CA 1
ATOM 2232 C C . ARG A 1 286 ? 1.700 4.922 20.511 1.00 57.78 286 ARG A C 1
ATOM 2234 O O . ARG A 1 286 ? 1.171 5.027 19.397 1.00 57.78 286 ARG A O 1
ATOM 2241 N N . PHE A 1 287 ? 1.017 4.451 21.548 1.00 54.19 287 PHE A N 1
ATOM 2242 C CA . PHE A 1 287 ? -0.352 3.943 21.442 1.00 54.19 287 PHE A CA 1
ATOM 2243 C C . PHE A 1 287 ? -1.403 4.996 21.770 1.00 54.19 287 PHE A C 1
ATOM 2245 O O . PHE A 1 287 ? -2.539 4.866 21.324 1.00 54.19 287 PHE A O 1
ATOM 2252 N N . SER A 1 288 ? -1.028 6.045 22.503 1.00 48.47 288 SER A N 1
ATOM 2253 C CA . SER A 1 288 ? -1.987 6.827 23.275 1.00 48.47 288 SER A CA 1
ATOM 2254 C C . SER A 1 288 ? -2.075 8.308 22.874 1.00 48.47 288 SER A C 1
ATOM 2256 O O . SER A 1 288 ? -3.160 8.877 22.960 1.00 48.47 288 SER A O 1
ATOM 2258 N N . ASP A 1 289 ? -0.986 8.944 22.421 1.00 49.47 289 ASP A N 1
ATOM 2259 C CA . ASP A 1 289 ? -0.901 10.412 22.283 1.00 49.47 289 ASP A CA 1
ATOM 2260 C C . ASP A 1 289 ? -1.686 10.972 21.081 1.00 49.47 289 ASP A C 1
ATOM 2262 O O . ASP A 1 289 ? -1.163 11.211 19.990 1.00 49.47 289 ASP A O 1
ATOM 2266 N N . TRP A 1 290 ? -2.999 11.089 21.272 1.00 54.81 290 TRP A N 1
ATOM 2267 C CA . TRP A 1 290 ? -3.964 11.528 20.269 1.00 54.81 290 TRP A CA 1
ATOM 2268 C C . TRP A 1 290 ? -4.880 12.655 20.769 1.00 54.81 290 TRP A C 1
ATOM 2270 O O . TRP A 1 290 ? -5.635 13.184 19.963 1.00 54.81 290 TRP A O 1
ATOM 2280 N N . SER A 1 291 ? -4.813 13.091 22.034 1.00 42.28 291 SER A N 1
ATOM 2281 C CA . SER A 1 291 ? -5.733 14.117 22.569 1.00 42.28 291 SER A CA 1
ATOM 2282 C C . SER A 1 291 ? -5.669 15.440 21.799 1.00 42.28 291 SER A C 1
ATOM 2284 O O . SER A 1 291 ? -6.716 15.961 21.420 1.00 42.28 291 SER A O 1
ATOM 2286 N N . ASP A 1 292 ? -4.459 15.903 21.477 1.00 43.19 292 ASP A N 1
ATOM 2287 C CA . ASP A 1 292 ? -4.226 17.119 20.681 1.00 43.19 292 ASP A CA 1
ATOM 2288 C C . ASP A 1 292 ? -4.179 16.818 19.169 1.00 43.19 292 ASP A C 1
ATOM 2290 O O . ASP A 1 292 ? -4.184 17.720 18.333 1.00 43.19 292 ASP A O 1
ATOM 2294 N N . THR A 1 293 ? -4.139 15.533 18.792 1.00 45.34 293 THR A N 1
ATOM 2295 C CA . THR A 1 293 ? -3.968 15.103 17.395 1.00 45.34 293 THR A CA 1
ATOM 2296 C C . THR A 1 293 ? -5.287 14.700 16.730 1.00 45.34 293 THR A C 1
ATOM 2298 O O . THR A 1 293 ? -5.407 14.828 15.516 1.00 45.34 293 THR A O 1
ATOM 2301 N N . VAL A 1 294 ? -6.308 14.265 17.480 1.00 43.03 294 VAL A N 1
ATOM 2302 C CA . VAL A 1 294 ? -7.640 13.925 16.937 1.00 43.03 294 VAL A CA 1
ATOM 2303 C C . VAL A 1 294 ? -8.235 15.124 16.204 1.00 43.03 294 VAL A C 1
ATOM 2305 O O . VAL A 1 294 ? -8.740 14.944 15.109 1.00 43.03 294 VAL A O 1
ATOM 2308 N N . GLU A 1 295 ? -8.072 16.351 16.697 1.00 39.38 295 GLU A N 1
ATOM 2309 C CA . GLU A 1 295 ? -8.584 17.552 16.016 1.00 39.38 295 GLU A CA 1
ATOM 2310 C C . GLU A 1 295 ? -7.900 17.830 14.653 1.00 39.38 295 GLU A C 1
ATOM 2312 O O . GLU A 1 295 ? -8.480 18.487 13.782 1.00 39.38 295 GLU A O 1
ATOM 2317 N N . ALA A 1 296 ? -6.692 17.286 14.445 1.00 39.09 296 ALA A N 1
ATOM 2318 C CA . ALA A 1 296 ? -5.900 17.367 13.212 1.00 39.09 296 ALA A CA 1
ATOM 2319 C C . ALA A 1 296 ? -5.976 16.100 12.323 1.00 39.09 296 ALA A C 1
ATOM 2321 O O . ALA A 1 296 ? -5.591 16.141 11.155 1.00 39.09 296 ALA A O 1
ATOM 2322 N N . LEU A 1 297 ? -6.460 14.972 12.857 1.00 37.91 297 LEU A N 1
ATOM 2323 C CA . LEU A 1 297 ? -6.559 13.667 12.178 1.00 37.91 297 LEU A CA 1
ATOM 2324 C C . LEU A 1 297 ? -7.997 13.221 11.884 1.00 37.91 297 LEU A C 1
ATOM 2326 O O . LEU A 1 297 ? -8.240 12.462 10.944 1.00 37.91 297 LEU A O 1
ATOM 2330 N N . CYS A 1 298 ? -8.944 13.662 12.703 1.00 39.97 298 CYS A N 1
ATOM 2331 C CA . CYS A 1 298 ? -10.303 13.155 12.793 1.00 39.97 298 CYS A CA 1
ATOM 2332 C C . CYS A 1 298 ? -11.276 14.331 12.785 1.00 39.97 298 CYS A C 1
ATOM 2334 O O . CYS A 1 298 ? -11.389 15.076 13.749 1.00 39.97 298 CYS A O 1
ATOM 2336 N N . ARG A 1 299 ? -12.017 14.474 11.694 1.00 43.72 299 ARG A N 1
ATOM 2337 C CA . ARG A 1 299 ? -13.131 15.417 11.580 1.00 43.72 299 ARG A CA 1
ATOM 2338 C C . ARG A 1 299 ? -14.168 14.746 10.682 1.00 43.72 299 ARG A C 1
ATOM 2340 O O . ARG A 1 299 ? -13.826 14.322 9.578 1.00 43.72 299 ARG A O 1
ATOM 2347 N N . ILE A 1 300 ? -15.386 14.505 11.159 1.00 37.72 300 ILE A N 1
ATOM 2348 C CA . ILE A 1 300 ? -16.189 13.394 10.620 1.00 37.72 300 ILE A CA 1
ATOM 2349 C C . ILE A 1 300 ? -17.346 13.836 9.706 1.00 37.72 300 ILE A C 1
ATOM 2351 O O . ILE A 1 300 ? -18.495 14.028 10.117 1.00 37.72 300 ILE A O 1
ATOM 2355 N N . GLY A 1 301 ? -17.100 13.794 8.391 1.00 37.12 301 GLY A N 1
ATOM 2356 C CA . GLY A 1 301 ? -18.158 13.552 7.401 1.00 37.12 301 GLY A CA 1
ATOM 2357 C C . GLY A 1 301 ? -18.120 14.341 6.089 1.00 37.12 301 GLY A C 1
ATOM 2358 O O . GLY A 1 301 ? -17.242 15.181 5.875 1.00 37.12 301 GLY A O 1
ATOM 2359 N N . PRO A 1 302 ? -19.097 14.060 5.198 1.00 32.09 302 PRO A N 1
ATOM 2360 C CA . PRO A 1 302 ? -19.214 14.699 3.888 1.00 32.09 302 PRO A CA 1
ATOM 2361 C C . PRO A 1 302 ? -20.157 15.921 3.853 1.00 32.09 302 PRO A C 1
ATOM 2363 O O . PRO A 1 302 ? -20.265 16.556 2.809 1.00 32.09 302 PRO A O 1
ATOM 2366 N N . ALA A 1 303 ? -20.851 16.261 4.950 1.00 32.19 303 ALA A N 1
ATOM 2367 C CA . ALA A 1 303 ? -21.944 17.241 4.938 1.00 32.19 303 ALA A CA 1
ATOM 2368 C C . ALA A 1 303 ? -21.873 18.287 6.074 1.00 32.19 303 ALA A C 1
ATOM 2370 O O . ALA A 1 303 ? -22.390 18.075 7.167 1.00 32.19 303 ALA A O 1
ATOM 2371 N N . GLY A 1 304 ? -21.298 19.455 5.771 1.00 33.12 304 GLY A N 1
ATOM 2372 C CA . GLY A 1 304 ? -21.795 20.759 6.250 1.00 33.12 304 GLY A CA 1
ATOM 2373 C C . GLY A 1 304 ? -21.685 21.155 7.733 1.00 33.12 304 GLY A C 1
ATOM 2374 O O . GLY A 1 304 ? -22.133 22.250 8.060 1.00 33.12 304 GLY A O 1
ATOM 2375 N N . GLY A 1 305 ? -21.111 20.339 8.620 1.00 30.16 305 GLY A N 1
ATOM 2376 C CA . GLY A 1 305 ? -20.730 20.758 9.982 1.00 30.16 305 GLY A CA 1
ATOM 2377 C C . GLY A 1 305 ? -19.331 21.392 10.039 1.00 30.16 305 GLY A C 1
ATOM 2378 O O . GLY A 1 305 ? -18.594 21.357 9.054 1.00 30.16 305 GLY A O 1
ATOM 2379 N N . SER A 1 306 ? -18.917 21.915 11.201 1.00 31.84 306 SER A N 1
ATOM 2380 C CA . SER A 1 306 ? -17.558 22.460 11.428 1.00 31.84 306 SER A CA 1
ATOM 2381 C C . SER A 1 306 ? -16.430 21.413 11.372 1.00 31.84 306 SER A C 1
ATOM 2383 O O . SER A 1 306 ? -15.257 21.768 11.463 1.00 31.84 306 SER A O 1
ATOM 2385 N N . ALA A 1 307 ? -16.762 20.139 11.152 1.00 37.75 307 ALA A N 1
ATOM 2386 C CA . ALA A 1 307 ? -15.833 19.025 11.031 1.00 37.75 307 ALA A CA 1
ATOM 2387 C C . ALA A 1 307 ? -15.637 18.598 9.559 1.00 37.75 307 ALA A C 1
ATOM 2389 O O . ALA A 1 307 ? -16.419 17.828 8.999 1.00 37.75 307 ALA A O 1
ATOM 2390 N N . ARG A 1 308 ? -14.556 19.078 8.926 1.00 36.44 308 ARG A N 1
ATOM 2391 C CA . ARG A 1 308 ? -14.041 18.576 7.633 1.00 36.44 308 ARG A CA 1
ATOM 2392 C C . ARG A 1 308 ? -12.900 17.590 7.867 1.00 36.44 308 ARG A C 1
ATOM 2394 O O . ARG A 1 308 ? -11.867 18.027 8.367 1.00 36.44 308 ARG A O 1
ATOM 2401 N N . SER A 1 309 ? -13.047 16.317 7.489 1.00 39.00 309 SER A N 1
ATOM 2402 C CA . SER A 1 309 ? -11.941 15.341 7.529 1.00 39.00 309 SER A CA 1
ATOM 2403 C C . SER A 1 309 ? -10.727 15.915 6.817 1.00 39.00 309 SER A C 1
ATOM 2405 O O . SER A 1 309 ? -10.883 16.590 5.798 1.00 39.00 309 SER A O 1
ATOM 2407 N N . PHE A 1 310 ? -9.519 15.588 7.286 1.00 39.28 310 PHE A N 1
ATOM 2408 C CA . PHE A 1 310 ? -8.319 15.928 6.528 1.00 39.28 310 PHE A CA 1
ATOM 2409 C C . PHE A 1 310 ? -8.417 15.406 5.080 1.00 39.28 310 PHE A C 1
ATOM 2411 O O . PHE A 1 310 ? -7.956 16.072 4.157 1.00 39.28 310 PHE A O 1
ATOM 2418 N N . PHE A 1 311 ? -9.139 14.298 4.858 1.00 45.78 311 PHE A N 1
ATOM 2419 C CA . PHE A 1 311 ? -9.488 13.769 3.540 1.00 45.78 311 PHE A CA 1
ATOM 2420 C C . PHE A 1 311 ? -11.007 13.832 3.226 1.00 45.78 311 PHE A C 1
ATOM 2422 O O . PHE A 1 311 ? -11.542 12.936 2.576 1.00 45.78 311 PHE A O 1
ATOM 2429 N N . SER A 1 312 ? -11.715 14.910 3.614 1.00 38.75 312 SER A N 1
ATOM 2430 C CA . SER A 1 312 ? -13.018 15.304 3.028 1.00 38.75 312 SER A CA 1
ATOM 2431 C C . SER A 1 312 ? -13.027 16.765 2.543 1.00 38.75 312 SER A C 1
ATOM 2433 O O . SER A 1 312 ? -12.258 17.605 3.005 1.00 38.75 312 SER A O 1
ATOM 2435 N N . GLY A 1 313 ? -13.881 17.066 1.558 1.00 42.56 313 GLY A N 1
ATOM 2436 C CA . GLY A 1 313 ? -13.917 18.352 0.844 1.00 42.56 313 GLY A CA 1
ATOM 2437 C C . GLY A 1 313 ? -13.417 18.253 -0.604 1.00 42.56 313 GLY A C 1
ATOM 2438 O O . GLY A 1 313 ? -12.961 17.201 -1.045 1.00 42.56 313 GLY A O 1
ATOM 2439 N N . GLY A 1 314 ? -13.518 19.346 -1.368 1.00 46.56 314 GLY A N 1
ATOM 2440 C CA . GLY A 1 314 ? -13.215 19.339 -2.811 1.00 46.56 314 GLY A CA 1
ATOM 2441 C C . GLY A 1 314 ? -11.748 19.056 -3.170 1.00 46.56 314 GLY A C 1
ATOM 2442 O O . GLY A 1 314 ? -11.468 18.530 -4.240 1.00 46.56 314 GLY A O 1
ATOM 2443 N N . ASP A 1 315 ? -10.815 19.347 -2.262 1.00 56.81 315 ASP A N 1
ATOM 2444 C CA . ASP A 1 315 ? -9.365 19.294 -2.509 1.00 56.81 315 ASP A CA 1
ATOM 2445 C C . ASP A 1 315 ? -8.705 17.943 -2.130 1.00 56.81 315 ASP A C 1
ATOM 2447 O O . ASP A 1 315 ? -7.493 17.757 -2.179 1.00 56.81 315 ASP A O 1
ATOM 2451 N N . VAL A 1 316 ? -9.501 16.941 -1.752 1.00 57.47 316 VAL A N 1
ATOM 2452 C CA . VAL A 1 316 ? -8.994 15.611 -1.358 1.00 57.47 316 VAL A CA 1
ATOM 2453 C C . VAL A 1 316 ? -8.388 14.857 -2.536 1.00 57.47 316 VAL A C 1
ATOM 2455 O O . VAL A 1 316 ? -7.322 14.258 -2.412 1.00 57.47 316 VAL A O 1
ATOM 2458 N N . ALA A 1 317 ? -9.060 14.895 -3.689 1.00 63.62 317 ALA A N 1
ATOM 2459 C CA . ALA A 1 317 ? -8.577 14.265 -4.915 1.00 63.62 317 ALA A CA 1
ATOM 2460 C C . ALA A 1 317 ? -7.254 14.887 -5.392 1.00 63.62 317 ALA A C 1
ATOM 2462 O O . ALA A 1 317 ? -6.366 14.150 -5.815 1.00 63.62 317 ALA A O 1
ATOM 2463 N N . SER A 1 318 ? -7.122 16.210 -5.250 1.00 70.06 318 SER A N 1
ATOM 2464 C CA . SER A 1 318 ? -5.920 17.005 -5.533 1.00 70.06 318 SER A CA 1
ATOM 2465 C C . SER A 1 318 ? -4.745 16.581 -4.641 1.00 70.06 318 SER A C 1
ATOM 2467 O O . SER A 1 318 ? -3.748 16.067 -5.150 1.00 70.06 318 SER A O 1
ATOM 2469 N N . ARG A 1 319 ? -4.897 16.636 -3.310 1.00 70.25 319 ARG A N 1
ATOM 2470 C CA . ARG A 1 319 ? -3.846 16.214 -2.362 1.00 70.25 319 ARG A CA 1
ATOM 2471 C C . ARG A 1 319 ? -3.462 14.737 -2.507 1.00 70.25 319 ARG A C 1
ATOM 2473 O O . ARG A 1 319 ? -2.282 14.399 -2.481 1.00 70.25 319 ARG A O 1
ATOM 2480 N N . MET A 1 320 ? -4.430 13.850 -2.751 1.00 71.62 320 MET A N 1
ATOM 2481 C CA . MET A 1 320 ? -4.140 12.445 -3.067 1.00 71.62 320 MET A CA 1
ATOM 2482 C C . MET A 1 320 ? -3.487 12.257 -4.445 1.00 71.62 320 MET A C 1
ATOM 2484 O O . MET A 1 320 ? -2.831 11.239 -4.658 1.00 71.62 320 MET A O 1
ATOM 2488 N N . SER A 1 321 ? -3.652 13.180 -5.399 1.00 76.44 321 SER A N 1
ATOM 2489 C CA . SER A 1 321 ? -2.889 13.184 -6.656 1.00 76.44 321 SER A CA 1
ATOM 2490 C C . SER A 1 321 ? -1.426 13.522 -6.389 1.00 76.44 321 SER A C 1
ATOM 2492 O O . SER A 1 321 ? -0.577 12.674 -6.638 1.00 76.44 321 SER A O 1
ATOM 2494 N N . GLN A 1 322 ? -1.156 14.649 -5.722 1.00 78.69 322 GLN A N 1
ATOM 2495 C CA . GLN A 1 322 ? 0.196 15.095 -5.349 1.00 78.69 322 GLN A CA 1
ATOM 2496 C C . GLN A 1 322 ? 0.966 14.028 -4.555 1.00 78.69 322 GLN A C 1
ATOM 2498 O O . GLN A 1 322 ? 2.136 13.763 -4.819 1.00 78.69 322 GLN A O 1
ATOM 2503 N N . ILE A 1 323 ? 0.294 13.347 -3.621 1.00 80.19 323 ILE A N 1
ATOM 2504 C CA . ILE A 1 323 ? 0.847 12.197 -2.894 1.00 80.19 323 ILE A CA 1
ATOM 2505 C C . ILE A 1 323 ? 1.253 11.057 -3.846 1.00 80.19 323 ILE A C 1
ATOM 2507 O O . ILE A 1 323 ? 2.344 10.504 -3.721 1.00 80.19 323 ILE A O 1
ATOM 2511 N N . ARG A 1 324 ? 0.394 10.689 -4.804 1.00 80.44 324 ARG A N 1
ATOM 2512 C CA . ARG A 1 324 ? 0.677 9.613 -5.772 1.00 80.44 324 ARG A CA 1
ATOM 2513 C C . ARG A 1 324 ? 1.748 10.016 -6.782 1.00 80.44 324 ARG A C 1
ATOM 2515 O O . ARG A 1 324 ? 2.546 9.167 -7.166 1.00 80.44 324 ARG A O 1
ATOM 2522 N N . GLU A 1 325 ? 1.797 11.283 -7.174 1.00 84.62 325 GLU A N 1
ATOM 2523 C CA . GLU A 1 325 ? 2.856 11.872 -7.996 1.00 84.62 325 GLU A CA 1
ATOM 2524 C C . GLU A 1 325 ? 4.199 11.837 -7.259 1.00 84.62 325 GLU A C 1
ATOM 2526 O O . GLU A 1 325 ? 5.192 11.408 -7.839 1.00 84.62 325 GLU A O 1
ATOM 2531 N N . ALA A 1 326 ? 4.228 12.172 -5.965 1.00 88.31 326 ALA A N 1
ATOM 2532 C CA . ALA A 1 326 ? 5.421 12.052 -5.130 1.00 88.31 326 ALA A CA 1
ATOM 2533 C C . ALA A 1 326 ? 5.881 10.590 -4.981 1.00 88.31 326 ALA A C 1
ATOM 2535 O O . ALA A 1 326 ? 7.056 10.315 -5.206 1.00 88.31 326 ALA A O 1
ATOM 2536 N N . ILE A 1 327 ? 4.979 9.637 -4.700 1.00 87.06 327 ILE A N 1
ATOM 2537 C CA . ILE A 1 327 ? 5.313 8.194 -4.652 1.00 87.06 327 ILE A CA 1
ATOM 2538 C C . ILE A 1 327 ? 5.879 7.730 -6.002 1.00 87.06 327 ILE A C 1
ATOM 2540 O O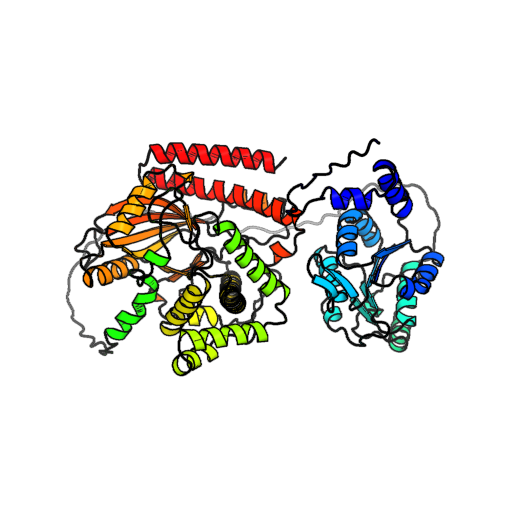 . ILE A 1 327 ? 6.902 7.050 -6.058 1.00 87.06 327 ILE A O 1
ATOM 2544 N N . THR A 1 328 ? 5.237 8.137 -7.101 1.00 87.31 328 THR A N 1
ATOM 2545 C CA . THR A 1 328 ? 5.671 7.824 -8.469 1.00 87.31 328 THR A CA 1
ATOM 2546 C C . THR A 1 328 ? 7.059 8.397 -8.751 1.00 87.31 328 THR A C 1
ATOM 2548 O O . THR A 1 328 ? 7.915 7.694 -9.277 1.00 87.31 328 THR A O 1
ATOM 2551 N N . HIS A 1 329 ? 7.309 9.648 -8.362 1.00 90.75 329 HIS A N 1
ATOM 2552 C CA . HIS A 1 329 ? 8.597 10.312 -8.522 1.00 90.75 329 HIS A CA 1
ATOM 2553 C C . HIS A 1 329 ? 9.708 9.617 -7.724 1.00 90.75 329 HIS A C 1
ATOM 2555 O O . HIS A 1 329 ? 10.740 9.299 -8.310 1.00 90.75 329 HIS A O 1
ATOM 2561 N N . ILE A 1 330 ? 9.484 9.322 -6.439 1.00 91.62 330 ILE A N 1
ATOM 2562 C CA . ILE A 1 330 ? 10.445 8.600 -5.591 1.00 91.62 330 ILE A CA 1
ATOM 2563 C C . ILE A 1 330 ? 10.786 7.231 -6.202 1.00 91.62 330 ILE A C 1
ATOM 2565 O O . ILE A 1 330 ? 11.957 6.909 -6.371 1.00 91.62 330 ILE A O 1
ATOM 2569 N N . ARG A 1 331 ? 9.779 6.442 -6.605 1.00 89.56 331 ARG A N 1
ATOM 2570 C CA . ARG A 1 331 ? 9.988 5.095 -7.170 1.00 89.56 331 ARG A CA 1
ATOM 2571 C C . ARG A 1 331 ? 10.660 5.099 -8.545 1.00 89.56 331 ARG A C 1
ATOM 2573 O O . ARG A 1 331 ? 11.455 4.209 -8.826 1.00 89.56 331 ARG A O 1
ATOM 2580 N N . LEU A 1 332 ? 10.354 6.071 -9.409 1.00 88.62 332 LEU A N 1
ATOM 2581 C CA . LEU A 1 332 ? 10.987 6.176 -10.733 1.00 88.62 332 LEU A CA 1
ATOM 2582 C C . LEU A 1 332 ? 12.443 6.648 -10.658 1.00 88.62 332 LEU A C 1
ATOM 2584 O O . LEU A 1 332 ? 13.241 6.250 -11.502 1.00 88.62 332 LEU A O 1
ATOM 2588 N N . ASN A 1 333 ? 12.781 7.463 -9.658 1.00 93.06 333 ASN A N 1
ATOM 2589 C CA . ASN A 1 333 ? 14.109 8.048 -9.478 1.00 93.06 333 ASN A CA 1
ATOM 2590 C C . ASN A 1 333 ? 14.827 7.441 -8.260 1.00 93.06 333 ASN A C 1
ATOM 2592 O O . ASN A 1 333 ? 15.613 8.113 -7.609 1.00 93.06 333 ASN A O 1
ATOM 2596 N N . TRP A 1 334 ? 14.579 6.164 -7.935 1.00 91.88 334 TRP A N 1
ATOM 2597 C CA . TRP A 1 334 ? 15.173 5.498 -6.760 1.00 91.88 334 TRP A CA 1
ATOM 2598 C C . TRP A 1 334 ? 16.716 5.471 -6.781 1.00 91.88 334 TRP A C 1
ATOM 2600 O O . TRP A 1 334 ? 17.347 5.353 -5.739 1.00 91.88 334 TRP A O 1
ATOM 2610 N N . ALA A 1 335 ? 17.331 5.653 -7.957 1.00 90.69 335 ALA A N 1
ATOM 2611 C CA . ALA A 1 335 ? 18.773 5.857 -8.106 1.00 90.69 335 ALA A CA 1
ATOM 2612 C C . ALA A 1 335 ? 19.290 7.150 -7.432 1.00 90.69 335 ALA A C 1
ATOM 2614 O O . ALA A 1 335 ? 20.455 7.205 -7.053 1.00 90.69 335 ALA A O 1
ATOM 2615 N N . ASP A 1 336 ? 18.431 8.152 -7.217 1.00 92.94 336 ASP A N 1
ATOM 2616 C CA . ASP A 1 336 ? 18.728 9.384 -6.472 1.00 92.94 336 ASP A CA 1
ATOM 2617 C C . ASP A 1 336 ? 18.551 9.207 -4.945 1.00 92.94 336 ASP A C 1
ATOM 2619 O O . ASP A 1 336 ? 18.297 10.174 -4.223 1.00 92.94 336 ASP A O 1
ATOM 2623 N N . TYR A 1 337 ? 18.686 7.972 -4.439 1.00 93.12 337 TYR A N 1
ATOM 2624 C CA . TYR A 1 337 ? 18.503 7.599 -3.030 1.00 93.12 337 TYR A CA 1
ATOM 2625 C C . TYR A 1 337 ? 19.210 8.554 -2.059 1.00 93.12 337 TYR A C 1
ATOM 2627 O O . TYR A 1 337 ? 18.590 9.031 -1.108 1.00 93.12 337 TYR A O 1
ATOM 2635 N N . ASP A 1 338 ? 20.476 8.891 -2.326 1.00 93.81 338 ASP A N 1
ATOM 2636 C CA . ASP A 1 338 ? 21.269 9.798 -1.488 1.00 93.81 338 ASP A CA 1
ATOM 2637 C C . ASP A 1 338 ? 20.642 11.201 -1.399 1.00 93.81 338 ASP A C 1
ATOM 2639 O O . ASP A 1 338 ? 20.592 11.792 -0.320 1.00 93.81 338 ASP A O 1
ATOM 2643 N N . GLN A 1 339 ? 20.079 11.717 -2.499 1.00 93.75 339 GLN A N 1
ATOM 2644 C CA . GLN A 1 339 ? 19.415 13.027 -2.523 1.00 93.75 339 GLN A CA 1
ATOM 2645 C C . GLN A 1 339 ? 18.118 13.013 -1.698 1.00 93.75 339 GLN A C 1
ATOM 2647 O O . GLN A 1 339 ? 17.826 13.959 -0.958 1.00 93.75 339 GLN A O 1
ATOM 2652 N N . PHE A 1 340 ? 17.339 11.929 -1.790 1.00 95.25 340 PHE A N 1
ATOM 2653 C CA . PHE A 1 340 ? 16.139 11.752 -0.970 1.00 95.25 340 PHE A CA 1
ATOM 2654 C C . PHE A 1 340 ? 16.486 11.556 0.510 1.00 95.25 340 PHE A C 1
ATOM 2656 O O . PHE A 1 340 ? 15.803 12.109 1.378 1.00 95.25 340 PHE A O 1
ATOM 2663 N N . MET A 1 341 ? 17.581 10.851 0.803 1.00 95.25 341 MET A N 1
ATOM 2664 C CA . MET A 1 341 ? 18.092 10.664 2.155 1.00 95.25 341 MET A CA 1
ATOM 2665 C C . MET A 1 341 ? 18.582 11.980 2.767 1.00 95.25 341 MET A C 1
ATOM 2667 O O . MET A 1 341 ? 18.192 12.295 3.888 1.00 95.25 341 MET A O 1
ATOM 2671 N N . GLU A 1 342 ? 19.331 12.811 2.036 1.00 93.38 342 GLU A N 1
ATOM 2672 C CA . GLU A 1 342 ? 19.677 14.169 2.482 1.00 93.38 342 GLU A CA 1
ATOM 2673 C C . GLU A 1 342 ? 18.431 15.016 2.784 1.00 93.38 342 GLU A C 1
ATOM 2675 O O . GLU A 1 342 ? 18.384 15.735 3.788 1.00 93.38 342 GLU A O 1
ATOM 2680 N N . GLY A 1 343 ? 17.407 14.938 1.926 1.00 92.69 343 GLY A N 1
ATOM 2681 C CA . GLY A 1 343 ? 16.126 15.615 2.133 1.00 92.69 343 GLY A CA 1
ATOM 2682 C C . GLY A 1 343 ? 15.434 15.173 3.425 1.00 92.69 343 GLY A C 1
ATOM 2683 O O . GLY A 1 343 ? 14.979 16.013 4.206 1.00 92.69 343 GLY A O 1
ATOM 2684 N N . LEU A 1 344 ? 15.416 13.865 3.687 1.00 93.19 344 LEU A N 1
ATOM 2685 C CA . LEU A 1 344 ? 14.857 13.271 4.899 1.00 93.19 344 LEU A CA 1
ATOM 2686 C C . LEU A 1 344 ? 15.661 13.634 6.157 1.00 93.19 344 LEU A C 1
ATOM 2688 O O . LEU A 1 344 ? 15.076 14.059 7.152 1.00 93.19 344 LEU A O 1
ATOM 2692 N N . GLN A 1 345 ? 16.992 13.542 6.114 1.00 92.75 345 GLN A N 1
ATOM 2693 C CA . GLN A 1 345 ? 17.877 13.941 7.214 1.00 92.75 345 GLN A CA 1
ATOM 2694 C C . GLN A 1 345 ? 17.677 15.416 7.587 1.00 92.75 345 GLN A C 1
ATOM 2696 O O . GLN A 1 345 ? 17.539 15.747 8.767 1.00 92.75 345 GLN A O 1
ATOM 2701 N N . ARG A 1 346 ? 17.592 16.301 6.585 1.00 90.75 346 ARG A N 1
ATOM 2702 C CA . ARG A 1 346 ? 17.311 17.732 6.774 1.00 90.75 346 ARG A CA 1
ATOM 2703 C C . ARG A 1 346 ? 15.949 17.952 7.435 1.00 90.75 346 ARG A C 1
ATOM 2705 O O . ARG A 1 346 ? 15.853 18.741 8.368 1.00 90.75 346 ARG A O 1
ATOM 2712 N N . MET A 1 347 ? 14.928 17.195 7.032 1.00 88.12 347 MET A N 1
ATOM 2713 C CA . MET A 1 347 ? 13.603 17.253 7.655 1.00 88.12 347 MET A CA 1
ATOM 2714 C C . MET A 1 347 ? 13.614 16.769 9.118 1.00 88.12 347 MET A C 1
ATOM 2716 O O . MET A 1 347 ? 13.027 17.421 9.977 1.00 88.12 347 MET A O 1
ATOM 2720 N N . PHE A 1 348 ? 14.336 15.692 9.447 1.00 88.38 348 PHE A N 1
ATOM 2721 C CA . PHE A 1 348 ? 14.534 15.277 10.843 1.00 88.38 348 PHE A CA 1
ATOM 2722 C C . PHE A 1 348 ? 15.229 16.364 11.682 1.00 88.38 348 PHE A C 1
ATOM 2724 O O . PHE A 1 348 ? 14.816 16.611 12.819 1.00 88.38 348 PHE A O 1
ATOM 2731 N N . ILE A 1 349 ? 16.254 17.030 11.136 1.00 88.50 349 ILE A N 1
ATOM 2732 C CA . ILE A 1 349 ? 16.963 18.140 11.796 1.00 88.50 349 ILE A CA 1
ATOM 2733 C C . ILE A 1 349 ? 16.023 19.327 12.043 1.00 88.50 349 ILE A C 1
ATOM 2735 O O . ILE A 1 349 ? 15.962 19.807 13.176 1.00 88.50 349 ILE A O 1
ATOM 2739 N N . ASP A 1 350 ? 15.269 19.758 11.030 1.00 85.56 350 ASP A N 1
ATOM 2740 C CA . ASP A 1 350 ? 14.315 20.872 11.120 1.00 85.56 350 ASP A CA 1
ATOM 2741 C C . ASP A 1 350 ? 13.227 20.607 12.177 1.00 85.56 350 ASP A C 1
ATOM 2743 O O . ASP A 1 350 ? 12.924 21.470 13.003 1.00 85.56 350 ASP A O 1
ATOM 2747 N N . THR A 1 351 ? 12.649 19.402 12.175 1.00 80.69 351 THR A N 1
ATOM 2748 C CA . THR A 1 351 ? 11.474 19.054 12.991 1.00 80.69 351 THR A CA 1
ATOM 2749 C C . THR A 1 351 ? 11.822 18.624 14.428 1.00 80.69 351 THR A C 1
ATOM 2751 O O . THR A 1 351 ? 10.987 18.734 15.334 1.00 80.69 351 THR A O 1
ATOM 2754 N N . THR A 1 352 ? 13.039 18.120 14.685 1.00 80.50 352 THR A N 1
ATOM 2755 C CA . THR A 1 352 ? 13.449 17.637 16.026 1.00 80.50 352 THR A CA 1
ATOM 2756 C C . THR A 1 352 ? 14.566 18.448 16.690 1.00 80.50 352 THR A C 1
ATOM 2758 O O . THR A 1 352 ? 14.698 18.397 17.917 1.00 80.50 352 THR A O 1
ATOM 2761 N N . GLY A 1 353 ? 15.313 19.244 15.917 1.00 82.31 353 GLY A N 1
ATOM 2762 C CA . GLY A 1 353 ? 16.500 19.988 16.341 1.00 82.31 353 GLY A CA 1
ATOM 2763 C C . GLY A 1 353 ? 17.780 19.154 16.224 1.00 82.31 353 GLY A C 1
ATOM 2764 O O . GLY A 1 353 ? 17.832 18.019 16.693 1.00 82.31 353 GLY A O 1
ATOM 2765 N N . GLY A 1 354 ? 18.839 19.724 15.636 1.00 79.88 354 GLY A N 1
ATOM 2766 C CA . GLY A 1 354 ? 20.050 18.994 15.221 1.00 79.88 354 GLY A CA 1
ATOM 2767 C C . GLY A 1 354 ? 20.698 18.091 16.281 1.00 79.88 354 GLY A C 1
ATOM 2768 O O . GLY A 1 354 ? 21.007 16.939 15.986 1.00 79.88 354 GLY A O 1
ATOM 2769 N N . GLU A 1 355 ? 20.838 18.556 17.528 1.00 79.44 355 GLU A N 1
ATOM 2770 C CA . GLU A 1 355 ? 21.407 17.749 18.627 1.00 79.44 355 GLU A CA 1
ATOM 2771 C C . GLU A 1 355 ? 20.555 16.516 18.978 1.00 79.44 355 GLU A C 1
ATOM 2773 O O . GLU A 1 355 ? 21.087 15.482 19.379 1.00 79.44 355 GLU A O 1
ATOM 2778 N N . LYS A 1 356 ? 19.228 16.611 18.819 1.00 81.75 356 LYS A N 1
ATOM 2779 C CA . LYS A 1 356 ? 18.283 15.513 19.073 1.00 81.75 356 LYS A CA 1
ATOM 2780 C C . LYS A 1 356 ? 18.111 14.610 17.854 1.00 81.75 356 LYS A C 1
ATOM 2782 O O . LYS A 1 356 ? 17.855 13.421 18.026 1.00 81.75 356 LYS A O 1
ATOM 2787 N N . ALA A 1 357 ? 18.282 15.161 16.653 1.00 83.19 357 ALA A N 1
ATOM 2788 C CA . ALA A 1 357 ? 18.257 14.424 15.397 1.00 83.19 357 ALA A CA 1
ATOM 2789 C C . ALA A 1 357 ? 19.480 13.510 15.246 1.00 83.19 357 ALA A C 1
ATOM 2791 O O . ALA A 1 357 ? 19.324 12.369 14.826 1.00 83.19 357 ALA A O 1
ATOM 2792 N N . ALA A 1 358 ? 20.684 13.979 15.601 1.00 83.25 358 ALA A N 1
ATOM 2793 C CA . ALA A 1 358 ? 21.940 13.294 15.277 1.00 83.25 358 ALA A CA 1
ATOM 2794 C C . ALA A 1 358 ? 21.994 11.791 15.654 1.00 83.25 358 ALA A C 1
ATOM 2796 O O . ALA A 1 358 ? 22.410 11.007 14.802 1.00 83.25 358 ALA A O 1
ATOM 2797 N N . PRO A 1 359 ? 21.524 11.331 16.836 1.00 84.50 359 PRO A N 1
ATOM 2798 C CA . PRO A 1 359 ? 21.478 9.898 17.154 1.00 84.50 359 PRO A CA 1
ATOM 2799 C C . PRO A 1 359 ? 20.501 9.091 16.284 1.00 84.50 359 PRO A C 1
ATOM 2801 O O . PRO A 1 359 ? 20.711 7.901 16.080 1.00 84.50 359 PRO A O 1
ATOM 2804 N N . LEU A 1 360 ? 19.438 9.725 15.778 1.00 85.19 360 LEU A N 1
ATOM 2805 C CA . LEU A 1 360 ? 18.433 9.098 14.914 1.00 85.19 360 LEU A CA 1
ATOM 2806 C C . LEU A 1 360 ? 18.938 8.973 13.472 1.00 85.19 360 LEU A C 1
ATOM 2808 O O . LEU A 1 360 ? 18.655 7.978 12.814 1.00 85.19 360 LEU A O 1
ATOM 2812 N N . LEU A 1 361 ? 19.721 9.949 12.993 1.00 86.94 361 LEU A N 1
ATOM 2813 C CA . LEU A 1 361 ? 20.270 9.932 11.631 1.00 86.94 361 LEU A CA 1
ATOM 2814 C C . LEU A 1 361 ? 21.232 8.756 11.399 1.00 86.94 361 LEU A C 1
ATOM 2816 O O . LEU A 1 361 ? 21.301 8.244 10.289 1.00 86.94 361 LEU A O 1
ATOM 2820 N N . VAL A 1 362 ? 21.930 8.298 12.444 1.00 86.75 362 VAL A N 1
ATOM 2821 C CA . VAL A 1 362 ? 22.829 7.125 12.396 1.00 86.75 362 VAL A CA 1
ATOM 2822 C C . VAL A 1 362 ? 22.064 5.806 12.196 1.00 86.75 362 VAL A C 1
ATOM 2824 O O . VAL A 1 362 ? 22.651 4.823 11.757 1.00 86.75 362 VAL A O 1
ATOM 2827 N N . LEU A 1 363 ? 20.759 5.776 12.492 1.00 85.62 363 LEU A N 1
ATOM 2828 C CA . LEU A 1 363 ? 19.893 4.610 12.284 1.00 85.62 363 LEU A CA 1
ATOM 2829 C C . LEU A 1 363 ? 19.239 4.592 10.891 1.00 85.62 363 LEU A C 1
ATOM 2831 O O . LEU A 1 363 ? 18.569 3.618 10.547 1.00 85.62 363 LEU A O 1
ATOM 2835 N N . LEU A 1 364 ? 19.403 5.647 10.085 1.00 88.25 364 LEU A N 1
ATOM 2836 C CA . LEU A 1 364 ? 18.867 5.680 8.726 1.00 88.25 364 LEU A CA 1
ATOM 2837 C C . LEU A 1 364 ? 19.726 4.804 7.792 1.00 88.25 364 LEU A C 1
ATOM 2839 O O . LEU A 1 364 ? 20.955 4.884 7.838 1.00 88.25 364 LEU A O 1
ATOM 2843 N N . PRO A 1 365 ? 19.105 3.966 6.945 1.00 87.69 365 PRO A N 1
ATOM 2844 C CA . PRO A 1 365 ? 19.823 2.979 6.147 1.00 87.69 365 PRO A CA 1
ATOM 2845 C C . PRO A 1 365 ? 20.573 3.617 4.974 1.00 87.69 365 PRO A C 1
ATOM 2847 O O . PRO A 1 365 ? 20.048 4.499 4.295 1.00 87.69 365 PRO A O 1
ATOM 2850 N N . LEU A 1 366 ? 21.776 3.116 4.681 1.00 84.56 366 LEU A N 1
ATOM 2851 C CA . LEU A 1 366 ? 22.592 3.576 3.546 1.00 84.56 366 LEU A CA 1
ATOM 2852 C C . LEU A 1 366 ? 21.978 3.232 2.179 1.00 84.56 366 LEU A C 1
ATOM 2854 O O . LEU A 1 366 ? 22.224 3.934 1.208 1.00 84.56 366 LEU A O 1
ATOM 2858 N N . SER A 1 367 ? 21.184 2.165 2.108 1.00 87.81 367 SER A N 1
ATOM 2859 C CA . SER A 1 367 ? 20.422 1.755 0.929 1.00 87.81 367 SER A CA 1
ATOM 2860 C C . SER A 1 367 ? 19.261 0.852 1.352 1.00 87.81 367 SER A C 1
ATOM 2862 O O . SER A 1 367 ? 19.348 0.148 2.362 1.00 87.81 367 SER A O 1
ATOM 2864 N N . LYS A 1 368 ? 18.169 0.862 0.581 1.00 89.00 368 LYS A N 1
ATOM 2865 C CA . LYS A 1 368 ? 17.034 -0.061 0.727 1.00 89.00 368 LYS A CA 1
ATOM 2866 C C . LYS A 1 368 ? 16.497 -0.439 -0.643 1.00 89.00 368 LYS A C 1
ATOM 2868 O O . LYS A 1 368 ? 16.360 0.426 -1.502 1.00 89.00 368 LYS A O 1
ATOM 2873 N N . ASP A 1 369 ? 16.129 -1.704 -0.806 1.00 87.06 369 ASP A N 1
ATOM 2874 C CA . ASP A 1 369 ? 15.547 -2.244 -2.032 1.00 87.06 369 ASP A CA 1
ATOM 2875 C C . ASP A 1 369 ? 14.400 -3.207 -1.713 1.00 87.06 369 ASP A C 1
ATOM 2877 O O . ASP A 1 369 ? 14.382 -3.877 -0.677 1.00 87.06 369 ASP A O 1
ATOM 2881 N N . TRP A 1 370 ? 13.438 -3.297 -2.631 1.00 86.00 370 TRP A N 1
ATOM 2882 C CA . TRP A 1 370 ? 12.339 -4.259 -2.548 1.00 86.00 370 TRP A CA 1
ATOM 2883 C C . TRP A 1 370 ? 12.861 -5.684 -2.784 1.00 86.00 370 TRP A C 1
ATOM 2885 O O . TRP A 1 370 ? 13.450 -5.972 -3.828 1.00 86.00 370 TRP A O 1
ATOM 2895 N N . ALA A 1 371 ? 12.608 -6.602 -1.850 1.00 81.44 371 ALA A N 1
ATOM 2896 C CA . ALA A 1 371 ? 13.040 -7.990 -1.974 1.00 81.44 371 ALA A CA 1
ATOM 2897 C C . ALA A 1 371 ? 12.341 -8.716 -3.143 1.00 81.44 371 ALA A C 1
ATOM 2899 O O . ALA A 1 371 ? 11.112 -8.793 -3.222 1.00 81.44 371 ALA A O 1
ATOM 2900 N N . ASP A 1 372 ? 13.124 -9.324 -4.039 1.00 74.00 372 ASP A N 1
ATOM 2901 C CA . ASP A 1 372 ? 12.590 -10.142 -5.133 1.00 74.00 372 ASP A CA 1
ATOM 2902 C C . ASP A 1 372 ? 12.051 -11.474 -4.593 1.00 74.00 372 ASP A C 1
ATOM 2904 O O . ASP A 1 372 ? 12.817 -12.367 -4.226 1.00 74.00 372 ASP A O 1
ATOM 2908 N N . ARG A 1 373 ? 10.720 -11.638 -4.619 1.00 62.53 373 ARG A N 1
ATOM 2909 C CA . ARG A 1 373 ? 10.003 -12.873 -4.237 1.00 62.53 373 ARG A CA 1
ATOM 2910 C C . ARG A 1 373 ? 10.508 -14.144 -4.939 1.00 62.53 373 ARG A C 1
ATOM 2912 O O . ARG A 1 373 ? 10.188 -15.241 -4.490 1.00 62.53 373 ARG A O 1
ATOM 2919 N N . ARG A 1 374 ? 11.248 -14.022 -6.049 1.00 59.91 374 ARG A N 1
ATOM 2920 C CA . ARG A 1 374 ? 11.819 -15.149 -6.808 1.00 59.91 374 ARG A CA 1
ATOM 2921 C C . ARG A 1 374 ? 13.204 -15.588 -6.318 1.00 59.91 374 ARG A C 1
ATOM 2923 O O . ARG A 1 374 ? 13.692 -16.620 -6.775 1.00 59.91 374 ARG A O 1
ATOM 2930 N N . ARG A 1 375 ? 13.845 -14.835 -5.418 1.00 56.06 375 ARG A N 1
ATOM 2931 C CA . ARG A 1 375 ? 15.172 -15.144 -4.860 1.00 56.06 375 ARG A CA 1
ATOM 2932 C C . ARG A 1 375 ? 15.052 -15.751 -3.459 1.00 56.06 375 ARG A C 1
ATOM 2934 O O . ARG A 1 375 ? 14.120 -15.467 -2.713 1.00 56.06 375 ARG A O 1
ATOM 2941 N N . THR A 1 376 ? 16.031 -16.568 -3.079 1.00 52.00 376 THR A N 1
ATOM 2942 C CA . THR A 1 376 ? 16.173 -17.099 -1.712 1.00 52.00 376 THR A CA 1
ATOM 2943 C C . THR A 1 376 ? 17.641 -17.161 -1.300 1.00 52.00 376 THR A C 1
ATOM 2945 O O . THR A 1 376 ? 18.437 -17.635 -2.111 1.00 52.00 376 THR A O 1
ATOM 2948 N N . PRO A 1 377 ? 17.987 -16.840 -0.037 1.00 53.50 377 PRO A N 1
ATOM 2949 C CA . PRO A 1 377 ? 17.216 -16.070 0.947 1.00 53.50 377 PRO A CA 1
ATOM 2950 C C . PRO A 1 377 ? 17.333 -14.555 0.680 1.00 53.50 377 PRO A C 1
ATOM 2952 O O . PRO A 1 377 ? 18.169 -14.133 -0.114 1.00 53.50 377 PRO A O 1
ATOM 2955 N N . VAL A 1 378 ? 16.517 -13.743 1.359 1.00 55.44 378 VAL A N 1
ATOM 2956 C CA . VAL A 1 378 ? 16.821 -12.311 1.528 1.00 55.44 378 VAL A CA 1
ATOM 2957 C C . VAL A 1 378 ? 18.126 -12.219 2.328 1.00 55.44 378 VAL A C 1
ATOM 2959 O O . VAL A 1 378 ? 18.321 -13.007 3.260 1.00 55.44 378 VAL A O 1
ATOM 2962 N N . GLU A 1 379 ? 19.031 -11.309 1.963 1.00 58.53 379 GLU A N 1
ATOM 2963 C CA . GLU A 1 379 ? 20.192 -11.000 2.808 1.00 58.53 379 GLU A CA 1
ATOM 2964 C C . GLU A 1 379 ? 19.716 -10.522 4.192 1.00 58.53 379 GLU A C 1
ATOM 2966 O O . GLU A 1 379 ? 18.551 -10.164 4.365 1.00 58.53 379 GLU A O 1
ATOM 2971 N N . ALA A 1 380 ? 20.581 -10.579 5.207 1.00 64.81 380 ALA A N 1
ATOM 2972 C CA . ALA A 1 380 ? 20.191 -10.247 6.576 1.00 64.81 380 ALA A CA 1
ATOM 2973 C C . ALA A 1 380 ? 19.901 -8.742 6.716 1.00 64.81 380 ALA A C 1
ATOM 2975 O O . ALA A 1 380 ? 20.781 -7.961 7.071 1.00 64.81 380 ALA A O 1
ATOM 2976 N N . GLU A 1 381 ? 18.665 -8.348 6.414 1.00 81.69 381 GLU A N 1
ATOM 2977 C CA . GLU A 1 381 ? 18.210 -6.972 6.527 1.00 81.69 381 GLU A CA 1
ATOM 2978 C C . GLU A 1 381 ? 18.180 -6.529 7.995 1.00 81.69 381 GLU A C 1
ATOM 2980 O O . GLU A 1 381 ? 17.780 -7.265 8.901 1.00 81.69 381 GLU A O 1
ATOM 2985 N N . ASP A 1 382 ? 18.648 -5.307 8.232 1.00 87.00 382 ASP A N 1
ATOM 2986 C CA . ASP A 1 382 ? 18.782 -4.721 9.562 1.00 87.00 382 ASP A CA 1
ATOM 2987 C C . ASP A 1 382 ? 17.451 -4.236 10.156 1.00 87.00 382 ASP A C 1
ATOM 2989 O O . ASP A 1 382 ? 17.357 -4.101 11.379 1.00 87.00 382 ASP A O 1
ATOM 2993 N N . TYR A 1 383 ? 16.436 -4.007 9.316 1.00 91.81 383 TYR A N 1
ATOM 2994 C CA . TYR A 1 383 ? 15.142 -3.396 9.644 1.00 91.81 383 TYR A CA 1
ATOM 2995 C C . TYR A 1 383 ? 15.296 -2.114 10.483 1.00 91.81 383 TYR A C 1
ATOM 2997 O O . TYR A 1 383 ? 14.626 -1.927 11.505 1.00 91.81 383 TYR A O 1
ATOM 3005 N N . SER A 1 384 ? 16.270 -1.273 10.116 1.00 91.94 384 SER A N 1
ATOM 3006 C CA . SER A 1 384 ? 16.676 -0.124 10.925 1.00 91.94 384 SER A CA 1
ATOM 3007 C C . SER A 1 384 ? 15.591 0.951 11.027 1.00 91.94 384 SER A C 1
ATOM 3009 O O . SER A 1 384 ? 15.492 1.607 12.065 1.00 91.94 384 SER A O 1
ATOM 3011 N N . VAL A 1 385 ? 14.737 1.106 10.009 1.00 92.12 385 VAL A N 1
ATOM 3012 C CA . VAL A 1 385 ? 13.676 2.128 9.988 1.00 92.12 385 VAL A CA 1
ATOM 3013 C C . VAL A 1 385 ? 12.466 1.692 10.819 1.00 92.12 385 VAL A C 1
ATOM 3015 O O . VAL A 1 385 ? 11.876 2.515 11.521 1.00 92.12 385 VAL A O 1
ATOM 3018 N N . LEU A 1 386 ? 12.133 0.399 10.825 1.00 91.06 386 LEU A N 1
ATOM 3019 C CA . LEU A 1 386 ? 11.145 -0.195 11.726 1.00 91.06 386 LEU A CA 1
ATOM 3020 C C . LEU A 1 386 ? 11.613 -0.127 13.181 1.00 91.06 386 LEU A C 1
ATOM 3022 O O . LEU A 1 386 ? 10.851 0.337 14.025 1.00 91.06 386 LEU A O 1
ATOM 3026 N N . LYS A 1 387 ? 12.874 -0.478 13.466 1.00 91.00 387 LYS A N 1
ATOM 3027 C CA . LYS A 1 387 ? 13.472 -0.330 14.808 1.00 91.00 387 LYS A CA 1
ATOM 3028 C C . LYS A 1 387 ? 13.493 1.126 15.273 1.00 91.00 387 LYS A C 1
ATOM 3030 O O . LYS A 1 387 ? 13.158 1.425 16.418 1.00 91.00 387 LYS A O 1
ATOM 3035 N N . LEU A 1 388 ? 13.825 2.056 14.373 1.00 89.88 388 LEU A N 1
ATOM 3036 C CA . LEU A 1 388 ? 13.708 3.489 14.632 1.00 89.88 388 LEU A CA 1
ATOM 3037 C C . LEU A 1 388 ? 12.258 3.852 14.987 1.00 89.88 388 LEU A C 1
ATOM 3039 O O . LEU A 1 388 ? 12.042 4.518 15.997 1.00 89.88 388 LEU A O 1
ATOM 3043 N N . TYR A 1 389 ? 11.266 3.392 14.220 1.00 87.62 389 TYR A N 1
ATOM 3044 C CA . TYR A 1 389 ? 9.852 3.661 14.496 1.00 87.62 389 TYR A CA 1
ATOM 3045 C C . TYR A 1 389 ? 9.368 3.086 15.837 1.00 87.62 389 TYR A C 1
ATOM 3047 O O . TYR A 1 389 ? 8.598 3.749 16.528 1.00 87.62 389 TYR A O 1
ATOM 3055 N N . THR A 1 390 ? 9.795 1.881 16.223 1.00 83.50 390 THR A N 1
ATOM 3056 C CA . THR A 1 390 ? 9.407 1.272 17.507 1.00 83.50 390 THR A CA 1
ATOM 3057 C C . THR A 1 390 ? 10.099 1.920 18.699 1.00 83.50 390 THR A C 1
ATOM 3059 O O . THR A 1 390 ? 9.523 1.960 19.788 1.00 83.50 390 THR A O 1
ATOM 3062 N N . SER A 1 391 ? 11.299 2.474 18.499 1.00 84.00 391 SER A N 1
ATOM 3063 C CA . SER A 1 391 ? 11.996 3.224 19.540 1.00 84.00 391 SER A CA 1
ATOM 3064 C C . SER A 1 391 ? 11.213 4.470 19.952 1.00 84.00 391 SER A C 1
ATOM 3066 O O . SER A 1 391 ? 10.646 5.189 19.130 1.00 84.00 391 SER A O 1
ATOM 3068 N N . GLU A 1 392 ? 11.228 4.785 21.243 1.00 78.88 392 GLU A N 1
ATOM 3069 C CA . GLU A 1 392 ? 10.519 5.932 21.818 1.00 78.88 392 GLU A CA 1
ATOM 3070 C C . GLU A 1 392 ? 10.852 7.267 21.119 1.00 78.88 392 GLU A C 1
ATOM 3072 O O . GLU A 1 392 ? 9.963 8.039 20.746 1.00 78.88 392 GLU A O 1
ATOM 3077 N N . ARG A 1 393 ? 12.147 7.536 20.904 1.00 81.31 393 ARG A N 1
ATOM 3078 C CA . ARG A 1 393 ? 12.616 8.782 20.276 1.00 81.31 393 ARG A CA 1
ATOM 3079 C C . ARG A 1 393 ? 12.345 8.809 18.777 1.00 81.31 393 ARG A C 1
ATOM 3081 O O . ARG A 1 393 ? 11.976 9.859 18.250 1.00 81.31 393 ARG A O 1
ATOM 3088 N N . GLY A 1 394 ? 12.529 7.679 18.095 1.00 83.12 394 GLY A N 1
ATOM 3089 C CA . GLY A 1 394 ? 12.290 7.584 16.663 1.00 83.12 394 GLY A CA 1
ATOM 3090 C C . GLY A 1 394 ? 10.803 7.631 16.318 1.00 83.12 394 GLY A C 1
ATOM 3091 O O . GLY A 1 394 ? 10.455 8.358 15.392 1.00 83.12 394 GLY A O 1
ATOM 3092 N N . TYR A 1 395 ? 9.913 7.025 17.116 1.00 81.38 395 TYR A N 1
ATOM 3093 C CA . TYR A 1 395 ? 8.461 7.213 16.993 1.00 81.38 395 TYR A CA 1
ATOM 3094 C C . TYR A 1 395 ? 8.092 8.697 17.023 1.00 81.38 395 TYR A C 1
ATOM 3096 O O . TYR A 1 395 ? 7.442 9.192 16.105 1.00 81.38 395 TYR A O 1
ATOM 3104 N N . GLN A 1 396 ? 8.529 9.433 18.054 1.00 77.50 396 GLN A N 1
ATOM 3105 C CA . GLN A 1 396 ? 8.204 10.857 18.190 1.00 77.50 396 GLN A CA 1
ATOM 3106 C C . GLN A 1 396 ? 8.741 11.681 17.015 1.00 77.50 396 GLN A C 1
ATOM 3108 O O . GLN A 1 396 ? 8.068 12.600 16.547 1.00 77.50 396 GLN A O 1
ATOM 3113 N N . ALA A 1 397 ? 9.936 11.356 16.524 1.00 81.56 397 ALA A N 1
ATOM 3114 C CA . ALA A 1 397 ? 10.544 12.026 15.386 1.00 81.56 397 ALA A CA 1
ATOM 3115 C C . ALA A 1 397 ? 9.797 11.733 14.072 1.00 81.56 397 ALA A C 1
ATOM 3117 O O . ALA A 1 397 ? 9.377 12.670 13.395 1.00 81.56 397 ALA A O 1
ATOM 3118 N N . VAL A 1 398 ? 9.558 10.455 13.754 1.00 82.62 398 VAL A N 1
ATOM 3119 C CA . VAL A 1 398 ? 8.799 10.007 12.574 1.00 82.62 398 VAL A CA 1
ATOM 3120 C C . VAL A 1 398 ? 7.381 10.574 12.599 1.00 82.62 398 VAL A C 1
ATOM 3122 O O . VAL A 1 398 ? 6.933 11.145 11.610 1.00 82.62 398 VAL A O 1
ATOM 3125 N N . PHE A 1 399 ? 6.685 10.495 13.735 1.00 75.50 399 PHE A N 1
ATOM 3126 C CA . PHE A 1 399 ? 5.348 11.060 13.899 1.00 75.50 399 PHE A CA 1
ATOM 3127 C C . PHE A 1 399 ? 5.340 12.562 13.610 1.00 75.50 399 PHE A C 1
ATOM 3129 O O . PHE A 1 399 ? 4.534 13.015 12.805 1.00 75.50 399 PHE A O 1
ATOM 3136 N N . ARG A 1 400 ? 6.266 13.349 14.177 1.00 74.19 400 ARG A N 1
ATOM 3137 C CA . ARG A 1 400 ? 6.335 14.787 13.870 1.00 74.19 400 ARG A CA 1
ATOM 3138 C C . ARG A 1 400 ? 6.627 15.052 12.392 1.00 74.19 400 ARG A C 1
ATOM 3140 O O . ARG A 1 400 ? 5.937 15.879 11.809 1.00 74.19 400 ARG A O 1
ATOM 3147 N N . VAL A 1 401 ? 7.578 14.338 11.785 1.00 78.38 401 VAL A N 1
ATOM 3148 C CA . VAL A 1 401 ? 7.908 14.445 10.350 1.00 78.38 401 VAL A CA 1
ATOM 3149 C C . VAL A 1 401 ? 6.662 14.203 9.487 1.00 78.38 401 VAL A C 1
ATOM 3151 O O . VAL A 1 401 ? 6.300 15.044 8.663 1.00 78.38 401 VAL A O 1
ATOM 3154 N N . LEU A 1 402 ? 5.940 13.107 9.731 1.00 77.44 402 LEU A N 1
ATOM 3155 C CA . LEU A 1 402 ? 4.708 12.781 9.008 1.00 77.44 402 LEU A CA 1
ATOM 3156 C C . LEU A 1 402 ? 3.595 13.811 9.263 1.00 77.44 402 LEU A C 1
ATOM 3158 O O . LEU A 1 402 ? 2.864 14.157 8.338 1.00 77.44 402 LEU A O 1
ATOM 3162 N N . ASN A 1 403 ? 3.476 14.347 10.480 1.00 68.56 403 ASN A N 1
ATOM 3163 C CA . ASN A 1 403 ? 2.493 15.384 10.801 1.00 68.56 403 ASN A CA 1
ATOM 3164 C C . ASN A 1 403 ? 2.808 16.705 10.086 1.00 68.56 403 ASN A C 1
ATOM 3166 O O . ASN A 1 403 ? 1.906 17.349 9.555 1.00 68.56 403 ASN A O 1
ATOM 3170 N N . GLU A 1 404 ? 4.076 17.117 10.056 1.00 68.25 404 GLU A N 1
ATOM 3171 C CA . GLU A 1 404 ? 4.484 18.378 9.440 1.00 68.25 404 GLU A CA 1
ATOM 3172 C C . GLU A 1 404 ? 4.308 18.391 7.921 1.00 68.25 404 GLU A C 1
ATOM 3174 O O . GLU A 1 404 ? 3.979 19.448 7.380 1.00 68.25 404 GLU A O 1
ATOM 3179 N N . ALA A 1 405 ? 4.500 17.252 7.248 1.00 69.94 405 ALA A N 1
ATOM 3180 C CA . ALA A 1 405 ? 4.248 17.121 5.814 1.00 69.94 405 ALA A CA 1
ATOM 3181 C C . ALA A 1 405 ? 2.771 16.864 5.488 1.00 69.94 405 ALA A C 1
ATOM 3183 O O . ALA A 1 405 ? 2.213 17.548 4.638 1.00 69.94 405 ALA A O 1
ATOM 3184 N N . PHE A 1 406 ? 2.125 15.896 6.146 1.00 65.50 406 PHE A N 1
ATOM 3185 C CA . PHE A 1 406 ? 0.795 15.424 5.743 1.00 65.50 406 PHE A CA 1
ATOM 3186 C C . PHE A 1 406 ? -0.380 16.080 6.472 1.00 65.50 406 PHE A C 1
ATOM 3188 O O . PHE A 1 406 ? -1.508 15.695 6.185 1.00 65.50 406 PHE A O 1
ATOM 3195 N N . ARG A 1 407 ? -0.173 16.999 7.431 1.00 59.06 407 ARG A N 1
ATOM 3196 C CA . ARG A 1 407 ? -1.272 17.544 8.267 1.00 59.06 407 ARG A CA 1
ATOM 3197 C C . ARG A 1 407 ? -1.319 19.071 8.381 1.00 59.06 407 ARG A C 1
ATOM 3199 O O . ARG A 1 407 ? -2.107 19.597 9.162 1.00 59.06 407 ARG A O 1
ATOM 3206 N N . LYS A 1 408 ? -0.519 19.793 7.592 1.00 59.97 408 LYS A N 1
ATOM 3207 C CA . LYS A 1 408 ? -0.680 21.242 7.378 1.00 59.97 408 LYS A CA 1
ATOM 3208 C C . LYS A 1 408 ? -1.536 21.463 6.128 1.00 59.97 408 LYS A C 1
ATOM 3210 O O . LYS A 1 408 ? -1.395 20.721 5.160 1.00 59.97 408 LYS A O 1
ATOM 3215 N N . ASP A 1 409 ? -2.413 22.468 6.151 1.00 50.44 409 ASP A N 1
ATOM 3216 C CA . ASP A 1 409 ? -3.348 22.737 5.041 1.00 50.44 409 ASP A CA 1
ATOM 3217 C C . ASP A 1 409 ? -2.628 23.082 3.721 1.00 50.44 409 ASP A C 1
ATOM 3219 O O . ASP A 1 409 ? -3.152 22.814 2.643 1.00 50.44 409 ASP A O 1
ATOM 3223 N N . ASP A 1 410 ? -1.407 23.620 3.798 1.00 55.66 410 ASP A N 1
ATOM 3224 C CA . ASP A 1 410 ? -0.555 23.932 2.647 1.00 55.66 410 ASP A CA 1
ATOM 3225 C C . ASP A 1 410 ? 0.454 22.805 2.346 1.00 55.66 410 ASP A C 1
ATOM 3227 O O . ASP A 1 410 ? 1.666 22.943 2.524 1.00 55.66 410 ASP A O 1
ATOM 3231 N N . LEU A 1 411 ? -0.065 21.672 1.867 1.00 55.50 411 LEU A N 1
ATOM 3232 C CA . LEU A 1 411 ? 0.734 20.599 1.250 1.00 55.50 411 LEU A CA 1
ATOM 3233 C C . LEU A 1 411 ? 1.487 21.079 -0.010 1.00 55.50 411 LEU A C 1
ATOM 3235 O O . LEU A 1 411 ? 2.511 20.508 -0.384 1.00 55.50 411 LEU A O 1
ATOM 3239 N N . THR A 1 412 ? 0.994 22.145 -0.644 1.00 49.44 412 THR A N 1
ATOM 3240 C CA . THR A 1 412 ? 1.513 22.728 -1.887 1.00 49.44 412 THR A CA 1
ATOM 3241 C C . THR A 1 412 ? 2.753 23.609 -1.711 1.00 49.44 412 THR A C 1
ATOM 3243 O O . THR A 1 412 ? 3.567 23.699 -2.628 1.00 49.44 412 THR A O 1
ATOM 3246 N N . GLY A 1 413 ? 2.940 24.236 -0.550 1.00 56.34 413 GLY A N 1
ATOM 3247 C CA . GLY A 1 413 ? 3.993 25.228 -0.315 1.00 56.34 413 GLY A CA 1
ATOM 3248 C C . GLY A 1 413 ? 5.407 24.663 -0.163 1.00 56.34 413 GLY A C 1
ATOM 3249 O O . GLY A 1 413 ? 6.369 25.431 -0.137 1.00 56.34 413 GLY A O 1
ATOM 3250 N N . ASN A 1 414 ? 5.575 23.339 -0.039 1.00 72.44 414 ASN A N 1
ATOM 3251 C CA . ASN A 1 414 ? 6.897 22.722 0.104 1.00 72.44 414 ASN A CA 1
ATOM 3252 C C . ASN A 1 414 ? 6.955 21.281 -0.441 1.00 72.44 414 ASN A C 1
ATOM 3254 O O . ASN A 1 414 ? 6.920 20.303 0.310 1.00 72.44 414 ASN A O 1
ATOM 3258 N N . GLN A 1 415 ? 7.109 21.162 -1.763 1.00 82.12 415 GLN A N 1
ATOM 3259 C CA . GLN A 1 415 ? 7.263 19.885 -2.472 1.00 82.12 415 GLN A CA 1
ATOM 3260 C C . GLN A 1 415 ? 8.374 18.993 -1.882 1.00 82.12 415 GLN A C 1
ATOM 3262 O O . GLN A 1 415 ? 8.189 17.782 -1.776 1.00 82.12 415 GLN A O 1
ATOM 3267 N N . SER A 1 416 ? 9.494 19.574 -1.438 1.00 83.69 416 SER A N 1
ATOM 3268 C CA . SER A 1 416 ? 10.617 18.822 -0.861 1.00 83.69 416 SER A CA 1
ATOM 3269 C C . SER A 1 416 ? 10.262 18.139 0.465 1.00 83.69 416 SER A C 1
ATOM 3271 O O . SER A 1 416 ? 10.711 17.021 0.708 1.00 83.69 416 SER A O 1
ATOM 3273 N N . ARG A 1 417 ? 9.416 18.752 1.309 1.00 83.44 417 ARG A N 1
ATOM 3274 C CA . ARG A 1 417 ? 8.896 18.109 2.533 1.00 83.44 417 ARG A CA 1
ATOM 3275 C C . ARG A 1 417 ? 7.942 16.963 2.220 1.00 83.44 417 ARG A C 1
ATOM 3277 O O . ARG A 1 417 ? 8.021 15.923 2.867 1.00 83.44 417 ARG A O 1
ATOM 3284 N N . LEU A 1 418 ? 7.074 17.129 1.218 1.00 85.19 418 LEU A N 1
ATOM 3285 C CA . LEU A 1 418 ? 6.199 16.049 0.757 1.00 85.19 418 LEU A CA 1
ATOM 3286 C C . LEU A 1 418 ? 7.025 14.864 0.232 1.00 85.19 418 LEU A C 1
ATOM 3288 O O . LEU A 1 418 ? 6.774 13.730 0.627 1.00 85.19 418 LEU A O 1
ATOM 3292 N N . GLN A 1 419 ? 8.045 15.124 -0.592 1.00 89.75 419 GLN A N 1
ATOM 3293 C CA . GLN A 1 419 ? 8.962 14.096 -1.098 1.00 89.75 419 GLN A CA 1
ATOM 3294 C C . GLN A 1 419 ? 9.719 13.386 0.033 1.00 89.75 419 GLN A C 1
ATOM 3296 O O . GLN A 1 419 ? 9.732 12.160 0.056 1.00 89.75 419 GLN A O 1
ATOM 3301 N N . ALA A 1 420 ? 10.279 14.119 1.002 1.00 90.50 420 ALA A N 1
ATOM 3302 C CA . ALA A 1 420 ? 10.987 13.534 2.144 1.00 90.50 420 ALA A CA 1
ATOM 3303 C C . ALA A 1 420 ? 10.078 12.649 3.021 1.00 90.50 420 ALA A C 1
ATOM 3305 O O . ALA A 1 420 ? 10.460 11.540 3.396 1.00 90.50 420 ALA A O 1
ATOM 3306 N N . ALA A 1 421 ? 8.851 13.094 3.310 1.00 87.69 421 ALA A N 1
ATOM 3307 C CA . ALA A 1 421 ? 7.892 12.310 4.087 1.00 87.69 421 ALA A CA 1
ATOM 3308 C C . ALA A 1 421 ? 7.364 11.086 3.319 1.00 87.69 421 ALA A C 1
ATOM 3310 O O . ALA A 1 421 ? 7.189 10.021 3.908 1.00 87.69 421 ALA A O 1
ATOM 3311 N N . VAL A 1 422 ? 7.150 11.203 2.004 1.00 89.62 422 VAL A N 1
ATOM 3312 C CA . VAL A 1 422 ? 6.815 10.059 1.143 1.00 89.62 422 VAL A CA 1
ATOM 3313 C C . VAL A 1 422 ? 7.974 9.065 1.077 1.00 89.62 422 VAL A C 1
ATOM 3315 O O . VAL A 1 422 ? 7.734 7.871 1.211 1.00 89.62 422 VAL A O 1
ATOM 3318 N N . PHE A 1 423 ? 9.220 9.528 0.953 1.00 93.56 423 PHE A N 1
ATOM 3319 C CA . PHE A 1 423 ? 10.405 8.669 0.967 1.00 93.56 423 PHE A CA 1
ATOM 3320 C C . PHE A 1 423 ? 10.532 7.888 2.284 1.00 93.56 423 PHE A C 1
ATOM 3322 O O . PHE A 1 423 ? 10.728 6.678 2.252 1.00 93.56 423 PHE A O 1
ATOM 3329 N N . LEU A 1 424 ? 10.297 8.524 3.439 1.00 92.31 424 LEU A N 1
ATOM 3330 C CA . LEU A 1 424 ? 10.233 7.828 4.734 1.00 92.31 424 LEU A CA 1
ATOM 3331 C C . LEU A 1 424 ? 9.151 6.732 4.771 1.00 92.31 424 LEU A C 1
ATOM 3333 O O . LEU A 1 424 ? 9.389 5.646 5.299 1.00 92.31 424 LEU A O 1
ATOM 3337 N N . ILE A 1 425 ? 7.971 6.993 4.199 1.00 89.75 425 ILE A N 1
ATOM 3338 C CA . ILE A 1 425 ? 6.908 5.985 4.088 1.00 89.75 425 ILE A CA 1
ATOM 3339 C C . ILE A 1 425 ? 7.284 4.866 3.112 1.00 89.75 425 ILE A C 1
ATOM 3341 O O . ILE A 1 425 ? 6.941 3.715 3.374 1.00 89.75 425 ILE A O 1
ATOM 3345 N N . GLU A 1 426 ? 8.008 5.153 2.032 1.00 91.94 426 GLU A N 1
ATOM 3346 C CA . GLU A 1 426 ? 8.523 4.130 1.118 1.00 91.94 426 GLU A CA 1
ATOM 3347 C C . GLU A 1 426 ? 9.572 3.238 1.792 1.00 91.94 426 GLU A C 1
ATOM 3349 O O . GLU A 1 426 ? 9.437 2.020 1.714 1.00 91.94 426 GLU A O 1
ATOM 3354 N N . LEU A 1 427 ? 10.524 3.801 2.548 1.00 94.00 427 LEU A N 1
ATOM 3355 C CA . LEU A 1 427 ? 11.486 3.026 3.347 1.00 94.00 427 LEU A CA 1
ATOM 3356 C C . LEU A 1 427 ? 10.774 2.079 4.332 1.00 94.00 427 LEU A C 1
ATOM 3358 O O . LEU A 1 427 ? 11.065 0.885 4.366 1.00 94.00 427 LEU A O 1
ATOM 3362 N N . LEU A 1 428 ? 9.782 2.581 5.078 1.00 92.00 428 LEU A N 1
ATOM 3363 C CA . LEU A 1 428 ? 8.957 1.759 5.976 1.00 92.00 428 LEU A CA 1
ATOM 3364 C C . LEU A 1 428 ? 8.130 0.705 5.220 1.00 92.00 428 LEU A C 1
ATOM 3366 O O . LEU A 1 428 ? 7.950 -0.406 5.709 1.00 92.00 428 LEU A O 1
ATOM 3370 N N . THR A 1 429 ? 7.624 1.031 4.028 1.00 91.44 429 THR A N 1
ATOM 3371 C CA . THR A 1 429 ? 6.838 0.097 3.203 1.00 91.44 429 THR A CA 1
ATOM 3372 C C . THR A 1 429 ? 7.723 -1.034 2.656 1.00 91.44 429 THR A C 1
ATOM 3374 O O . THR A 1 429 ? 7.283 -2.184 2.656 1.00 91.44 429 THR A O 1
ATOM 3377 N N . ILE A 1 430 ? 8.968 -0.732 2.263 1.00 91.25 430 ILE A N 1
ATOM 3378 C CA . ILE A 1 430 ? 9.982 -1.716 1.856 1.00 91.25 430 ILE A CA 1
ATOM 3379 C C . ILE A 1 430 ? 10.311 -2.653 3.016 1.00 91.25 430 ILE A C 1
ATOM 3381 O O . ILE A 1 430 ? 10.178 -3.864 2.861 1.00 91.25 430 ILE A O 1
ATOM 3385 N N . GLU A 1 431 ? 10.668 -2.122 4.190 1.00 92.38 431 GLU A N 1
ATOM 3386 C CA . GLU A 1 431 ? 11.034 -2.967 5.333 1.00 92.38 431 GLU A CA 1
ATOM 3387 C C . GLU A 1 431 ? 9.874 -3.860 5.789 1.00 92.38 431 GLU A C 1
ATOM 3389 O O . GLU A 1 431 ? 10.087 -5.041 6.056 1.00 92.38 431 GLU A O 1
ATOM 3394 N N . LEU A 1 432 ? 8.633 -3.353 5.809 1.00 91.69 432 LEU A N 1
ATOM 3395 C CA . LEU A 1 432 ? 7.449 -4.175 6.093 1.00 91.69 432 LEU A CA 1
ATOM 3396 C C . LEU A 1 432 ? 7.264 -5.299 5.066 1.00 91.69 432 LEU A C 1
ATOM 3398 O O . LEU A 1 432 ? 6.975 -6.438 5.435 1.00 91.69 432 LEU A O 1
ATOM 3402 N N . PHE A 1 433 ? 7.434 -4.999 3.778 1.00 90.88 433 PHE A N 1
ATOM 3403 C CA . PHE A 1 433 ? 7.329 -5.997 2.717 1.00 90.88 433 PHE A CA 1
ATOM 3404 C C . PHE A 1 433 ? 8.416 -7.067 2.844 1.00 90.88 433 PHE A C 1
ATOM 3406 O O . PHE A 1 433 ? 8.098 -8.257 2.897 1.00 90.88 433 PHE A O 1
ATOM 3413 N N . ASN A 1 434 ? 9.675 -6.658 2.975 1.00 90.38 434 ASN A N 1
ATOM 3414 C CA . ASN A 1 434 ? 10.813 -7.560 3.097 1.00 90.38 434 ASN A CA 1
ATOM 3415 C C . ASN A 1 434 ? 10.717 -8.422 4.367 1.00 90.38 434 ASN A C 1
ATOM 3417 O O . ASN A 1 434 ? 10.900 -9.637 4.292 1.00 90.38 434 ASN A O 1
ATOM 3421 N N . TYR A 1 435 ? 10.320 -7.835 5.501 1.00 90.62 435 TYR A N 1
ATOM 3422 C CA . TYR A 1 435 ? 10.105 -8.557 6.756 1.00 90.62 435 TYR A CA 1
ATOM 3423 C C . TYR A 1 435 ? 9.007 -9.626 6.623 1.00 90.62 435 TYR A C 1
ATOM 3425 O O . TYR A 1 435 ? 9.241 -10.787 6.963 1.00 90.62 435 TYR A O 1
ATOM 3433 N N . THR A 1 436 ? 7.847 -9.302 6.029 1.00 89.00 436 THR A N 1
ATOM 3434 C CA . THR A 1 436 ? 6.789 -10.313 5.790 1.00 89.00 436 THR A CA 1
ATOM 3435 C C . THR A 1 436 ? 7.229 -11.453 4.863 1.00 89.00 436 THR A C 1
ATOM 3437 O O . THR A 1 436 ? 6.716 -12.564 4.994 1.00 89.00 436 THR A O 1
ATOM 3440 N N . LEU A 1 437 ? 8.188 -11.216 3.958 1.00 85.88 437 LEU A N 1
ATOM 3441 C CA . LEU A 1 437 ? 8.783 -12.246 3.094 1.00 85.88 437 LEU A CA 1
ATOM 3442 C C . LEU A 1 437 ? 9.897 -13.059 3.766 1.00 85.88 437 LEU A C 1
ATOM 3444 O O . LEU A 1 437 ? 10.125 -14.208 3.381 1.00 85.88 437 LEU A O 1
ATOM 3448 N N . ALA A 1 438 ? 10.602 -12.482 4.740 1.00 85.38 438 ALA A N 1
ATOM 3449 C CA . ALA A 1 438 ? 11.649 -13.166 5.494 1.00 85.38 438 ALA A CA 1
ATOM 3450 C C . ALA A 1 438 ? 11.074 -14.218 6.460 1.00 85.38 438 ALA A C 1
ATOM 3452 O O . ALA A 1 438 ? 11.697 -15.260 6.684 1.00 85.38 438 ALA A O 1
ATOM 3453 N N . LEU A 1 439 ? 9.872 -13.971 6.992 1.00 82.56 439 LEU A N 1
ATOM 3454 C CA . LEU A 1 439 ? 9.135 -14.919 7.827 1.00 82.56 439 LEU A CA 1
ATOM 3455 C C . LEU A 1 439 ? 8.783 -16.196 7.039 1.00 82.56 439 LEU A C 1
ATOM 3457 O O . LEU A 1 439 ? 8.439 -16.156 5.857 1.00 82.56 439 LEU A O 1
ATOM 3461 N N . ARG A 1 440 ? 8.901 -17.364 7.688 1.00 76.38 440 ARG A N 1
ATOM 3462 C CA . ARG A 1 440 ? 8.649 -18.678 7.068 1.00 76.38 440 ARG A CA 1
ATOM 3463 C C . ARG A 1 440 ? 7.673 -19.519 7.904 1.00 76.38 440 ARG A C 1
ATOM 3465 O O . ARG A 1 440 ? 8.069 -19.983 8.971 1.00 76.38 440 ARG A O 1
ATOM 3472 N N . PRO A 1 441 ? 6.452 -19.800 7.405 1.00 72.88 441 PRO A N 1
ATOM 3473 C CA . PRO A 1 441 ? 5.868 -19.279 6.161 1.00 72.88 441 PRO A CA 1
ATOM 3474 C C . PRO A 1 441 ? 5.693 -17.747 6.201 1.00 72.88 441 PRO A C 1
ATOM 3476 O O . PRO A 1 441 ? 5.626 -17.194 7.300 1.00 72.88 441 PRO A O 1
ATOM 3479 N N . PRO A 1 442 ? 5.592 -17.066 5.040 1.00 70.69 442 PRO A N 1
ATOM 3480 C CA . PRO A 1 442 ? 5.266 -15.644 4.998 1.00 70.69 442 PRO A CA 1
ATOM 3481 C C . PRO A 1 442 ? 3.970 -15.385 5.762 1.00 70.69 442 PRO A C 1
ATOM 3483 O O . PRO A 1 442 ? 2.938 -15.988 5.456 1.00 70.69 442 PRO A O 1
ATOM 3486 N N . SER A 1 443 ? 4.029 -14.535 6.784 1.00 70.75 443 SER A N 1
ATOM 3487 C CA . SER A 1 443 ? 2.883 -14.277 7.652 1.00 70.75 443 SER A CA 1
ATOM 3488 C C . SER A 1 443 ? 2.081 -13.084 7.145 1.00 70.75 443 SER A C 1
ATOM 3490 O O . SER A 1 443 ? 2.565 -11.948 7.177 1.00 70.75 443 SER A O 1
ATOM 3492 N N . SER A 1 444 ? 0.828 -13.314 6.763 1.00 85.19 444 SER A N 1
ATOM 3493 C CA . SER A 1 444 ? -0.177 -12.260 6.839 1.00 85.19 444 SER A CA 1
ATOM 3494 C C . SER A 1 444 ? -0.700 -12.167 8.272 1.00 85.19 444 SER A C 1
ATOM 3496 O O . SER A 1 444 ? -0.749 -13.165 8.998 1.00 85.19 444 SER A O 1
ATOM 3498 N N . PHE A 1 445 ? -1.076 -10.964 8.706 1.00 91.75 445 PHE A N 1
ATOM 3499 C CA . PHE A 1 445 ? -1.837 -10.802 9.939 1.00 91.75 445 PHE A CA 1
ATOM 3500 C C . PHE A 1 445 ? -3.331 -10.716 9.617 1.00 91.75 445 PHE A C 1
ATOM 3502 O O . PHE A 1 445 ? -3.766 -9.813 8.900 1.00 91.75 445 PHE A O 1
ATOM 3509 N N . SER A 1 446 ? -4.113 -11.610 10.216 1.00 93.31 446 SER A N 1
ATOM 3510 C CA . SER A 1 446 ? -5.574 -11.559 10.256 1.00 93.31 446 SER A CA 1
ATOM 3511 C C . SER A 1 446 ? -6.031 -11.924 11.668 1.00 93.31 446 SER A C 1
ATOM 3513 O O . SER A 1 446 ? -5.506 -12.858 12.275 1.00 93.31 446 SER A O 1
ATOM 3515 N N . GLY A 1 447 ? -6.997 -11.186 12.210 1.00 95.81 447 GLY A N 1
ATOM 3516 C CA . GLY A 1 447 ? -7.436 -11.319 13.597 1.00 95.81 447 GLY A CA 1
ATOM 3517 C C . GLY A 1 447 ? -7.975 -10.016 14.179 1.00 95.81 447 GLY A C 1
ATOM 3518 O O . GLY A 1 447 ? -8.301 -9.073 13.460 1.00 95.81 447 GLY A O 1
ATOM 3519 N N . VAL A 1 448 ? -8.072 -9.967 15.507 1.00 97.12 448 VAL A N 1
ATOM 3520 C CA . VAL A 1 448 ? -8.485 -8.766 16.242 1.00 97.12 448 VAL A CA 1
ATOM 3521 C C . VAL A 1 448 ? -7.259 -8.112 16.865 1.00 97.12 448 VAL A C 1
ATOM 3523 O O . VAL A 1 448 ? -6.485 -8.778 17.551 1.00 97.12 448 VAL A O 1
ATOM 3526 N N . ILE A 1 449 ? -7.115 -6.810 16.645 1.00 97.00 449 ILE A N 1
ATOM 3527 C CA . ILE A 1 449 ? -6.146 -5.948 17.328 1.00 97.00 449 ILE A CA 1
ATOM 3528 C C . ILE A 1 449 ? -6.872 -4.809 18.027 1.00 97.00 449 ILE A C 1
ATOM 3530 O O . ILE A 1 449 ? -8.027 -4.487 17.731 1.00 97.00 449 ILE A O 1
ATOM 3534 N N . TYR A 1 450 ? -6.162 -4.185 18.952 1.00 94.50 450 TYR A N 1
ATOM 3535 C CA . TYR A 1 450 ? -6.677 -3.154 19.823 1.00 94.50 450 TYR A CA 1
ATOM 3536 C C . TYR A 1 450 ? -5.778 -1.918 19.790 1.00 94.50 450 TYR A C 1
ATOM 3538 O O . TYR A 1 450 ? -4.550 -2.017 19.725 1.00 94.50 450 TYR A O 1
ATOM 3546 N N . ARG A 1 451 ? -6.391 -0.738 19.890 1.00 90.44 451 ARG A N 1
ATOM 3547 C CA . ARG A 1 451 ? -5.695 0.515 20.205 1.00 90.44 451 ARG A CA 1
ATOM 3548 C C . ARG A 1 451 ? -6.452 1.248 21.307 1.00 90.44 451 ARG A C 1
ATOM 3550 O O . ARG A 1 451 ? -7.647 1.508 21.173 1.00 90.44 451 ARG A O 1
ATOM 3557 N N . GLY A 1 452 ? -5.755 1.562 22.396 1.00 87.44 452 GLY A N 1
ATOM 3558 C CA . GLY A 1 452 ? -6.278 2.421 23.453 1.00 87.44 452 GLY A CA 1
ATOM 3559 C C . GLY A 1 452 ? -6.171 3.884 23.054 1.00 87.44 452 GLY A C 1
ATOM 3560 O O . GLY A 1 452 ? -5.115 4.326 22.621 1.00 87.44 452 GLY A O 1
ATOM 3561 N N . LEU A 1 453 ? -7.258 4.630 23.189 1.00 83.56 453 LEU A N 1
ATOM 3562 C CA . LEU A 1 453 ? -7.367 6.031 22.807 1.00 83.56 453 LEU A CA 1
ATOM 3563 C C . LEU A 1 453 ? -8.025 6.827 23.937 1.00 83.56 453 LEU A C 1
ATOM 3565 O O . LEU A 1 453 ? -8.758 6.281 24.765 1.00 83.56 453 LEU A O 1
ATOM 3569 N N . CYS A 1 454 ? -7.865 8.146 23.882 1.00 81.25 454 CYS A N 1
ATOM 3570 C CA . CYS A 1 454 ? -8.719 9.074 24.607 1.00 81.25 454 CYS A CA 1
ATOM 3571 C C . CYS A 1 454 ? -9.352 10.079 23.654 1.00 81.25 454 CYS A C 1
ATOM 3573 O O . CYS A 1 454 ? -8.655 10.725 22.874 1.00 81.25 454 CYS A O 1
ATOM 3575 N N . LEU A 1 455 ? -10.673 10.233 23.748 1.00 80.31 455 LEU A N 1
ATOM 3576 C CA . LEU A 1 455 ? -11.431 11.221 22.984 1.00 80.31 455 LEU A CA 1
ATOM 3577 C C . LEU A 1 455 ? -12.114 12.198 23.937 1.00 80.31 455 LEU A C 1
ATOM 3579 O O . LEU A 1 455 ? -12.622 11.797 24.983 1.00 80.31 455 LEU A O 1
ATOM 3583 N N . ASN A 1 456 ? -12.183 13.473 23.560 1.00 82.56 456 ASN A N 1
ATOM 3584 C CA . ASN A 1 456 ? -13.106 14.400 24.209 1.00 82.56 456 ASN A CA 1
ATOM 3585 C C . ASN A 1 456 ? -14.566 14.024 23.857 1.00 82.56 456 ASN A C 1
ATOM 3587 O O . ASN A 1 456 ? -14.830 13.213 22.962 1.00 82.56 456 ASN A O 1
ATOM 3591 N N . ARG A 1 457 ? -15.537 14.619 24.559 1.00 84.12 457 ARG A N 1
ATOM 3592 C CA . ARG A 1 457 ? -16.964 14.317 24.346 1.00 84.12 457 ARG A CA 1
ATOM 3593 C C . ARG A 1 457 ? -17.457 14.652 22.929 1.00 84.12 457 ARG A C 1
ATOM 3595 O O . ARG A 1 457 ? -18.352 13.972 22.439 1.00 84.12 457 ARG A O 1
ATOM 3602 N N . GLU A 1 458 ? -16.911 15.681 22.289 1.00 82.25 458 GLU A N 1
ATOM 3603 C CA . GLU A 1 458 ? -17.318 16.123 20.950 1.00 82.25 458 GLU A CA 1
ATOM 3604 C C . GLU A 1 458 ? -16.903 15.104 19.882 1.00 82.25 458 GLU A C 1
ATOM 3606 O O . GLU A 1 458 ? -17.767 14.531 19.219 1.00 82.25 458 GLU A O 1
ATOM 3611 N N . HIS A 1 459 ? -15.616 14.758 19.821 1.00 79.00 459 HIS A N 1
ATOM 3612 C CA . HIS A 1 459 ? -15.084 13.741 18.911 1.00 79.00 459 HIS A CA 1
ATOM 3613 C C . HIS A 1 459 ? -15.721 12.359 19.140 1.00 79.00 459 HIS A C 1
ATOM 3615 O O . HIS A 1 459 ? -16.037 11.649 18.187 1.00 79.00 459 HIS A O 1
ATOM 3621 N N . LEU A 1 460 ? -15.978 11.973 20.396 1.00 84.31 460 LEU A N 1
ATOM 3622 C CA . LEU A 1 460 ? -16.695 10.730 20.697 1.00 84.31 460 LEU A CA 1
ATOM 3623 C C . LEU A 1 460 ? -18.139 10.758 20.154 1.00 84.31 460 LEU A C 1
ATOM 3625 O O . LEU A 1 460 ? -18.602 9.777 19.568 1.00 84.31 460 LEU A O 1
ATOM 3629 N N . ASN A 1 461 ? -18.845 11.884 20.301 1.00 86.06 461 ASN A N 1
ATOM 3630 C CA . ASN A 1 461 ? -20.186 12.064 19.743 1.00 86.06 461 ASN A CA 1
ATOM 3631 C C . ASN A 1 461 ? -20.190 12.045 18.206 1.00 86.06 461 ASN A C 1
ATOM 3633 O O . ASN A 1 461 ? -21.152 11.545 17.622 1.00 86.06 461 ASN A O 1
ATOM 3637 N N . GLU A 1 462 ? -19.134 12.524 17.542 1.00 82.94 462 GLU A N 1
ATOM 3638 C CA . GLU A 1 462 ? -18.995 12.400 16.087 1.00 82.94 462 GLU A CA 1
ATOM 3639 C C . GLU A 1 462 ? -18.948 10.932 15.629 1.00 82.94 462 GLU A C 1
ATOM 3641 O O . GLU A 1 462 ? -19.612 10.575 14.655 1.00 82.94 462 GLU A O 1
ATOM 3646 N N . PHE A 1 463 ? -18.255 10.045 16.352 1.00 85.62 463 PHE A N 1
ATOM 3647 C CA . PHE A 1 463 ? -18.260 8.608 16.045 1.00 85.62 463 PHE A CA 1
ATOM 3648 C C . PHE A 1 463 ? -19.630 7.948 16.297 1.00 85.62 463 PHE A C 1
ATOM 3650 O O . PHE A 1 463 ? -20.081 7.133 15.487 1.00 85.62 463 PHE A O 1
ATOM 3657 N N . TYR A 1 464 ? -20.357 8.358 17.344 1.00 90.31 464 TYR A N 1
ATOM 3658 C CA . TYR A 1 464 ? -21.768 7.975 17.543 1.00 90.31 464 TYR A CA 1
ATOM 3659 C C . TYR A 1 464 ? -22.728 8.561 16.494 1.00 90.31 464 TYR A C 1
ATOM 3661 O O . TYR A 1 464 ? -23.831 8.044 16.310 1.00 90.31 464 TYR A O 1
ATOM 3669 N N . ALA A 1 465 ? -22.363 9.658 15.829 1.00 87.75 465 ALA A N 1
ATOM 3670 C CA . ALA A 1 465 ? -23.116 10.195 14.700 1.00 87.75 465 ALA A CA 1
ATOM 3671 C C . ALA A 1 465 ? -22.777 9.444 13.402 1.00 87.75 465 ALA A C 1
ATOM 3673 O O . ALA A 1 465 ? -23.666 9.208 12.585 1.00 87.75 465 ALA A O 1
ATOM 3674 N N . LEU A 1 466 ? -21.521 9.016 13.228 1.00 84.69 466 LEU A N 1
ATOM 3675 C CA . LEU A 1 466 ? -21.067 8.243 12.072 1.00 84.69 466 LEU A CA 1
ATOM 3676 C C . LEU A 1 466 ? -21.760 6.879 11.984 1.00 84.69 466 LEU A C 1
ATOM 3678 O O . LEU A 1 466 ? -22.236 6.517 10.913 1.00 84.69 466 LEU A O 1
ATOM 3682 N N . THR A 1 467 ? -21.913 6.171 13.107 1.00 90.06 467 THR A N 1
ATOM 3683 C CA . THR A 1 467 ? -22.659 4.895 13.172 1.00 90.06 467 THR A CA 1
ATOM 3684 C C . THR A 1 467 ? -24.143 5.009 12.821 1.00 90.06 467 THR A C 1
ATOM 3686 O O . THR A 1 467 ? -24.770 3.997 12.542 1.00 90.06 467 THR A O 1
ATOM 3689 N N . LYS A 1 468 ? -24.713 6.219 12.771 1.00 90.69 468 LYS A N 1
ATOM 3690 C CA . LYS A 1 468 ? -26.117 6.457 12.381 1.00 90.69 468 LYS A CA 1
ATOM 3691 C C . LYS A 1 468 ? -26.292 6.814 10.903 1.00 90.69 468 LYS A C 1
ATOM 3693 O O . LYS A 1 468 ? -27.420 6.991 10.451 1.00 90.69 468 LYS A O 1
ATOM 3698 N N . ARG A 1 469 ? -25.200 6.964 10.146 1.00 89.25 469 ARG A N 1
ATOM 3699 C CA . ARG A 1 469 ? -25.242 7.206 8.693 1.00 89.25 469 ARG A CA 1
ATOM 3700 C C . ARG A 1 469 ? -25.464 5.887 7.930 1.00 89.25 469 ARG A C 1
ATOM 3702 O O . ARG A 1 469 ? -25.241 4.820 8.512 1.00 89.25 469 ARG A O 1
ATOM 3709 N N . PRO A 1 470 ? -25.860 5.919 6.643 1.00 90.75 470 PRO A N 1
ATOM 3710 C CA . PRO A 1 470 ? -25.845 4.732 5.787 1.00 90.75 470 PRO A CA 1
ATOM 3711 C C . PRO A 1 470 ? -24.486 4.032 5.837 1.00 90.75 470 PRO A C 1
ATOM 3713 O O . PRO A 1 470 ? -23.454 4.699 5.930 1.00 90.75 470 PRO A O 1
ATOM 3716 N N . VAL A 1 471 ? -24.452 2.698 5.757 1.00 90.06 471 VAL A N 1
ATOM 3717 C CA . VAL A 1 471 ? -23.192 1.947 5.946 1.00 90.06 471 VAL A CA 1
ATOM 3718 C C . VAL A 1 471 ? -22.080 2.378 4.977 1.00 90.06 471 VAL A C 1
ATOM 3720 O O . VAL A 1 471 ? -20.919 2.442 5.371 1.00 90.06 471 VAL A O 1
ATOM 3723 N N . LYS A 1 472 ? -22.429 2.777 3.745 1.00 84.06 472 LYS A N 1
ATOM 3724 C CA . LYS A 1 472 ? -21.487 3.281 2.726 1.00 84.06 472 LYS A CA 1
ATOM 3725 C C . LYS A 1 472 ? -20.806 4.609 3.094 1.00 84.06 472 LYS A C 1
ATOM 3727 O O . LYS A 1 472 ? -19.804 4.945 2.475 1.00 84.06 472 LYS A O 1
ATOM 3732 N N . ASP A 1 473 ? -21.305 5.333 4.095 1.00 82.75 473 ASP A N 1
ATOM 3733 C CA . ASP A 1 473 ? -20.786 6.644 4.507 1.00 82.75 473 ASP A CA 1
ATOM 3734 C C . ASP A 1 473 ? -19.948 6.579 5.799 1.00 82.75 473 ASP A C 1
ATOM 3736 O O . ASP A 1 473 ? -19.476 7.611 6.283 1.00 82.75 473 ASP A O 1
ATOM 3740 N N . ARG A 1 474 ? -19.756 5.381 6.379 1.00 85.94 474 ARG A N 1
ATOM 3741 C CA . ARG A 1 474 ? -19.017 5.170 7.644 1.00 85.94 474 ARG A CA 1
ATOM 3742 C C . ARG A 1 474 ? -17.534 4.831 7.450 1.00 85.94 474 ARG A C 1
ATOM 3744 O O . ARG A 1 474 ? -16.912 4.214 8.317 1.00 85.94 474 ARG A O 1
ATOM 3751 N N . TYR A 1 475 ? -16.968 5.235 6.317 1.00 77.81 475 TYR A N 1
ATOM 3752 C CA . TYR A 1 475 ? -15.537 5.124 6.057 1.00 77.81 475 TYR A CA 1
ATOM 3753 C C . TYR A 1 475 ? -14.738 6.116 6.899 1.00 77.81 475 TYR A C 1
ATOM 3755 O O . TYR A 1 475 ? -15.072 7.299 6.982 1.00 77.81 475 TYR A O 1
ATOM 3763 N N . TRP A 1 476 ? -13.632 5.641 7.460 1.00 73.50 476 TRP A N 1
ATOM 3764 C CA . TRP A 1 476 ? -12.625 6.474 8.100 1.00 73.50 476 TRP A CA 1
ATOM 3765 C C . TRP A 1 476 ? -11.236 5.954 7.729 1.00 73.50 476 TRP A C 1
ATOM 3767 O O . TRP A 1 476 ? -10.942 4.772 7.873 1.00 73.50 476 TRP A O 1
ATOM 3777 N N . SER A 1 477 ? -10.384 6.825 7.200 1.00 70.12 477 SER A N 1
ATOM 3778 C CA . SER A 1 477 ? -9.073 6.458 6.663 1.00 70.12 477 SER A CA 1
ATOM 3779 C C . SER A 1 477 ? -7.992 7.397 7.151 1.00 70.12 477 SER A C 1
ATOM 3781 O O . SER A 1 477 ? -8.227 8.602 7.260 1.00 70.12 477 SER A O 1
ATOM 3783 N N . ILE A 1 478 ? -6.794 6.857 7.349 1.00 67.25 478 ILE A N 1
ATOM 3784 C CA . ILE A 1 478 ? -5.626 7.607 7.811 1.00 67.25 478 ILE A CA 1
ATOM 3785 C C . ILE A 1 478 ? -4.469 7.332 6.833 1.00 67.25 478 ILE A C 1
ATOM 3787 O O . ILE A 1 478 ? -3.494 6.662 7.179 1.00 67.25 478 ILE A O 1
ATOM 3791 N N . PRO A 1 479 ? -4.612 7.754 5.558 1.00 60.22 479 PRO A N 1
ATOM 3792 C CA . PRO A 1 479 ? -3.725 7.345 4.475 1.00 60.22 479 PRO A CA 1
ATOM 3793 C C . PRO A 1 479 ? -2.303 7.864 4.700 1.00 60.22 479 PRO A C 1
ATOM 3795 O O . PRO A 1 479 ? -2.102 8.947 5.246 1.00 60.22 479 PRO A O 1
ATOM 3798 N N . LEU A 1 480 ? -1.322 7.054 4.297 1.00 64.62 480 LEU A N 1
ATOM 3799 C CA . LEU A 1 480 ? 0.116 7.231 4.552 1.00 64.62 480 LEU A CA 1
ATOM 3800 C C . LEU A 1 480 ? 0.547 7.404 6.020 1.00 64.62 480 LEU A C 1
ATOM 3802 O O . LEU A 1 480 ? 1.741 7.467 6.284 1.00 64.62 480 LEU A O 1
ATOM 3806 N N . SER A 1 481 ? -0.366 7.418 6.994 1.00 70.69 481 SER A N 1
ATOM 3807 C CA . SER A 1 481 ? 0.020 7.318 8.399 1.00 70.69 481 SER A CA 1
ATOM 3808 C C . SER A 1 481 ? 0.384 5.882 8.743 1.00 70.69 481 SER A C 1
ATOM 3810 O O . SER A 1 481 ? -0.229 4.930 8.261 1.00 70.69 481 SER A O 1
ATOM 3812 N N . ILE A 1 482 ? 1.332 5.742 9.656 1.00 78.19 482 ILE A N 1
ATOM 3813 C CA . ILE A 1 482 ? 1.596 4.497 10.367 1.00 78.19 482 ILE A CA 1
ATOM 3814 C C . ILE A 1 482 ? 0.877 4.559 11.723 1.00 78.19 482 ILE A C 1
ATOM 3816 O O . ILE A 1 482 ? 0.763 5.642 12.306 1.00 78.19 482 ILE A O 1
ATOM 3820 N N . MET A 1 483 ? 0.352 3.434 12.208 1.00 83.06 483 MET A N 1
ATOM 3821 C CA . MET A 1 483 ? -0.347 3.331 13.494 1.00 83.06 483 MET A CA 1
ATOM 3822 C C . MET A 1 483 ? 0.017 2.030 14.217 1.00 83.06 483 MET A C 1
ATOM 3824 O O . MET A 1 483 ? -0.290 0.948 13.726 1.00 83.06 483 MET A O 1
ATOM 3828 N N . SER A 1 484 ? 0.594 2.136 15.416 1.00 86.38 484 SER A N 1
ATOM 3829 C CA . SER A 1 484 ? 0.788 0.997 16.323 1.00 86.38 484 SER A CA 1
ATOM 3830 C C . SER A 1 484 ? -0.538 0.500 16.909 1.00 86.38 484 SER A C 1
ATOM 3832 O O . SER A 1 484 ? -1.354 1.283 17.407 1.00 86.38 484 SER A O 1
ATOM 3834 N N . CYS A 1 485 ? -0.735 -0.809 16.914 1.00 91.62 485 CYS A N 1
ATOM 3835 C CA . CYS A 1 485 ? -1.803 -1.515 17.615 1.00 91.62 485 CYS A CA 1
ATOM 3836 C C . CYS A 1 485 ? -1.200 -2.705 18.372 1.00 91.62 485 CYS A C 1
ATOM 3838 O O . CYS A 1 485 ? -0.041 -3.047 18.167 1.00 91.62 485 CYS A O 1
ATOM 3840 N N . THR A 1 486 ? -1.967 -3.343 19.248 1.00 93.38 486 THR A N 1
ATOM 3841 C CA . THR A 1 486 ? -1.533 -4.527 20.010 1.00 93.38 486 THR A CA 1
ATOM 3842 C C . THR A 1 486 ? -2.565 -5.645 19.877 1.00 93.38 486 THR A C 1
ATOM 3844 O O . THR A 1 486 ? -3.759 -5.362 19.752 1.00 93.38 486 THR A O 1
ATOM 3847 N N . THR A 1 487 ? -2.152 -6.917 19.906 1.00 94.50 487 THR A N 1
ATOM 3848 C CA . THR A 1 487 ? -3.116 -8.019 20.102 1.00 94.50 487 THR A CA 1
ATOM 3849 C C . THR A 1 487 ? -3.558 -8.192 21.559 1.00 94.50 487 THR A C 1
ATOM 3851 O O . THR A 1 487 ? -4.566 -8.856 21.794 1.00 94.50 487 THR A O 1
ATOM 3854 N N . ASP A 1 488 ? -2.872 -7.583 22.535 1.00 92.81 488 ASP A N 1
ATOM 3855 C CA . ASP A 1 488 ? -3.269 -7.636 23.945 1.00 92.81 488 ASP A CA 1
ATOM 3856 C C . ASP A 1 488 ? -4.286 -6.541 24.309 1.00 92.81 488 ASP A C 1
ATOM 3858 O O . ASP A 1 488 ? -3.999 -5.341 24.370 1.00 92.81 488 ASP A O 1
ATOM 3862 N N . LEU A 1 489 ? -5.496 -6.995 24.637 1.00 90.44 489 LEU A N 1
ATOM 3863 C CA . LEU A 1 489 ? -6.579 -6.165 25.151 1.00 90.44 489 LEU A CA 1
ATOM 3864 C C . LEU A 1 489 ? -6.186 -5.421 26.439 1.00 90.44 489 LEU A C 1
ATOM 3866 O O . LEU A 1 489 ? -6.568 -4.264 26.605 1.00 90.44 489 LEU A O 1
ATOM 3870 N N . LEU A 1 490 ? -5.444 -6.051 27.357 1.00 88.06 490 LEU A N 1
ATOM 3871 C CA . LEU A 1 490 ? -5.117 -5.447 28.653 1.00 88.06 490 LEU A CA 1
ATOM 3872 C C . LEU A 1 490 ? -4.170 -4.259 28.479 1.00 88.06 490 LEU A C 1
ATOM 3874 O O . LEU A 1 490 ? -4.393 -3.194 29.053 1.00 88.06 490 LEU A O 1
ATOM 3878 N N . THR A 1 491 ? -3.146 -4.421 27.648 1.00 87.62 491 THR A N 1
ATOM 3879 C CA . THR A 1 491 ? -2.224 -3.361 27.234 1.00 87.62 491 THR A CA 1
ATOM 3880 C C . THR A 1 491 ? -2.972 -2.221 26.538 1.00 87.62 491 THR A C 1
ATOM 3882 O O . THR A 1 491 ? -2.826 -1.067 26.945 1.00 87.62 491 THR A O 1
ATOM 3885 N N . ALA A 1 492 ? -3.891 -2.521 25.611 1.00 89.06 492 ALA A N 1
ATOM 3886 C CA . ALA A 1 492 ? -4.747 -1.507 24.990 1.00 89.06 492 ALA A CA 1
ATOM 3887 C C . ALA A 1 492 ? -5.607 -0.710 25.991 1.00 89.06 492 ALA A C 1
ATOM 3889 O O . ALA A 1 492 ? -5.680 0.516 25.904 1.00 89.06 492 ALA A O 1
ATOM 3890 N N . VAL A 1 493 ? -6.237 -1.375 26.961 1.00 87.00 493 VAL A N 1
ATOM 3891 C CA . VAL A 1 493 ? -7.072 -0.706 27.974 1.00 87.00 493 VAL A CA 1
ATOM 3892 C C . VAL A 1 493 ? -6.227 0.167 28.902 1.00 87.00 493 VAL A C 1
ATOM 3894 O O . VAL A 1 493 ? -6.591 1.318 29.138 1.00 87.00 493 VAL A O 1
ATOM 3897 N N . LYS A 1 494 ? -5.055 -0.315 29.341 1.00 84.44 494 LYS A N 1
ATOM 3898 C CA . LYS A 1 494 ? -4.110 0.463 30.165 1.00 84.44 494 LYS A CA 1
ATOM 3899 C C . LYS A 1 494 ? -3.710 1.787 29.501 1.00 84.44 494 LYS A C 1
ATOM 3901 O O . LYS A 1 494 ? -3.620 2.797 30.198 1.00 84.44 494 LYS A O 1
ATOM 3906 N N . PHE A 1 495 ? -3.521 1.819 28.176 1.00 79.38 495 PHE A N 1
ATOM 3907 C CA . PHE A 1 495 ? -3.266 3.070 27.444 1.00 79.38 495 PHE A CA 1
ATOM 3908 C C . PHE A 1 495 ? -4.445 4.052 27.519 1.00 79.38 495 PHE A C 1
ATOM 3910 O O . PHE A 1 495 ? -4.241 5.232 27.811 1.00 79.38 495 PHE A O 1
ATOM 3917 N N . ALA A 1 496 ? -5.669 3.572 27.270 1.00 83.50 496 ALA A N 1
ATOM 3918 C CA . ALA A 1 496 ? -6.874 4.403 27.280 1.00 83.50 496 ALA A CA 1
ATOM 3919 C C . ALA A 1 496 ? -7.183 4.955 28.683 1.00 83.50 496 ALA A C 1
ATOM 3921 O O . ALA A 1 496 ? -7.492 6.134 28.842 1.00 83.50 496 ALA A O 1
ATOM 3922 N N . GLU A 1 497 ? -7.076 4.122 29.718 1.00 83.06 497 GLU A N 1
ATOM 3923 C CA . GLU A 1 497 ? -7.400 4.528 31.088 1.00 83.06 497 GLU A CA 1
ATOM 3924 C C . GLU A 1 497 ? -6.330 5.440 31.703 1.00 83.06 497 GLU A C 1
ATOM 3926 O O . GLU A 1 497 ? -6.691 6.415 32.366 1.00 83.06 497 GLU A O 1
ATOM 3931 N N . LYS A 1 498 ? -5.030 5.212 31.435 1.00 78.94 498 LYS A N 1
ATOM 3932 C CA . LYS A 1 498 ? -3.960 6.093 31.945 1.00 78.94 498 LYS A CA 1
ATOM 3933 C C . LYS A 1 498 ? -4.154 7.536 31.465 1.00 78.94 498 LYS A C 1
ATOM 3935 O O . LYS A 1 498 ? -4.076 8.455 32.278 1.00 78.94 498 LYS A O 1
ATOM 3940 N N . LEU A 1 499 ? -4.464 7.742 30.184 1.00 72.12 499 LEU A N 1
ATOM 3941 C CA . LEU A 1 499 ? -4.750 9.079 29.651 1.00 72.12 499 LEU A CA 1
ATOM 3942 C C . LEU A 1 499 ? -6.052 9.681 30.186 1.00 72.12 499 LEU A C 1
ATOM 3944 O O . LEU A 1 499 ? -6.079 10.861 30.523 1.00 72.12 499 LEU A O 1
ATOM 3948 N N . ALA A 1 500 ? -7.126 8.898 30.308 1.00 79.31 500 ALA A N 1
ATOM 3949 C CA . ALA A 1 500 ? -8.375 9.414 30.869 1.00 79.31 500 ALA A CA 1
ATOM 3950 C C . ALA A 1 500 ? -8.189 9.866 32.329 1.00 79.31 500 ALA A C 1
ATOM 3952 O O . ALA A 1 500 ? -8.778 10.856 32.758 1.00 79.31 500 ALA A O 1
ATOM 3953 N N . SER A 1 501 ? -7.319 9.184 33.083 1.00 81.25 501 SER A N 1
ATOM 3954 C CA . SER A 1 501 ? -7.014 9.545 34.469 1.00 81.25 501 SER A CA 1
ATOM 3955 C C . SER A 1 501 ? -6.287 10.893 34.612 1.00 81.25 501 SER A C 1
ATOM 3957 O O . SER A 1 501 ? -6.436 11.546 35.644 1.00 81.25 501 SER A O 1
ATOM 3959 N N . SER A 1 502 ? -5.553 11.346 33.584 1.00 77.75 502 SER A N 1
ATOM 3960 C CA . SER A 1 502 ? -4.844 12.635 33.606 1.00 77.75 502 SER A CA 1
ATOM 3961 C C . SER A 1 502 ? -5.721 13.835 33.222 1.00 77.75 502 SER A C 1
ATOM 3963 O O . SER A 1 502 ? -5.367 14.970 33.542 1.00 77.75 502 SER A O 1
ATOM 3965 N N . ASN A 1 503 ? -6.873 13.621 32.570 1.00 79.25 503 ASN A N 1
ATOM 3966 C CA . ASN A 1 503 ? -7.772 14.697 32.143 1.00 79.25 503 ASN A CA 1
ATOM 3967 C C . ASN A 1 503 ? -9.244 14.252 32.151 1.00 79.25 503 ASN A C 1
ATOM 3969 O O . ASN A 1 503 ? -9.700 13.534 31.264 1.00 79.25 503 ASN A O 1
ATOM 3973 N N . SER A 1 504 ? -10.023 14.783 33.098 1.00 81.00 504 SER A N 1
ATOM 3974 C CA . SER A 1 504 ? -11.445 14.457 33.298 1.00 81.00 504 SER A CA 1
ATOM 3975 C C . SER A 1 504 ? -12.385 14.816 32.136 1.00 81.00 504 SER A C 1
ATOM 3977 O O . SER A 1 504 ? -13.544 14.396 32.141 1.00 81.00 504 SER A O 1
ATOM 3979 N N . ASN A 1 505 ? -11.921 15.571 31.134 1.00 83.38 505 ASN A N 1
ATOM 3980 C CA . ASN A 1 505 ? -12.678 15.844 29.907 1.00 83.38 505 ASN A CA 1
ATOM 3981 C C . ASN A 1 505 ? -12.500 14.763 28.825 1.00 83.38 505 ASN A C 1
ATOM 3983 O O . ASN A 1 505 ? -13.203 14.803 27.808 1.00 83.38 505 ASN A O 1
ATOM 3987 N N . LEU A 1 506 ? -11.576 13.818 29.024 1.00 83.69 506 LEU A N 1
ATOM 3988 C CA . LEU A 1 506 ? -11.300 12.712 28.114 1.00 83.69 506 LEU A CA 1
ATOM 3989 C C . LEU A 1 506 ? -12.018 11.434 28.559 1.00 83.69 506 LEU A C 1
ATOM 3991 O O . LEU A 1 506 ? -12.092 11.100 29.739 1.00 83.69 506 LEU A O 1
ATOM 3995 N N . TYR A 1 507 ? -12.531 10.702 27.578 1.00 86.38 507 TYR A N 1
ATOM 3996 C CA . TYR A 1 507 ? -13.209 9.425 27.748 1.00 86.38 507 TYR A CA 1
ATOM 3997 C C . TYR A 1 507 ? -12.260 8.319 27.280 1.00 86.38 507 TYR A C 1
ATOM 3999 O O . TYR A 1 507 ? -11.662 8.472 26.208 1.00 86.38 507 TYR A O 1
ATOM 4007 N N . PRO A 1 508 ? -12.106 7.215 28.033 1.00 88.88 508 PRO A N 1
ATOM 4008 C CA . PRO A 1 508 ? -11.331 6.073 27.577 1.00 88.88 508 PRO A CA 1
ATOM 4009 C C . PRO A 1 508 ? -12.084 5.383 26.438 1.00 88.88 508 PRO A C 1
ATOM 4011 O O . PRO A 1 508 ? -13.265 5.031 26.556 1.00 88.88 508 PRO A O 1
ATOM 4014 N N . VAL A 1 509 ? -11.394 5.202 25.317 1.00 89.00 509 VAL A N 1
ATOM 4015 C CA . VAL A 1 509 ? -11.934 4.591 24.106 1.00 89.00 509 VAL A CA 1
ATOM 4016 C C . VAL A 1 509 ? -11.035 3.430 23.706 1.00 89.00 509 VAL A C 1
ATOM 4018 O O . VAL A 1 509 ? -9.822 3.579 23.595 1.00 89.00 509 VAL A O 1
ATOM 4021 N N . LEU A 1 510 ? -11.630 2.266 23.479 1.00 92.12 510 LEU A N 1
ATOM 4022 C CA . LEU A 1 510 ? -10.944 1.090 22.965 1.00 92.12 510 LEU A CA 1
ATOM 4023 C C . LEU A 1 510 ? -11.356 0.896 21.511 1.00 92.12 510 LEU A C 1
ATOM 4025 O O . LEU A 1 510 ? -12.496 0.532 21.226 1.00 92.12 510 LEU A O 1
ATOM 4029 N N . TRP A 1 511 ? -1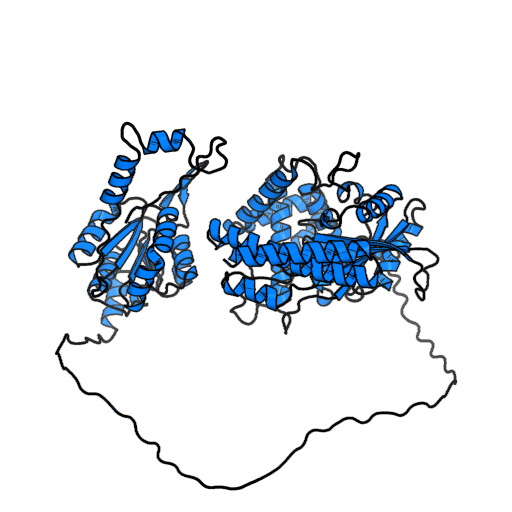0.429 1.095 20.584 1.00 93.75 511 TRP A N 1
ATOM 4030 C CA . TRP A 1 511 ? -10.665 0.716 19.201 1.00 93.75 511 TRP A CA 1
ATOM 4031 C C . TRP A 1 511 ? -10.358 -0.768 19.032 1.00 93.75 511 TRP A C 1
ATOM 4033 O O . TRP A 1 511 ? -9.205 -1.178 19.144 1.00 93.75 511 TRP A O 1
ATOM 4043 N N . ARG A 1 512 ? -11.395 -1.568 18.779 1.00 96.44 512 ARG A N 1
ATOM 4044 C CA . ARG A 1 512 ? -11.302 -2.973 18.390 1.00 96.44 512 ARG A CA 1
ATOM 4045 C C . ARG A 1 512 ? -11.362 -3.054 16.866 1.00 96.44 512 ARG A C 1
ATOM 4047 O O . ARG A 1 512 ? -12.369 -2.708 16.247 1.00 96.44 512 ARG A O 1
ATOM 4054 N N . ILE A 1 513 ? -10.255 -3.466 16.263 1.00 97.19 513 ILE A N 1
ATOM 4055 C CA . ILE A 1 513 ? -10.069 -3.497 14.813 1.00 97.19 513 ILE A CA 1
ATOM 4056 C C . ILE A 1 513 ? -10.025 -4.959 14.376 1.00 97.19 513 ILE A C 1
ATOM 4058 O O . ILE A 1 513 ? -9.150 -5.722 14.784 1.00 97.19 513 ILE A O 1
ATOM 4062 N N . HIS A 1 514 ? -10.974 -5.337 13.529 1.00 97.94 514 HIS A N 1
ATOM 4063 C CA . HIS A 1 514 ? -11.010 -6.624 12.853 1.00 97.94 514 HIS A CA 1
ATOM 4064 C C . HIS A 1 514 ? -10.223 -6.501 11.548 1.00 97.94 514 HIS A C 1
ATOM 4066 O O . HIS A 1 514 ? -10.673 -5.856 10.599 1.00 97.94 514 HIS A O 1
ATOM 4072 N N . VAL A 1 515 ? -9.030 -7.090 11.528 1.00 97.38 515 VAL A N 1
ATOM 4073 C CA . VAL A 1 515 ? -8.173 -7.171 10.346 1.00 97.38 515 VAL A CA 1
ATOM 4074 C C . VAL A 1 515 ? -8.438 -8.495 9.647 1.00 97.38 515 VAL A C 1
ATOM 4076 O O . VAL A 1 515 ? -8.323 -9.546 10.275 1.00 97.38 515 VAL A O 1
ATOM 4079 N N . ALA A 1 516 ? -8.753 -8.445 8.357 1.00 95.81 516 ALA A N 1
ATOM 4080 C CA . ALA A 1 516 ? -8.911 -9.631 7.523 1.00 95.81 516 ALA A CA 1
ATOM 4081 C C . ALA A 1 516 ? -8.063 -9.539 6.251 1.00 95.81 516 ALA A C 1
ATOM 4083 O O . ALA A 1 516 ? -7.840 -8.455 5.710 1.00 95.81 516 ALA A O 1
ATOM 4084 N N . ASP A 1 517 ? -7.616 -10.681 5.744 1.00 94.19 517 ASP A N 1
ATOM 4085 C CA . ASP A 1 517 ? -7.124 -10.775 4.371 1.00 94.19 517 ASP A CA 1
ATOM 4086 C C . ASP A 1 517 ? -8.298 -10.809 3.378 1.00 94.19 517 ASP A C 1
ATOM 4088 O O . ASP A 1 517 ? -9.433 -11.140 3.728 1.00 94.19 517 ASP A O 1
ATOM 4092 N N . LEU A 1 518 ? -8.035 -10.455 2.120 1.00 94.25 518 LEU A N 1
ATOM 4093 C CA . LEU A 1 518 ? -8.970 -10.711 1.032 1.00 94.25 518 LEU A CA 1
ATOM 4094 C C . LEU A 1 518 ? -9.096 -12.227 0.827 1.00 94.25 518 LEU A C 1
ATOM 4096 O O . LEU A 1 518 ? -8.093 -12.934 0.748 1.00 94.25 518 LEU A O 1
ATOM 4100 N N . ASP A 1 519 ? -10.338 -12.690 0.703 1.00 93.69 519 ASP A N 1
ATOM 4101 C CA . ASP A 1 519 ? -10.704 -14.072 0.389 1.00 93.69 519 ASP A CA 1
ATOM 4102 C C . ASP A 1 519 ? -9.822 -14.648 -0.749 1.00 93.69 519 ASP A C 1
ATOM 4104 O O . ASP A 1 519 ? -9.753 -14.033 -1.823 1.00 93.69 519 ASP A O 1
ATOM 4108 N N . PRO A 1 520 ? -9.148 -15.802 -0.553 1.00 93.69 520 PRO A N 1
ATOM 4109 C CA . PRO A 1 520 ? -8.300 -16.416 -1.572 1.00 93.69 520 PRO A CA 1
ATOM 4110 C C . PRO A 1 520 ? -8.997 -16.641 -2.920 1.00 93.69 520 PRO A C 1
ATOM 4112 O O . PRO A 1 520 ? -8.343 -16.528 -3.956 1.00 93.69 520 PRO A O 1
ATOM 4115 N N . GLU A 1 521 ? -10.310 -16.899 -2.941 1.00 95.44 521 GLU A N 1
ATOM 4116 C CA . GLU A 1 521 ? -11.064 -17.055 -4.192 1.00 95.44 521 GLU A CA 1
ATOM 4117 C C . GLU A 1 521 ? -11.196 -15.722 -4.944 1.00 95.44 521 GLU A C 1
ATOM 4119 O O . GLU A 1 521 ? -11.036 -15.667 -6.165 1.00 95.44 521 GLU A O 1
ATOM 4124 N N . LEU A 1 522 ? -11.416 -14.619 -4.219 1.00 95.69 522 LEU A N 1
ATOM 4125 C CA . LEU A 1 522 ? -11.436 -13.267 -4.789 1.00 95.69 522 LEU A CA 1
ATOM 4126 C C . LEU A 1 522 ? -10.037 -12.838 -5.257 1.00 95.69 522 LEU A C 1
ATOM 4128 O O . LEU A 1 522 ? -9.899 -12.177 -6.289 1.00 95.69 522 LEU A O 1
ATOM 4132 N N . LEU A 1 523 ? -8.991 -13.229 -4.528 1.00 94.12 523 LEU A N 1
ATOM 4133 C CA . LEU A 1 523 ? -7.604 -12.937 -4.883 1.00 94.12 523 LEU A CA 1
ATOM 4134 C C . LEU A 1 523 ? -7.146 -13.710 -6.136 1.00 94.12 523 LEU A C 1
ATOM 4136 O O . LEU A 1 523 ? -6.473 -13.142 -6.997 1.00 94.12 523 LEU A O 1
ATOM 4140 N N . GLU A 1 524 ? -7.575 -14.962 -6.295 1.00 95.31 524 GLU A N 1
ATOM 4141 C CA . GLU A 1 524 ? -7.365 -15.769 -7.505 1.00 95.31 524 GLU A CA 1
ATOM 4142 C C . GLU A 1 524 ? -8.036 -15.137 -8.740 1.00 95.31 524 GLU A C 1
ATOM 4144 O O . GLU A 1 524 ? -7.430 -15.071 -9.812 1.00 95.31 524 GLU A O 1
ATOM 4149 N N . VAL A 1 525 ? -9.245 -14.572 -8.600 1.00 96.00 525 VAL A N 1
ATOM 4150 C CA . VAL A 1 525 ? -9.900 -13.802 -9.681 1.00 96.00 525 VAL A CA 1
ATOM 4151 C C . VAL A 1 525 ? -9.049 -12.601 -10.117 1.00 96.00 525 VAL A C 1
ATOM 4153 O O . VAL A 1 525 ? -8.963 -12.311 -11.313 1.00 96.00 525 VAL A O 1
ATOM 4156 N N . TYR A 1 526 ? -8.389 -11.916 -9.176 1.00 95.25 526 TYR A N 1
ATOM 4157 C CA . TYR A 1 526 ? -7.476 -10.817 -9.495 1.00 95.25 526 TYR A CA 1
ATOM 4158 C C . TYR A 1 526 ? -6.206 -11.302 -10.210 1.00 95.25 526 TYR A C 1
ATOM 4160 O O . TYR A 1 526 ? -5.878 -10.796 -11.286 1.00 95.25 526 TYR A O 1
ATOM 4168 N N . HIS A 1 527 ? -5.507 -12.296 -9.653 1.00 93.44 527 HIS A N 1
ATOM 4169 C CA . HIS A 1 527 ? -4.245 -12.790 -10.215 1.00 93.44 527 HIS A CA 1
ATOM 4170 C C . HIS A 1 527 ? -4.411 -13.459 -11.579 1.00 93.44 527 HIS A C 1
ATOM 4172 O O . HIS A 1 527 ? -3.533 -13.314 -12.425 1.00 93.44 527 HIS A O 1
ATOM 4178 N N . ARG A 1 528 ? -5.553 -14.098 -11.856 1.00 94.12 528 ARG A N 1
ATOM 4179 C CA . ARG A 1 528 ? -5.854 -14.637 -13.191 1.00 94.12 528 ARG A CA 1
ATOM 4180 C C . ARG A 1 528 ? -5.863 -13.567 -14.283 1.00 94.12 528 ARG A C 1
ATOM 4182 O O . ARG A 1 528 ? -5.519 -13.867 -15.422 1.00 94.12 528 ARG A O 1
ATOM 4189 N N . ARG A 1 529 ? -6.262 -12.333 -13.952 1.00 92.06 529 ARG A N 1
ATOM 4190 C CA . ARG A 1 529 ? -6.277 -11.204 -14.895 1.00 92.06 529 ARG A CA 1
ATOM 4191 C C . ARG A 1 529 ? -4.980 -10.399 -14.883 1.00 92.06 529 ARG A C 1
ATOM 4193 O O . ARG A 1 529 ? -4.593 -9.885 -15.924 1.00 92.06 529 ARG A O 1
ATOM 4200 N N . PHE A 1 530 ? -4.320 -10.297 -13.730 1.00 91.75 530 PHE A N 1
ATOM 4201 C CA . PHE A 1 530 ? -3.097 -9.512 -13.548 1.00 91.75 530 PHE A CA 1
ATOM 4202 C C . PHE A 1 530 ? -1.995 -10.355 -12.875 1.00 91.75 530 PHE A C 1
ATOM 4204 O O . PHE A 1 530 ? -1.622 -10.079 -11.730 1.00 91.75 530 PHE A O 1
ATOM 4211 N N . PRO A 1 531 ? -1.454 -11.387 -13.554 1.00 88.00 531 PRO A N 1
ATOM 4212 C CA . PRO A 1 531 ? -0.550 -12.368 -12.942 1.00 88.00 531 PRO A CA 1
ATOM 4213 C C . PRO A 1 531 ? 0.804 -11.779 -12.522 1.00 88.00 531 PRO A C 1
ATOM 4215 O O . PRO A 1 531 ? 1.409 -12.258 -11.567 1.00 88.00 531 PRO A O 1
ATOM 4218 N N . ALA A 1 532 ? 1.261 -10.710 -13.182 1.00 82.88 532 ALA A N 1
ATOM 4219 C CA . ALA A 1 532 ? 2.462 -9.968 -12.790 1.00 82.88 532 ALA A CA 1
ATOM 4220 C C . ALA A 1 532 ? 2.242 -9.041 -11.575 1.00 82.88 532 ALA A C 1
ATOM 4222 O O . ALA A 1 532 ? 3.200 -8.540 -10.988 1.00 82.88 532 ALA A O 1
ATOM 4223 N N . SER A 1 533 ? 0.990 -8.792 -11.173 1.00 85.62 533 SER A N 1
ATOM 4224 C CA . SER A 1 533 ? 0.695 -7.910 -10.046 1.00 85.62 533 SER A CA 1
ATOM 4225 C C . SER A 1 533 ? 0.988 -8.595 -8.723 1.00 85.62 533 SER A C 1
ATOM 4227 O O . SER A 1 533 ? 0.315 -9.554 -8.348 1.00 85.62 533 SER A O 1
ATOM 4229 N N . VAL A 1 534 ? 1.881 -8.013 -7.930 1.00 86.38 534 VAL A N 1
ATOM 4230 C CA . VAL A 1 534 ? 1.981 -8.356 -6.513 1.00 86.38 534 VAL A CA 1
ATOM 4231 C C . VAL A 1 534 ? 0.762 -7.820 -5.761 1.00 86.38 534 VAL A C 1
ATOM 4233 O O . VAL A 1 534 ? 0.376 -6.659 -5.910 1.00 86.38 534 VAL A O 1
ATOM 4236 N N . VAL A 1 535 ? 0.175 -8.689 -4.940 1.00 88.81 535 VAL A N 1
ATOM 4237 C CA . VAL A 1 535 ? -0.660 -8.314 -3.797 1.00 88.81 535 VAL A CA 1
ATOM 4238 C C . VAL A 1 535 ? 0.119 -8.696 -2.536 1.00 88.81 535 VAL A C 1
ATOM 4240 O O . VAL A 1 535 ? 0.766 -9.751 -2.469 1.00 88.81 535 VAL A O 1
ATOM 4243 N N . SER A 1 536 ? 0.132 -7.791 -1.567 1.00 88.69 536 SER A N 1
ATOM 4244 C CA . SER A 1 536 ? 0.881 -7.880 -0.316 1.00 88.69 536 SER A CA 1
ATOM 4245 C C . SER A 1 536 ? -0.056 -7.753 0.886 1.00 88.69 536 SER A C 1
ATOM 4247 O O . SER A 1 536 ? -1.185 -7.286 0.759 1.00 88.69 536 SER A O 1
ATOM 4249 N N . THR A 1 537 ? 0.413 -8.177 2.056 1.00 90.12 537 THR A N 1
ATOM 4250 C CA . THR A 1 537 ? -0.316 -8.130 3.336 1.00 90.12 537 THR A CA 1
ATOM 4251 C C . THR A 1 537 ? 0.454 -7.263 4.333 1.00 90.12 537 THR A C 1
ATOM 4253 O O . THR A 1 537 ? 0.722 -7.661 5.463 1.00 90.12 537 THR A O 1
ATOM 4256 N N . ILE A 1 538 ? 0.894 -6.096 3.849 1.00 91.12 538 ILE A N 1
ATOM 4257 C CA . ILE A 1 538 ? 1.732 -5.129 4.581 1.00 91.12 538 ILE A CA 1
ATOM 4258 C C . ILE A 1 538 ? 0.917 -4.018 5.253 1.00 91.12 538 ILE A C 1
ATOM 4260 O O . ILE A 1 538 ? 1.487 -3.119 5.865 1.00 91.12 538 ILE A O 1
ATOM 4264 N N . CYS A 1 539 ? -0.411 -4.031 5.110 1.00 91.50 539 CYS A N 1
ATOM 4265 C CA . CYS A 1 539 ? -1.281 -3.047 5.752 1.00 91.50 539 CYS A CA 1
ATOM 4266 C C . CYS A 1 539 ? -1.483 -3.327 7.246 1.00 91.50 539 CYS A C 1
ATOM 4268 O O . CYS A 1 539 ? -1.843 -2.404 7.970 1.00 91.50 539 CYS A O 1
ATOM 4270 N N . ALA A 1 540 ? -1.237 -4.559 7.695 1.00 94.31 540 ALA A N 1
ATOM 4271 C CA . ALA A 1 540 ? -1.155 -4.973 9.087 1.00 94.31 540 ALA A CA 1
ATOM 4272 C C . ALA A 1 540 ? -0.066 -6.047 9.235 1.00 94.31 540 ALA A C 1
ATOM 4274 O O . ALA A 1 540 ? -0.183 -7.138 8.673 1.00 94.31 540 ALA A O 1
ATOM 4275 N N . VAL A 1 541 ? 0.989 -5.745 9.991 1.00 94.38 541 VAL A N 1
ATOM 4276 C CA . VAL A 1 541 ? 2.145 -6.635 10.182 1.00 94.38 541 VAL A CA 1
ATOM 4277 C C . VAL A 1 541 ? 2.471 -6.708 11.666 1.00 94.38 541 VAL A C 1
ATOM 4279 O O . VAL A 1 541 ? 2.657 -5.674 12.301 1.00 94.38 541 VAL A O 1
ATOM 4282 N N . ARG A 1 542 ? 2.551 -7.913 12.240 1.00 93.88 542 ARG A N 1
ATOM 4283 C CA . ARG A 1 542 ? 3.096 -8.086 13.594 1.00 93.88 542 ARG A CA 1
ATOM 4284 C C . ARG A 1 542 ? 4.592 -7.797 13.543 1.00 93.88 542 ARG A C 1
ATOM 4286 O O . ARG A 1 542 ? 5.285 -8.460 12.789 1.00 93.88 542 ARG A O 1
ATOM 4293 N N . ILE A 1 543 ? 5.069 -6.841 14.331 1.00 92.38 543 ILE A N 1
ATOM 4294 C CA . ILE A 1 543 ? 6.477 -6.405 14.366 1.00 92.38 543 ILE A CA 1
ATOM 4295 C C . ILE A 1 543 ? 7.101 -6.562 15.758 1.00 92.38 543 ILE A C 1
ATOM 4297 O O . ILE A 1 543 ? 8.119 -5.948 16.060 1.00 92.38 543 ILE A O 1
ATOM 4301 N N . SER A 1 544 ? 6.487 -7.371 16.622 1.00 91.00 544 SER A N 1
ATOM 4302 C CA . SER A 1 544 ? 6.896 -7.557 18.019 1.00 91.00 544 SER A CA 1
ATOM 4303 C C . SER A 1 544 ? 8.365 -7.989 18.146 1.00 91.00 544 SER A C 1
ATOM 4305 O O . SER A 1 544 ? 9.072 -7.448 18.986 1.00 91.00 544 SER A O 1
ATOM 4307 N N . ASP A 1 545 ? 8.854 -8.848 17.242 1.00 90.06 545 ASP A N 1
ATOM 4308 C CA . ASP A 1 545 ? 10.260 -9.299 17.187 1.00 90.06 545 ASP A CA 1
ATOM 4309 C C . ASP A 1 545 ? 11.266 -8.191 16.804 1.00 90.06 545 ASP A C 1
ATOM 4311 O O . ASP A 1 545 ? 12.475 -8.366 16.966 1.00 90.06 545 ASP A O 1
ATOM 4315 N N . LEU A 1 546 ? 10.788 -7.073 16.245 1.00 90.12 546 LEU A N 1
ATOM 4316 C CA . LEU A 1 546 ? 11.593 -5.902 15.875 1.00 90.12 546 LEU A CA 1
ATOM 4317 C C . LEU A 1 546 ? 11.451 -4.745 16.873 1.00 90.12 546 LEU A C 1
ATOM 4319 O O . LEU A 1 546 ? 12.222 -3.791 16.789 1.00 90.12 546 LEU A O 1
ATOM 4323 N N . SER A 1 547 ? 10.465 -4.807 17.771 1.00 87.88 547 SER A N 1
ATOM 4324 C CA . SER A 1 547 ? 10.147 -3.729 18.705 1.00 87.88 547 SER A CA 1
ATOM 4325 C C . SER A 1 547 ? 11.069 -3.755 19.924 1.00 87.88 547 SER A C 1
ATOM 4327 O O . SER A 1 547 ? 11.429 -4.820 20.422 1.00 87.88 547 SER A O 1
ATOM 4329 N N . ASP A 1 548 ? 11.385 -2.575 20.464 1.00 85.19 548 ASP A N 1
ATOM 4330 C CA . ASP A 1 548 ? 12.074 -2.432 21.759 1.00 85.19 548 ASP A CA 1
ATOM 4331 C C . ASP A 1 548 ? 11.222 -2.969 22.935 1.00 85.19 548 ASP A C 1
ATOM 4333 O O . ASP A 1 548 ? 11.722 -3.127 24.051 1.00 85.19 548 ASP A O 1
ATOM 4337 N N . TYR A 1 549 ? 9.934 -3.245 22.683 1.00 86.81 549 TYR A N 1
ATOM 4338 C CA . TYR A 1 549 ? 8.931 -3.685 23.654 1.00 86.81 549 TYR A CA 1
ATOM 4339 C C . TYR A 1 549 ? 8.137 -4.891 23.108 1.00 86.81 549 TYR A C 1
ATOM 4341 O O . TYR A 1 549 ? 6.948 -4.770 22.790 1.00 86.81 549 TYR A O 1
ATOM 4349 N N . PRO A 1 550 ? 8.777 -6.065 22.936 1.00 89.12 550 PRO A N 1
ATOM 4350 C CA . PRO A 1 550 ? 8.136 -7.242 22.348 1.00 89.12 550 PRO A CA 1
ATOM 4351 C C . PRO A 1 550 ? 6.911 -7.712 23.148 1.00 89.12 550 PRO A C 1
ATOM 4353 O O . PRO A 1 550 ? 5.979 -8.265 22.568 1.00 89.12 550 PRO A O 1
ATOM 4356 N N . GLU A 1 551 ? 6.866 -7.442 24.459 1.00 88.50 551 GLU A N 1
ATOM 4357 C CA . GLU A 1 551 ? 5.753 -7.809 25.341 1.00 88.50 551 GLU A CA 1
ATOM 4358 C C . GLU A 1 551 ? 4.438 -7.078 25.032 1.00 88.50 551 GLU A C 1
ATOM 4360 O O . GLU A 1 551 ? 3.380 -7.483 25.510 1.00 88.50 551 GLU A O 1
ATOM 4365 N N . GLU A 1 552 ? 4.488 -6.004 24.242 1.00 87.69 552 GLU A N 1
ATOM 4366 C CA . GLU A 1 552 ? 3.301 -5.272 23.800 1.00 87.69 552 GLU A CA 1
ATOM 4367 C C . GLU A 1 552 ? 2.607 -5.940 22.600 1.00 87.69 552 GLU A C 1
ATOM 4369 O O . GLU A 1 552 ? 1.557 -5.460 22.176 1.00 87.69 552 GLU A O 1
ATOM 4374 N N . GLU A 1 553 ? 3.157 -7.033 22.046 1.00 92.25 553 GLU A N 1
ATOM 4375 C CA . GLU A 1 553 ? 2.594 -7.784 20.908 1.00 92.25 553 GLU A CA 1
ATOM 4376 C C . GLU A 1 553 ? 2.189 -6.855 19.741 1.00 92.25 553 GLU A C 1
ATOM 4378 O O . GLU A 1 553 ? 1.072 -6.899 19.209 1.00 92.25 553 GLU A O 1
ATOM 4383 N N . GLU A 1 554 ? 3.101 -5.939 19.391 1.00 91.88 554 GLU A N 1
ATOM 4384 C CA . GLU A 1 554 ? 2.823 -4.828 18.480 1.00 91.88 554 GLU A CA 1
ATOM 4385 C C . GLU A 1 554 ? 2.507 -5.295 17.046 1.00 91.88 554 GLU A C 1
ATOM 4387 O O . GLU A 1 554 ? 3.268 -6.035 16.416 1.00 91.88 554 GLU A O 1
ATOM 4392 N N . VAL A 1 555 ? 1.385 -4.806 16.515 1.00 93.62 555 VAL A N 1
ATOM 4393 C CA . VAL A 1 555 ? 0.956 -4.936 15.120 1.00 93.62 555 VAL A CA 1
ATOM 4394 C C . VAL A 1 555 ? 0.908 -3.546 14.504 1.00 93.62 555 VAL A C 1
ATOM 4396 O O . VAL A 1 555 ? 0.150 -2.682 14.946 1.00 93.62 555 VAL A O 1
ATOM 4399 N N . LEU A 1 556 ? 1.712 -3.333 13.469 1.00 92.25 556 LEU A N 1
ATOM 4400 C CA . LEU A 1 556 ? 1.823 -2.065 12.773 1.00 92.25 556 LEU A CA 1
ATOM 4401 C C . LEU A 1 556 ? 0.817 -1.984 11.627 1.00 92.25 556 LEU A C 1
ATOM 4403 O O . LEU A 1 556 ? 0.816 -2.835 10.736 1.00 92.25 556 LEU A O 1
ATOM 4407 N N . LEU A 1 557 ? -0.012 -0.940 11.631 1.00 90.88 557 LEU A N 1
ATOM 4408 C CA . LEU A 1 557 ? -0.934 -0.630 10.546 1.00 90.88 557 LEU A CA 1
ATOM 4409 C C . LEU A 1 557 ? -0.351 0.426 9.604 1.00 90.88 557 LEU A C 1
ATOM 4411 O O . LEU A 1 557 ? 0.048 1.506 10.044 1.00 90.88 557 LEU A O 1
ATOM 4415 N N . ARG A 1 558 ? -0.359 0.143 8.297 1.00 88.31 558 ARG A N 1
ATOM 4416 C CA . ARG A 1 558 ? 0.191 1.019 7.250 1.00 88.31 558 ARG A CA 1
ATOM 4417 C C . ARG A 1 558 ? -0.927 1.629 6.410 1.00 88.31 558 ARG A C 1
ATOM 4419 O O . ARG A 1 558 ? -1.616 0.926 5.677 1.00 88.31 558 ARG A O 1
ATOM 4426 N N . GLY A 1 559 ? -1.066 2.953 6.480 1.00 79.56 559 GLY A N 1
ATOM 4427 C CA . GLY A 1 559 ? -2.063 3.746 5.755 1.00 79.56 559 GLY A CA 1
ATOM 4428 C C . GLY A 1 559 ? -3.497 3.229 5.912 1.00 79.56 559 GLY A C 1
ATOM 4429 O O . GLY A 1 559 ? -4.138 2.991 4.888 1.00 79.56 559 GLY A O 1
ATOM 4430 N N . PRO A 1 560 ? -3.992 2.980 7.138 1.00 81.25 560 PRO A N 1
ATOM 4431 C CA . PRO A 1 560 ? -5.169 2.149 7.344 1.00 81.25 560 PRO A CA 1
ATOM 4432 C C . PRO A 1 560 ? -6.477 2.778 6.843 1.00 81.25 560 PRO A C 1
ATOM 4434 O O . PRO A 1 560 ? -6.718 3.983 6.972 1.00 81.25 560 PRO A O 1
ATOM 4437 N N . PHE A 1 561 ? -7.351 1.918 6.314 1.00 84.00 561 PHE A N 1
ATOM 4438 C CA . PHE A 1 561 ? -8.705 2.242 5.864 1.00 84.00 561 PHE A CA 1
ATOM 4439 C C . PHE A 1 561 ? -9.706 1.387 6.636 1.00 84.00 561 PHE A C 1
ATOM 4441 O O . PHE A 1 561 ? -9.735 0.165 6.486 1.00 84.00 561 PHE A O 1
ATOM 4448 N N . PHE A 1 562 ? -10.543 2.045 7.430 1.00 87.81 562 PHE A N 1
ATOM 4449 C CA . PHE A 1 562 ? -11.520 1.419 8.303 1.00 87.81 562 PHE A CA 1
ATOM 4450 C C . PHE A 1 562 ? -12.946 1.646 7.797 1.00 87.81 562 PHE A C 1
ATOM 4452 O O . PHE A 1 562 ? -13.314 2.738 7.356 1.00 87.81 562 PHE A O 1
ATOM 4459 N N . GLN A 1 563 ? -13.770 0.616 7.930 1.00 91.25 563 GLN A N 1
ATOM 4460 C CA . GLN A 1 563 ? -15.224 0.712 7.909 1.00 91.25 563 GLN A CA 1
ATOM 4461 C C . GLN A 1 563 ? -15.705 0.641 9.361 1.00 91.25 563 GLN A C 1
ATOM 4463 O O . GLN A 1 563 ? -15.504 -0.380 10.020 1.00 91.25 563 GLN A O 1
ATOM 4468 N N . LEU A 1 564 ? -16.302 1.718 9.879 1.00 93.38 564 LEU A N 1
ATOM 4469 C CA . LEU A 1 564 ? -16.860 1.719 11.232 1.00 93.38 564 LEU A CA 1
ATOM 4470 C C . LEU A 1 564 ? -18.192 0.956 11.238 1.00 93.38 564 LEU A C 1
ATOM 4472 O O . LEU A 1 564 ? -19.099 1.268 10.463 1.00 93.38 564 LEU A O 1
ATOM 4476 N N . VAL A 1 565 ? -18.308 -0.032 12.125 1.00 96.56 565 VAL A N 1
ATOM 4477 C CA . VAL A 1 565 ? -19.509 -0.864 12.276 1.00 96.56 565 VAL A CA 1
ATOM 4478 C C . VAL A 1 565 ? -20.312 -0.418 13.494 1.00 96.56 565 VAL A C 1
ATOM 4480 O O . VAL A 1 565 ? -21.463 -0.026 13.332 1.00 96.56 565 VAL A O 1
ATOM 4483 N N . ASN A 1 566 ? -19.704 -0.398 14.685 1.00 96.56 566 ASN A N 1
ATOM 4484 C CA . ASN A 1 566 ? -20.396 -0.095 15.943 1.00 96.56 566 ASN A CA 1
ATOM 4485 C C . ASN A 1 566 ? -19.572 0.833 16.853 1.00 96.56 566 ASN A C 1
ATOM 4487 O O . ASN A 1 566 ? -18.346 0.877 16.768 1.00 96.56 566 ASN A O 1
ATOM 4491 N N . VAL A 1 567 ? -20.247 1.554 17.750 1.00 95.25 567 VAL A N 1
ATOM 4492 C CA . VAL A 1 567 ? -19.642 2.282 18.874 1.00 95.25 567 VAL A CA 1
ATOM 4493 C C . VAL A 1 567 ? -20.572 2.141 20.069 1.00 95.25 567 VAL A C 1
ATOM 4495 O O . VAL A 1 567 ? -21.740 2.516 19.988 1.00 95.25 567 VAL A O 1
ATOM 4498 N N . GLN A 1 568 ? -20.069 1.606 21.180 1.00 94.81 568 GLN A N 1
ATOM 4499 C CA . GLN A 1 568 ? -20.897 1.285 22.344 1.00 94.81 568 GLN A CA 1
ATOM 4500 C C . GLN A 1 568 ? -20.124 1.386 23.669 1.00 94.81 568 GLN A C 1
ATOM 4502 O O . GLN A 1 568 ? -18.950 1.018 23.730 1.00 94.81 568 GLN A O 1
ATOM 4507 N N . PRO A 1 569 ? -20.753 1.856 24.763 1.00 93.00 569 PRO A N 1
ATOM 4508 C CA . PRO A 1 569 ? -20.168 1.769 26.096 1.00 93.00 569 PRO A CA 1
ATOM 4509 C C . PRO A 1 569 ? -20.146 0.310 26.573 1.00 93.00 569 PRO A C 1
ATOM 4511 O O . PRO A 1 569 ? -21.174 -0.365 26.561 1.00 93.00 569 PRO A O 1
ATOM 4514 N N . GLN A 1 570 ? -18.998 -0.164 27.049 1.00 90.50 570 GLN A N 1
ATOM 4515 C CA . GLN A 1 570 ? -18.846 -1.476 27.678 1.00 90.50 570 GLN A CA 1
ATOM 4516 C C . GLN A 1 570 ? -18.158 -1.344 29.043 1.00 90.50 570 GLN A C 1
ATOM 4518 O O . GLN A 1 570 ? -17.336 -0.457 29.275 1.00 90.50 570 GLN A O 1
ATOM 4523 N N . ARG A 1 571 ? -18.486 -2.258 29.960 1.00 85.00 571 ARG A N 1
ATOM 4524 C CA . ARG A 1 571 ? -17.693 -2.503 31.171 1.00 85.00 571 ARG A CA 1
ATOM 4525 C C . ARG A 1 571 ? -16.850 -3.743 30.929 1.00 85.00 571 ARG A C 1
ATOM 4527 O O . ARG A 1 571 ? -17.405 -4.811 30.677 1.00 85.00 571 ARG A O 1
ATOM 4534 N N . LEU A 1 572 ? -15.534 -3.594 30.989 1.00 78.12 572 LEU A N 1
ATOM 4535 C CA . LEU A 1 572 ? -14.601 -4.685 30.734 1.00 78.12 572 LEU A CA 1
ATOM 4536 C C . LEU A 1 572 ? -14.411 -5.485 32.027 1.00 78.12 572 LEU A C 1
ATOM 4538 O O . LEU A 1 572 ? -13.797 -5.023 32.984 1.00 78.12 572 LEU A O 1
ATOM 4542 N N . VAL A 1 573 ? -15.012 -6.673 32.079 1.00 63.81 573 VAL A N 1
ATOM 4543 C CA . VAL A 1 573 ? -14.962 -7.557 33.251 1.00 63.81 573 VAL A CA 1
ATOM 4544 C C . VAL A 1 573 ? -13.631 -8.309 33.269 1.00 63.81 573 VAL A C 1
ATOM 4546 O O . VAL A 1 573 ? -13.227 -8.861 32.250 1.00 63.81 573 VAL A O 1
ATOM 4549 N N . GLY A 1 574 ? -12.970 -8.365 34.428 1.00 56.34 574 GLY A N 1
ATOM 4550 C CA . GLY A 1 574 ? -11.715 -9.110 34.611 1.00 56.34 574 GLY A CA 1
ATOM 4551 C C . GLY A 1 574 ? -10.433 -8.327 34.306 1.00 56.34 574 GLY A C 1
ATOM 4552 O O . GLY A 1 574 ? -9.355 -8.908 34.354 1.00 56.34 574 GLY A O 1
ATOM 4553 N N . VAL A 1 575 ? -10.527 -7.023 34.029 1.00 60.50 575 VAL A N 1
ATOM 4554 C CA . VAL A 1 575 ? -9.362 -6.134 33.912 1.00 60.50 575 VAL A CA 1
ATOM 4555 C C . VAL A 1 575 ? -9.110 -5.476 35.271 1.00 60.50 575 VAL A C 1
ATOM 4557 O O . VAL A 1 575 ? -9.839 -4.567 35.670 1.00 60.50 575 VAL A O 1
ATOM 4560 N N . GLU A 1 576 ? -8.100 -5.937 36.012 1.00 50.94 576 GLU A N 1
ATOM 4561 C CA . GLU A 1 576 ? -7.705 -5.291 37.272 1.00 50.94 576 GLU A CA 1
ATOM 4562 C C . GLU A 1 576 ? -7.264 -3.840 37.012 1.00 50.94 576 GLU A C 1
ATOM 4564 O O . GLU A 1 576 ? -6.389 -3.581 36.187 1.00 50.94 576 GLU A O 1
ATOM 4569 N N . GLY A 1 577 ? -7.903 -2.892 37.705 1.00 51.56 577 GLY A N 1
ATOM 4570 C CA . GLY A 1 577 ? -7.726 -1.447 37.504 1.00 51.56 577 GLY A CA 1
ATOM 4571 C C . GLY A 1 577 ? -8.853 -0.763 36.717 1.00 51.56 577 GLY A C 1
ATOM 4572 O O . GLY A 1 577 ? -9.098 0.423 36.950 1.00 51.56 577 GLY A O 1
ATOM 4573 N N . ALA A 1 578 ? -9.609 -1.500 35.891 1.00 54.41 578 ALA A N 1
ATOM 4574 C CA . ALA A 1 578 ? -10.672 -0.935 35.056 1.00 54.41 578 ALA A CA 1
ATOM 4575 C C . ALA A 1 578 ? -11.936 -0.596 35.866 1.00 54.41 578 ALA A C 1
ATOM 4577 O O . ALA A 1 578 ? -12.920 -1.335 35.917 1.00 54.41 578 ALA A O 1
ATOM 4578 N N . SER A 1 579 ? -11.900 0.554 36.535 1.00 52.28 579 SER A N 1
ATOM 4579 C CA . SER A 1 579 ? -13.008 1.081 37.345 1.00 52.28 579 SER A CA 1
ATOM 4580 C C . SER A 1 579 ? -14.087 1.806 36.521 1.00 52.28 579 SER A C 1
ATOM 4582 O O . SER A 1 579 ? -15.141 2.164 37.055 1.00 52.28 579 SER A O 1
ATOM 4584 N N . GLY A 1 580 ? -13.835 2.028 35.226 1.00 71.81 580 GLY A N 1
ATOM 4585 C CA . GLY A 1 580 ? -14.646 2.858 34.340 1.00 71.81 580 GLY A CA 1
ATOM 4586 C C . GLY A 1 580 ? -15.569 2.107 33.374 1.00 71.81 580 GLY A C 1
ATOM 4587 O O . GLY A 1 580 ? -15.625 0.882 33.296 1.00 71.81 580 GLY A O 1
ATOM 4588 N N . THR A 1 581 ? -16.322 2.889 32.600 1.00 84.69 581 THR A N 1
ATOM 4589 C CA . THR A 1 581 ? -16.970 2.423 31.365 1.00 84.69 581 THR A CA 1
ATOM 4590 C C . THR A 1 581 ? -16.102 2.876 30.199 1.00 84.69 581 THR A C 1
ATOM 4592 O O . THR A 1 581 ? -15.826 4.067 30.083 1.00 84.69 581 THR A O 1
ATOM 4595 N N . VAL A 1 582 ? -15.680 1.939 29.353 1.00 89.81 582 VAL A N 1
ATOM 4596 C CA . VAL A 1 582 ? -14.844 2.201 28.175 1.00 89.81 582 VAL A CA 1
ATOM 4597 C C . VAL A 1 582 ? -15.737 2.191 26.940 1.00 89.81 582 VAL A C 1
ATOM 4599 O O . VAL A 1 582 ? -16.605 1.329 26.802 1.00 89.81 582 VAL A O 1
ATOM 4602 N N . HIS A 1 583 ? -15.553 3.140 26.027 1.00 92.50 583 HIS A N 1
ATOM 4603 C CA . HIS A 1 583 ? -16.287 3.129 24.762 1.00 92.50 583 HIS A CA 1
ATOM 4604 C C . HIS A 1 583 ? -15.553 2.260 23.746 1.00 92.50 583 HIS A C 1
ATOM 4606 O O . HIS A 1 583 ? -14.447 2.591 23.330 1.00 92.50 583 HIS A O 1
ATOM 4612 N N . VAL A 1 584 ? -16.161 1.145 23.351 1.00 95.06 584 VAL A N 1
ATOM 4613 C CA . VAL A 1 584 ? -15.602 0.240 22.347 1.00 95.06 584 VAL A CA 1
ATOM 4614 C C . VAL A 1 584 ? -16.068 0.683 20.967 1.00 95.06 584 VAL A C 1
ATOM 4616 O O . VAL A 1 584 ? -17.271 0.781 20.719 1.00 95.06 584 VAL A O 1
ATOM 4619 N N . MET A 1 585 ? -15.111 0.967 20.087 1.00 94.81 585 MET A N 1
ATOM 4620 C CA . MET A 1 585 ? -15.332 1.247 18.671 1.00 94.81 585 MET A CA 1
ATOM 4621 C C . MET A 1 585 ? -14.970 0.003 17.864 1.00 94.81 585 MET A C 1
ATOM 4623 O O . MET A 1 585 ? -13.833 -0.454 17.931 1.00 94.81 585 MET A O 1
ATOM 4627 N N . ASP A 1 586 ? -15.917 -0.525 17.099 1.00 97.12 586 ASP A N 1
ATOM 4628 C CA . ASP A 1 586 ? -15.759 -1.717 16.268 1.00 97.12 586 ASP A CA 1
ATOM 4629 C C . ASP A 1 586 ? -15.537 -1.311 14.807 1.00 97.12 586 ASP A C 1
ATOM 4631 O O . ASP A 1 586 ? -16.442 -0.777 14.157 1.00 97.12 586 ASP A O 1
ATOM 4635 N N . GLY A 1 587 ? -14.332 -1.555 14.287 1.00 96.00 587 GLY A N 1
ATOM 4636 C CA . GLY A 1 587 ? -13.960 -1.254 12.902 1.00 96.00 587 GLY A CA 1
ATOM 4637 C C . GLY A 1 587 ? -13.435 -2.472 12.146 1.00 96.00 587 GLY A C 1
ATOM 4638 O O . GLY A 1 587 ? -12.822 -3.355 12.739 1.00 96.00 587 GLY A O 1
ATOM 4639 N N . VAL A 1 588 ? -13.638 -2.499 10.829 1.00 96.62 588 VAL A N 1
ATOM 4640 C CA . VAL A 1 588 ? -13.097 -3.527 9.921 1.00 96.62 588 VAL A CA 1
ATOM 4641 C C . VAL A 1 588 ? -12.079 -2.907 8.970 1.00 96.62 588 VAL A C 1
ATOM 4643 O O . VAL A 1 588 ? -12.327 -1.837 8.412 1.00 96.62 588 VAL A O 1
ATOM 4646 N N . MET A 1 589 ? -10.965 -3.600 8.747 1.00 93.56 589 MET A N 1
ATOM 4647 C CA . MET A 1 589 ? -9.908 -3.237 7.802 1.00 93.56 589 MET A CA 1
ATOM 4648 C C . MET A 1 589 ? -9.457 -4.475 7.017 1.00 93.56 589 MET A C 1
ATOM 4650 O O . MET A 1 589 ? -9.384 -5.568 7.576 1.00 93.56 589 MET A O 1
ATOM 4654 N N . LEU A 1 590 ? -9.119 -4.304 5.733 1.00 93.62 590 LEU A N 1
ATOM 4655 C CA . LEU A 1 590 ? -8.449 -5.353 4.961 1.00 93.62 590 LEU A CA 1
ATOM 4656 C C . LEU A 1 590 ? -6.930 -5.149 4.943 1.00 93.62 590 LEU A C 1
ATOM 4658 O O . LEU A 1 590 ? -6.452 -4.027 4.767 1.00 93.62 590 LEU A O 1
ATOM 4662 N N . ASN A 1 591 ? -6.186 -6.244 5.095 1.00 93.62 591 ASN A N 1
ATOM 4663 C CA . ASN A 1 591 ? -4.726 -6.265 5.038 1.00 93.62 591 ASN A CA 1
ATOM 4664 C C . ASN A 1 591 ? -4.193 -6.341 3.590 1.00 93.62 591 ASN A C 1
ATOM 4666 O O . ASN A 1 591 ? -3.111 -5.843 3.277 1.00 93.62 591 ASN A O 1
ATOM 4670 N N . SER A 1 592 ? -4.965 -6.926 2.671 1.00 90.62 592 SER A N 1
ATOM 4671 C CA . SER A 1 592 ? -4.539 -7.091 1.280 1.00 90.62 592 SER A CA 1
ATOM 4672 C C . SER A 1 592 ? -4.410 -5.756 0.541 1.00 90.62 592 SER A C 1
ATOM 4674 O O . SER A 1 592 ? -5.358 -4.976 0.441 1.00 90.62 592 SER A O 1
ATOM 4676 N N . ASN A 1 593 ? -3.233 -5.523 -0.035 1.00 87.31 593 ASN A N 1
ATOM 4677 C CA . ASN A 1 593 ? -2.840 -4.276 -0.676 1.00 87.31 593 ASN A CA 1
ATOM 4678 C C . ASN A 1 593 ? -2.152 -4.536 -2.026 1.00 87.31 593 ASN A C 1
ATOM 4680 O O . ASN A 1 593 ? -1.484 -5.547 -2.217 1.00 87.31 593 ASN A O 1
ATOM 4684 N N . ARG A 1 594 ? -2.288 -3.596 -2.961 1.00 86.75 594 ARG A N 1
ATOM 4685 C CA . ARG A 1 594 ? -1.605 -3.587 -4.266 1.00 86.75 594 ARG A CA 1
ATOM 4686 C C . ARG A 1 594 ? -0.384 -2.671 -4.312 1.00 86.75 594 ARG A C 1
ATOM 4688 O O . ARG A 1 594 ? 0.210 -2.513 -5.371 1.00 86.75 594 ARG A O 1
ATOM 4695 N N . ASP A 1 595 ? -0.036 -2.023 -3.207 1.00 77.94 595 ASP A N 1
ATOM 4696 C CA . ASP A 1 595 ? 1.053 -1.052 -3.183 1.00 77.94 595 ASP A CA 1
ATOM 4697 C C . ASP A 1 595 ? 2.426 -1.745 -3.238 1.00 77.94 595 ASP A C 1
ATOM 4699 O O . ASP A 1 595 ? 2.976 -2.175 -2.225 1.00 77.94 595 ASP A O 1
ATOM 4703 N N . HIS A 1 596 ? 2.917 -1.916 -4.465 1.00 81.75 596 HIS A N 1
ATOM 4704 C CA . HIS A 1 596 ? 4.174 -2.565 -4.828 1.00 81.75 596 HIS A CA 1
ATOM 4705 C C . HIS A 1 596 ? 4.624 -2.054 -6.218 1.00 81.75 596 HIS A C 1
ATOM 4707 O O . HIS A 1 596 ? 3.749 -1.807 -7.065 1.00 81.75 596 HIS A O 1
ATOM 4713 N N . PRO A 1 597 ? 5.939 -1.929 -6.510 1.00 79.06 597 PRO A N 1
ATOM 4714 C CA . PRO A 1 597 ? 6.453 -1.405 -7.784 1.00 79.06 597 PRO A CA 1
ATOM 4715 C C . PRO A 1 597 ? 5.884 -2.065 -9.049 1.00 79.06 597 PRO A C 1
ATOM 4717 O O . PRO A 1 597 ? 5.622 -1.370 -10.025 1.00 79.06 597 PRO A O 1
ATOM 4720 N N . SER A 1 598 ? 5.554 -3.362 -9.007 1.00 76.44 598 SER A N 1
ATOM 4721 C CA . SER A 1 598 ? 4.904 -4.088 -10.120 1.00 76.44 598 SER A CA 1
ATOM 4722 C C . SER A 1 598 ? 3.596 -3.456 -10.624 1.00 76.44 598 SER A C 1
ATOM 4724 O O . SER A 1 598 ? 3.147 -3.744 -11.726 1.00 76.44 598 SER A O 1
ATOM 4726 N N . THR A 1 599 ? 2.933 -2.610 -9.826 1.00 70.44 599 THR A N 1
ATOM 4727 C CA . THR A 1 599 ? 1.729 -1.880 -10.273 1.00 70.44 599 THR A CA 1
ATOM 4728 C C . THR A 1 599 ? 2.029 -0.619 -11.083 1.00 70.44 599 THR A C 1
ATOM 4730 O O . THR A 1 599 ? 1.125 -0.094 -11.730 1.00 70.44 599 THR A O 1
ATOM 4733 N N . MET A 1 600 ? 3.282 -0.155 -11.080 1.00 69.62 600 MET A N 1
ATOM 4734 C CA . MET A 1 600 ? 3.794 0.914 -11.946 1.00 69.62 600 MET A CA 1
ATOM 4735 C C . MET A 1 600 ? 4.410 0.377 -13.246 1.00 69.62 600 MET A C 1
ATOM 4737 O O . MET A 1 600 ? 4.595 1.138 -14.189 1.00 69.62 600 MET A O 1
ATOM 4741 N N . GLU A 1 601 ? 4.714 -0.922 -13.306 1.00 75.75 601 GLU A N 1
ATOM 4742 C CA . GLU A 1 601 ? 5.203 -1.609 -14.513 1.00 75.75 601 GLU A CA 1
ATOM 4743 C C . GLU A 1 601 ? 4.085 -1.853 -15.548 1.00 75.75 601 GLU A C 1
ATOM 4745 O O . GLU A 1 601 ? 4.362 -2.041 -16.735 1.00 75.75 601 GLU A O 1
ATOM 4750 N N . MET A 1 602 ? 2.822 -1.816 -15.104 1.00 78.88 602 MET A N 1
ATOM 4751 C CA . MET A 1 602 ? 1.626 -1.912 -15.947 1.00 78.88 602 MET A CA 1
ATOM 4752 C C . MET A 1 602 ? 1.450 -0.678 -16.836 1.00 78.88 602 MET A C 1
ATOM 4754 O O . MET A 1 602 ? 1.706 0.454 -16.418 1.00 78.88 602 MET A O 1
ATOM 4758 N N . ALA A 1 603 ? 0.888 -0.869 -18.032 1.00 82.00 603 ALA A N 1
ATOM 4759 C CA . ALA A 1 603 ? 0.430 0.257 -18.846 1.00 82.00 603 ALA A CA 1
ATOM 4760 C C . ALA A 1 603 ? -0.679 1.044 -18.102 1.00 82.00 603 ALA A C 1
ATOM 4762 O O . ALA A 1 603 ? -1.480 0.428 -17.394 1.00 82.00 603 ALA A O 1
ATOM 4763 N N . PRO A 1 604 ? -0.810 2.379 -18.262 1.00 80.50 604 PRO A N 1
ATOM 4764 C CA . PRO A 1 604 ? -1.762 3.178 -17.478 1.00 80.50 604 PRO A CA 1
ATOM 4765 C C . PRO A 1 604 ? -3.218 2.686 -17.535 1.00 80.50 604 PRO A C 1
ATOM 4767 O O . PRO A 1 604 ? -3.911 2.678 -16.517 1.00 80.50 604 PRO A O 1
ATOM 4770 N N . GLU A 1 605 ? -3.684 2.222 -18.698 1.00 85.56 605 GLU A N 1
ATOM 4771 C CA . GLU A 1 605 ? -5.023 1.636 -18.843 1.00 85.56 605 GLU A CA 1
ATOM 4772 C C . GLU A 1 605 ? -5.181 0.302 -18.109 1.00 85.56 605 GLU A C 1
ATOM 4774 O O . GLU A 1 605 ? -6.224 0.037 -17.510 1.00 85.56 605 GLU A O 1
ATOM 4779 N N . GLU A 1 606 ? -4.154 -0.544 -18.152 1.00 86.00 606 GLU A N 1
ATOM 4780 C CA . GLU A 1 606 ? -4.127 -1.829 -17.462 1.00 86.00 606 GLU A CA 1
ATOM 4781 C C . GLU A 1 606 ? -4.095 -1.616 -15.945 1.00 86.00 606 GLU A C 1
ATOM 4783 O O . GLU A 1 606 ? -4.925 -2.172 -15.230 1.00 86.00 606 GLU A O 1
ATOM 4788 N N . GLY A 1 607 ? -3.240 -0.712 -15.458 1.00 84.94 607 GLY A N 1
ATOM 4789 C CA . GLY A 1 607 ? -3.186 -0.306 -14.054 1.00 84.94 607 GLY A CA 1
ATOM 4790 C C . GLY A 1 607 ? -4.497 0.312 -13.550 1.00 84.94 607 GLY A C 1
ATOM 4791 O O . GLY A 1 607 ? -4.854 0.138 -12.379 1.00 84.94 607 GLY A O 1
ATOM 4792 N N . ASN A 1 608 ? -5.257 0.983 -14.425 1.00 86.00 608 ASN A N 1
ATOM 4793 C CA . ASN A 1 608 ? -6.613 1.457 -14.135 1.00 86.00 608 ASN A CA 1
ATOM 4794 C C . ASN A 1 608 ? -7.613 0.294 -14.019 1.00 86.00 608 ASN A C 1
ATOM 4796 O O . ASN A 1 608 ? -8.290 0.202 -12.995 1.00 86.00 608 ASN A O 1
ATOM 4800 N N . LYS A 1 609 ? -7.645 -0.630 -14.991 1.00 90.88 609 LYS A N 1
ATOM 4801 C CA . LYS A 1 609 ? -8.484 -1.849 -14.955 1.00 90.88 609 LYS A CA 1
ATOM 4802 C C . LYS A 1 609 ? -8.168 -2.719 -13.726 1.00 90.88 609 LYS A C 1
ATOM 4804 O O . LYS A 1 609 ? -9.077 -3.200 -13.052 1.00 90.88 609 LYS A O 1
ATOM 4809 N N . ALA A 1 610 ? -6.890 -2.852 -13.373 1.00 90.12 610 ALA A N 1
ATOM 4810 C CA . ALA A 1 610 ? -6.426 -3.539 -12.170 1.00 90.12 610 ALA A CA 1
ATOM 4811 C C . ALA A 1 610 ? -6.882 -2.841 -10.883 1.00 90.12 610 ALA A C 1
ATOM 4813 O O . ALA A 1 610 ? -7.258 -3.503 -9.915 1.00 90.12 610 ALA A O 1
ATOM 4814 N N . ARG A 1 611 ? -6.888 -1.501 -10.859 1.00 87.94 611 ARG A N 1
ATOM 4815 C CA . ARG A 1 611 ? -7.382 -0.724 -9.713 1.00 87.94 611 ARG A CA 1
ATOM 4816 C C . ARG A 1 611 ? -8.889 -0.863 -9.535 1.00 87.94 611 ARG A C 1
ATOM 4818 O O . ARG A 1 611 ? -9.333 -0.999 -8.399 1.00 87.94 611 ARG A O 1
ATOM 4825 N N . GLU A 1 612 ? -9.646 -0.854 -10.626 1.00 91.88 612 GLU A N 1
ATOM 4826 C CA . GLU A 1 612 ? -11.099 -1.022 -10.610 1.00 91.88 612 GLU A CA 1
ATOM 4827 C C . GLU A 1 612 ? -11.501 -2.431 -10.147 1.00 91.88 612 GLU A C 1
ATOM 4829 O O . GLU A 1 612 ? -12.274 -2.561 -9.195 1.00 91.88 612 GLU A O 1
ATOM 4834 N N . LEU A 1 613 ? -10.900 -3.482 -10.725 1.00 95.12 613 LEU A N 1
ATOM 4835 C CA . LEU A 1 613 ? -11.155 -4.864 -10.309 1.00 95.12 613 LEU A CA 1
ATOM 4836 C C . LEU A 1 613 ? -10.792 -5.085 -8.836 1.00 95.12 613 LEU A C 1
ATOM 4838 O O . LEU A 1 613 ? -11.626 -5.558 -8.066 1.00 95.12 613 LEU A O 1
ATOM 4842 N N . PHE A 1 614 ? -9.580 -4.710 -8.416 1.00 94.50 614 PHE A N 1
ATOM 4843 C CA . PHE A 1 614 ? -9.160 -4.902 -7.027 1.00 94.50 614 PHE A CA 1
ATOM 4844 C C . PHE A 1 614 ? -10.002 -4.087 -6.043 1.00 94.50 614 PHE A C 1
ATOM 4846 O O . PHE A 1 614 ? -10.345 -4.593 -4.981 1.00 94.50 614 PHE A O 1
ATOM 4853 N N . GLY A 1 615 ? -10.385 -2.855 -6.397 1.00 91.06 615 GLY A N 1
ATOM 4854 C CA . GLY A 1 615 ? -11.292 -2.041 -5.587 1.00 91.06 615 GLY A CA 1
ATOM 4855 C C . GLY A 1 615 ? -12.646 -2.722 -5.370 1.00 91.06 615 GLY A C 1
ATOM 4856 O O . GLY A 1 615 ? -13.139 -2.748 -4.245 1.00 91.06 615 GLY A O 1
ATOM 4857 N N . CYS A 1 616 ? -13.199 -3.344 -6.416 1.00 95.50 616 CYS A N 1
ATOM 4858 C CA . CYS A 1 616 ? -14.439 -4.114 -6.331 1.00 95.50 616 CYS A CA 1
ATOM 4859 C C . CYS A 1 616 ? -14.299 -5.360 -5.435 1.00 95.50 616 CYS A C 1
ATOM 4861 O O . CYS A 1 616 ? -15.181 -5.636 -4.626 1.00 95.50 616 CYS A O 1
ATOM 4863 N N . LEU A 1 617 ? -13.186 -6.095 -5.540 1.00 96.44 617 LEU A N 1
ATOM 4864 C CA . LEU A 1 617 ? -12.915 -7.287 -4.722 1.00 96.44 617 LEU A CA 1
ATOM 4865 C C . LEU A 1 617 ? -12.701 -6.931 -3.239 1.00 96.44 617 LEU A C 1
ATOM 4867 O O . LEU A 1 617 ? -13.270 -7.575 -2.360 1.00 96.44 617 LEU A O 1
ATOM 4871 N N . VAL A 1 618 ? -11.948 -5.860 -2.965 1.00 93.06 618 VAL A N 1
ATOM 4872 C CA . VAL A 1 618 ? -11.753 -5.274 -1.626 1.00 93.06 618 VAL A CA 1
ATOM 4873 C C . VAL A 1 618 ? -13.078 -4.830 -1.008 1.00 93.06 618 VAL A C 1
ATOM 4875 O O . VAL A 1 618 ? -13.278 -5.010 0.192 1.00 93.06 618 VAL A O 1
ATOM 4878 N N . GLU A 1 619 ? -13.994 -4.266 -1.797 1.00 92.75 619 GLU A N 1
ATOM 4879 C CA . GLU A 1 619 ? -15.327 -3.905 -1.315 1.00 92.75 619 GLU A CA 1
ATOM 4880 C C . GLU A 1 619 ? -16.137 -5.146 -0.920 1.00 92.75 619 GLU A C 1
ATOM 4882 O O . GLU A 1 619 ? -16.651 -5.176 0.193 1.00 92.75 619 GLU A O 1
ATOM 4887 N N . ILE A 1 620 ? -16.166 -6.197 -1.752 1.00 96.62 620 ILE A N 1
ATOM 4888 C CA . ILE A 1 620 ? -16.838 -7.470 -1.424 1.00 96.62 620 ILE A CA 1
ATOM 4889 C C . ILE A 1 620 ? -16.267 -8.065 -0.128 1.00 96.62 620 ILE A C 1
ATOM 4891 O O . ILE A 1 620 ? -17.019 -8.312 0.815 1.00 96.62 620 ILE A O 1
ATOM 4895 N N . GLY A 1 621 ? -14.944 -8.254 -0.046 1.00 95.62 621 GLY A N 1
ATOM 4896 C CA . GLY A 1 621 ? -14.293 -8.852 1.126 1.00 95.62 621 GLY A CA 1
ATOM 4897 C C . GLY A 1 621 ? -14.548 -8.063 2.414 1.00 95.62 621 GLY A C 1
ATOM 4898 O O . GLY A 1 621 ? -14.970 -8.625 3.423 1.00 95.62 621 GLY A O 1
ATOM 4899 N N . ARG A 1 622 ? -14.390 -6.733 2.365 1.00 94.94 622 ARG A N 1
ATOM 4900 C CA . ARG A 1 622 ? -14.654 -5.852 3.511 1.00 94.94 622 ARG A CA 1
ATOM 4901 C C . ARG A 1 622 ? -16.120 -5.900 3.924 1.00 94.94 622 ARG A C 1
ATOM 4903 O O . ARG A 1 622 ? -16.409 -5.960 5.115 1.00 94.94 622 ARG A O 1
ATOM 4910 N N . THR A 1 623 ? -17.045 -5.871 2.968 1.00 96.06 623 THR A N 1
ATOM 4911 C CA . THR A 1 623 ? -18.481 -5.907 3.251 1.00 96.06 623 THR A CA 1
ATOM 4912 C C . THR A 1 623 ? -18.907 -7.239 3.868 1.00 96.06 623 THR A C 1
ATOM 4914 O O . THR A 1 623 ? -19.716 -7.212 4.792 1.00 96.06 623 THR A O 1
ATOM 4917 N N . ARG A 1 624 ? -18.331 -8.376 3.451 1.00 97.38 624 ARG A N 1
ATOM 4918 C CA . ARG A 1 624 ? -18.559 -9.688 4.091 1.00 97.38 624 ARG A CA 1
ATOM 4919 C C . ARG A 1 624 ? -18.119 -9.697 5.561 1.00 97.38 624 ARG A C 1
ATOM 4921 O O . ARG A 1 624 ? -18.874 -10.141 6.422 1.00 97.38 624 ARG A O 1
ATOM 4928 N N . GLU A 1 625 ? -16.959 -9.125 5.875 1.00 97.62 625 GLU A N 1
ATOM 4929 C CA . GLU A 1 625 ? -16.495 -9.006 7.266 1.00 97.62 625 GLU A CA 1
ATOM 4930 C C . GLU A 1 625 ? -17.323 -8.018 8.101 1.00 97.62 625 GLU A C 1
ATOM 4932 O O . GLU A 1 625 ? -17.608 -8.275 9.272 1.00 97.62 625 GLU A O 1
ATOM 4937 N N . CYS A 1 626 ? -17.781 -6.916 7.503 1.00 97.75 626 CYS A N 1
ATOM 4938 C CA . CYS A 1 626 ? -18.680 -5.972 8.172 1.00 97.75 626 CYS A CA 1
ATOM 4939 C C . CYS A 1 626 ? -20.063 -6.571 8.436 1.00 97.75 626 CYS A C 1
ATOM 4941 O O . CYS A 1 626 ? -20.627 -6.326 9.498 1.00 97.75 626 CYS A O 1
ATOM 4943 N N . LEU A 1 627 ? -20.581 -7.381 7.507 1.00 97.81 627 LEU A N 1
ATOM 4944 C CA . LEU A 1 627 ? -21.809 -8.156 7.671 1.00 97.81 627 LEU A CA 1
ATOM 4945 C C . LEU A 1 627 ? -21.679 -9.105 8.872 1.00 97.81 627 LEU A C 1
ATOM 4947 O O . LEU A 1 627 ? -22.461 -9.004 9.815 1.00 97.81 627 LEU A O 1
ATOM 4951 N N . ARG A 1 628 ? -20.623 -9.929 8.893 1.00 97.75 628 ARG A N 1
ATOM 4952 C CA . ARG A 1 628 ? -20.312 -10.865 9.986 1.00 97.75 628 ARG A CA 1
ATOM 4953 C C . ARG A 1 628 ? -20.176 -10.162 11.346 1.00 97.75 628 ARG A C 1
ATOM 4955 O O . ARG A 1 628 ? -20.617 -10.687 12.367 1.00 97.75 628 ARG A O 1
ATOM 4962 N N . LEU A 1 629 ? -19.566 -8.974 11.386 1.00 97.75 629 LEU A N 1
ATOM 4963 C CA . LEU A 1 629 ? -19.424 -8.190 12.618 1.00 97.75 629 LEU A CA 1
ATOM 4964 C C . LEU A 1 629 ? -20.743 -7.521 13.048 1.00 97.75 629 LEU A C 1
ATOM 4966 O O . LEU A 1 629 ? -21.062 -7.503 14.236 1.00 97.75 629 LEU A O 1
ATOM 4970 N N . ALA A 1 630 ? -21.540 -7.021 12.100 1.00 97.88 630 ALA A N 1
ATOM 4971 C CA . ALA A 1 630 ? -22.865 -6.463 12.368 1.00 97.88 630 ALA A CA 1
ATOM 4972 C C . ALA A 1 630 ? -23.830 -7.528 12.922 1.00 97.88 630 ALA A C 1
ATOM 4974 O O . ALA A 1 630 ? -24.574 -7.241 13.859 1.00 97.88 630 ALA A O 1
ATOM 4975 N N . GLU A 1 631 ? -23.764 -8.768 12.423 1.00 97.88 631 GLU A N 1
ATOM 4976 C CA . GLU A 1 631 ? -24.478 -9.923 12.986 1.00 97.88 631 GLU A CA 1
ATOM 4977 C C . GLU A 1 631 ? -24.054 -10.197 14.437 1.00 97.88 631 GLU A C 1
ATOM 4979 O O . GLU A 1 631 ? -24.908 -10.321 15.315 1.00 97.88 631 GLU A O 1
ATOM 4984 N N . GLN A 1 632 ? -22.745 -10.213 14.719 1.00 96.44 632 GLN A N 1
ATOM 4985 C CA . GLN A 1 632 ? -22.204 -10.398 16.076 1.00 96.44 632 GLN A CA 1
ATOM 4986 C C . GLN A 1 632 ? -22.597 -9.270 17.047 1.00 96.44 632 GLN A C 1
ATOM 4988 O O . GLN A 1 632 ? -22.731 -9.513 18.244 1.00 96.44 632 GLN A O 1
ATOM 4993 N N . CYS A 1 633 ? -22.812 -8.051 16.548 1.00 95.06 633 CYS A N 1
ATOM 4994 C CA . CYS A 1 633 ? -23.342 -6.917 17.312 1.00 95.06 633 CYS A CA 1
ATOM 4995 C C . CYS A 1 633 ? -24.882 -6.807 17.303 1.00 95.06 633 CYS A C 1
ATOM 4997 O O . CYS A 1 633 ? -25.409 -5.847 17.862 1.00 95.06 633 CYS A O 1
ATOM 4999 N N . ALA A 1 634 ? -25.602 -7.756 16.691 1.00 96.88 634 ALA A N 1
ATOM 5000 C CA . ALA A 1 634 ? -27.063 -7.749 16.530 1.00 96.88 634 ALA A CA 1
ATOM 5001 C C . ALA A 1 634 ? -27.640 -6.485 15.838 1.00 96.88 634 ALA A C 1
ATOM 5003 O O . ALA A 1 634 ? -28.771 -6.070 16.096 1.00 96.88 634 ALA A O 1
ATOM 5004 N N . LEU A 1 635 ? -26.881 -5.877 14.920 1.00 96.88 635 LEU A N 1
ATOM 5005 C CA . LEU A 1 635 ? -27.251 -4.655 14.195 1.00 96.88 635 LEU A CA 1
ATOM 5006 C C . LEU A 1 635 ? -28.091 -4.978 12.946 1.00 96.88 635 LEU A C 1
ATOM 5008 O O . LEU A 1 635 ? -27.623 -4.859 11.816 1.00 96.88 635 LEU A O 1
ATOM 5012 N N . HIS A 1 636 ? -29.338 -5.415 13.138 1.00 96.88 636 HIS A N 1
ATOM 5013 C CA . HIS A 1 636 ? -30.183 -5.954 12.059 1.00 96.88 636 HIS A CA 1
ATOM 5014 C C . HIS A 1 636 ? -30.344 -5.039 10.824 1.00 96.88 636 HIS A C 1
ATOM 5016 O O . HIS A 1 636 ? -30.332 -5.537 9.699 1.00 96.88 636 HIS A O 1
ATOM 5022 N N . GLU A 1 637 ? -30.458 -3.718 10.997 1.00 96.81 637 GLU A N 1
ATOM 5023 C CA . GLU A 1 637 ? -30.557 -2.774 9.867 1.00 96.81 637 GLU A CA 1
ATOM 5024 C C . GLU A 1 637 ? -29.250 -2.668 9.066 1.00 96.81 637 GLU A C 1
ATOM 5026 O O . GLU A 1 637 ? -29.277 -2.520 7.842 1.00 96.81 637 GLU A O 1
ATOM 5031 N N . ASP A 1 638 ? -28.103 -2.781 9.736 1.00 97.56 638 ASP A N 1
ATOM 5032 C CA . ASP A 1 638 ? -26.788 -2.750 9.094 1.00 97.56 638 ASP A CA 1
ATOM 5033 C C . ASP A 1 638 ? -26.497 -4.061 8.367 1.00 97.56 638 ASP A C 1
ATOM 5035 O O . ASP A 1 638 ? -25.938 -4.034 7.274 1.00 97.56 638 ASP A O 1
ATOM 5039 N N . VAL A 1 639 ? -26.931 -5.199 8.922 1.00 98.31 639 VAL A N 1
ATOM 5040 C CA . VAL A 1 639 ? -26.855 -6.514 8.263 1.00 98.31 639 VAL A CA 1
ATOM 5041 C C . VAL A 1 639 ? -27.563 -6.473 6.904 1.00 98.31 639 VAL A C 1
ATOM 5043 O O . VAL A 1 639 ? -26.980 -6.857 5.891 1.00 98.31 639 VAL A O 1
ATOM 5046 N N . LEU A 1 640 ? -28.784 -5.927 6.847 1.00 98.00 640 LEU A N 1
ATOM 5047 C CA . LEU A 1 640 ? -29.526 -5.773 5.590 1.00 98.00 640 LEU A CA 1
ATOM 5048 C C . LEU A 1 640 ? -28.818 -4.828 4.604 1.00 98.00 640 LEU A C 1
ATOM 5050 O O . LEU A 1 640 ? -28.705 -5.146 3.419 1.00 98.00 640 LEU A O 1
ATOM 5054 N N . GLN A 1 641 ? -28.300 -3.692 5.082 1.00 97.75 641 GLN A N 1
ATOM 5055 C CA . GLN A 1 641 ? -27.568 -2.748 4.235 1.00 97.75 641 GLN A CA 1
ATOM 5056 C C . GLN A 1 641 ? -26.264 -3.345 3.686 1.00 97.75 641 GLN A C 1
ATOM 5058 O O . GLN A 1 641 ? -26.012 -3.241 2.486 1.00 97.75 641 GLN A O 1
ATOM 5063 N N . TYR A 1 642 ? -25.441 -3.994 4.517 1.00 97.94 642 TYR A N 1
ATOM 5064 C CA . TYR A 1 642 ? -24.203 -4.639 4.072 1.00 97.94 642 TYR A CA 1
ATOM 5065 C C . TYR A 1 642 ? -24.486 -5.787 3.091 1.00 97.94 642 TYR A C 1
ATOM 5067 O O . TYR A 1 642 ? -23.800 -5.882 2.075 1.00 97.94 642 TYR A O 1
ATOM 5075 N N . ALA A 1 643 ? -25.532 -6.593 3.306 1.00 97.94 643 ALA A N 1
ATOM 5076 C CA . ALA A 1 643 ? -25.944 -7.621 2.345 1.00 97.94 643 ALA A CA 1
ATOM 5077 C C . ALA A 1 643 ? -26.311 -7.022 0.968 1.00 97.94 643 ALA A C 1
ATOM 5079 O O . ALA A 1 643 ? -25.896 -7.547 -0.072 1.00 97.94 643 ALA A O 1
ATOM 5080 N N . GLN A 1 644 ? -27.011 -5.879 0.944 1.00 97.94 644 GLN A N 1
ATOM 5081 C CA . GLN A 1 644 ? -27.282 -5.145 -0.296 1.00 97.94 644 GLN A CA 1
ATOM 5082 C C . GLN A 1 644 ? -25.986 -4.638 -0.954 1.00 97.94 644 GLN A C 1
ATOM 5084 O O . GLN A 1 644 ? -25.800 -4.842 -2.153 1.00 97.94 644 GLN A O 1
ATOM 5089 N N . VAL A 1 645 ? -25.069 -4.022 -0.193 1.00 95.50 645 VAL A N 1
ATOM 5090 C CA . VAL A 1 645 ? -23.777 -3.545 -0.730 1.00 95.50 645 VAL A CA 1
ATOM 5091 C C . VAL A 1 645 ? -22.973 -4.695 -1.343 1.00 95.50 645 VAL A C 1
ATOM 5093 O O . VAL A 1 645 ? -22.435 -4.537 -2.438 1.00 95.50 645 VAL A O 1
ATOM 5096 N N . CYS A 1 646 ? -22.943 -5.861 -0.687 1.00 96.81 646 CYS A N 1
ATOM 5097 C CA . CYS A 1 646 ? -22.256 -7.053 -1.185 1.00 96.81 646 CYS A CA 1
ATOM 5098 C C . CYS A 1 646 ? -22.848 -7.503 -2.526 1.00 96.81 646 CYS A C 1
ATOM 5100 O O . CYS A 1 646 ? -22.117 -7.661 -3.499 1.00 96.81 646 CYS A O 1
ATOM 5102 N N . THR A 1 647 ? -24.179 -7.596 -2.605 1.00 97.88 647 THR A N 1
ATOM 5103 C CA . THR A 1 647 ? -24.906 -7.982 -3.828 1.00 97.88 647 THR A CA 1
ATOM 5104 C C . THR A 1 647 ? -24.638 -7.005 -4.984 1.00 97.88 647 THR A C 1
ATOM 5106 O O . THR A 1 647 ? -24.408 -7.411 -6.124 1.00 97.88 647 THR A O 1
ATOM 5109 N N . GLU A 1 648 ? -24.623 -5.696 -4.710 1.00 97.25 648 GLU A N 1
ATOM 5110 C CA . GLU A 1 648 ? -24.294 -4.670 -5.709 1.00 97.25 648 GLU A CA 1
ATOM 5111 C C . GLU A 1 648 ? -22.836 -4.755 -6.189 1.00 97.25 648 GLU A C 1
ATOM 5113 O O . GLU A 1 648 ? -22.562 -4.502 -7.368 1.00 97.25 648 GLU A O 1
ATOM 5118 N N . ALA A 1 649 ? -21.903 -5.090 -5.292 1.00 95.69 649 ALA A N 1
ATOM 5119 C CA . ALA A 1 649 ? -20.485 -5.249 -5.596 1.00 95.69 649 ALA A CA 1
ATOM 5120 C C . ALA A 1 649 ? -20.206 -6.540 -6.385 1.00 95.69 649 ALA A C 1
ATOM 5122 O O . ALA A 1 649 ? -19.493 -6.498 -7.383 1.00 95.69 649 ALA A O 1
ATOM 5123 N N . GLU A 1 650 ? -20.846 -7.657 -6.041 1.00 97.12 650 GLU A N 1
ATOM 5124 C CA . GLU A 1 650 ? -20.804 -8.903 -6.821 1.00 97.12 650 GLU A CA 1
ATOM 5125 C C . GLU A 1 650 ? -21.410 -8.702 -8.222 1.00 97.12 650 GLU A C 1
ATOM 5127 O O . GLU A 1 650 ? -20.840 -9.132 -9.228 1.00 97.12 650 GLU A O 1
ATOM 5132 N N . GLY A 1 651 ? -22.495 -7.926 -8.327 1.00 97.44 651 GLY A N 1
ATOM 5133 C CA . GLY A 1 651 ? -23.052 -7.496 -9.611 1.00 97.44 651 GLY A CA 1
ATOM 5134 C C . GLY A 1 651 ? -22.116 -6.592 -10.430 1.00 97.44 651 GLY A C 1
ATOM 5135 O O . GLY A 1 651 ? -22.147 -6.648 -11.662 1.00 97.44 651 GLY A O 1
ATOM 5136 N N . ARG A 1 652 ? -21.273 -5.765 -9.790 1.00 96.88 652 ARG A N 1
ATOM 5137 C CA . ARG A 1 652 ? -20.194 -5.020 -10.473 1.00 96.88 652 ARG A CA 1
ATOM 5138 C C . ARG A 1 652 ? -19.075 -5.952 -10.924 1.00 96.88 652 ARG A C 1
ATOM 5140 O O . ARG A 1 652 ? -18.675 -5.857 -12.079 1.00 96.88 652 ARG A O 1
ATOM 5147 N N . LEU A 1 653 ? -18.631 -6.875 -10.072 1.00 97.19 653 LEU A N 1
ATOM 5148 C CA . LEU A 1 653 ? -17.606 -7.864 -10.406 1.00 97.19 653 LEU A CA 1
ATOM 5149 C C . LEU A 1 653 ? -17.998 -8.668 -11.653 1.00 97.19 653 LEU A C 1
ATOM 5151 O O . LEU A 1 653 ? -17.206 -8.770 -12.583 1.00 97.19 653 LEU A O 1
ATOM 5155 N N . ALA A 1 654 ? -19.245 -9.140 -11.731 1.00 95.94 654 ALA A N 1
ATOM 5156 C CA . ALA A 1 654 ? -19.753 -9.856 -12.901 1.00 95.94 654 ALA A CA 1
ATOM 5157 C C . ALA A 1 654 ? -19.677 -9.040 -14.210 1.00 95.94 654 ALA A C 1
ATOM 5159 O O . ALA A 1 654 ? -19.467 -9.625 -15.268 1.00 95.94 654 ALA A O 1
ATOM 5160 N N . ARG A 1 655 ? -19.814 -7.705 -14.151 1.00 96.12 655 ARG A N 1
ATOM 5161 C CA . ARG A 1 655 ? -19.635 -6.810 -15.312 1.00 96.12 655 ARG A CA 1
ATOM 5162 C C . ARG A 1 655 ? -18.170 -6.518 -15.623 1.00 96.12 655 ARG A C 1
ATOM 5164 O O . ARG A 1 655 ? -17.838 -6.340 -16.782 1.00 96.12 655 ARG A O 1
ATOM 5171 N N . LEU A 1 656 ? -17.307 -6.464 -14.609 1.00 93.38 656 LEU A N 1
ATOM 5172 C CA . LEU A 1 656 ? -15.867 -6.271 -14.800 1.00 93.38 656 LEU A CA 1
ATOM 5173 C C . LEU A 1 656 ? -15.188 -7.513 -15.385 1.00 93.38 656 LEU A C 1
ATOM 5175 O O . LEU A 1 656 ? -14.124 -7.382 -15.978 1.00 93.38 656 LEU A O 1
ATOM 5179 N N . LEU A 1 657 ? -15.768 -8.704 -15.211 1.00 91.50 657 LEU A N 1
ATOM 5180 C CA . LEU A 1 657 ? -15.283 -9.972 -15.772 1.00 91.50 657 LEU A CA 1
ATOM 5181 C C . LEU A 1 657 ? -15.828 -10.289 -17.180 1.00 91.50 657 LEU A C 1
ATOM 5183 O O . LEU A 1 657 ? -15.462 -11.326 -17.734 1.00 91.50 657 LEU A O 1
ATOM 5187 N N . GLN A 1 658 ? -16.677 -9.417 -17.734 1.00 87.00 658 GLN A N 1
ATOM 5188 C CA . GLN A 1 658 ? -17.085 -9.408 -19.146 1.00 87.00 658 GLN A CA 1
ATOM 5189 C C . GLN A 1 658 ? -16.116 -8.555 -19.982 1.00 87.00 658 GLN A C 1
ATOM 5191 O O . GLN A 1 658 ? -16.026 -8.845 -21.193 1.00 87.00 658 GLN A O 1
#